Protein 3X44 (pdb70)

Solvent-accessible surface area: 26511 Å² total; per-residue (Å²): 172,186,121,150,37,95,8,66,40,6,6,145,6,50,31,49,103,3,130,165,11,21,32,183,57,7,24,0,59,0,0,10,0,32,132,4,40,4,10,2,25,7,1,0,8,0,15,8,0,0,36,38,1,47,95,137,67,107,15,128,108,33,33,22,0,0,0,2,4,23,0,19,14,0,1,0,0,1,8,0,3,62,51,98,43,26,159,5,10,0,0,0,1,60,104,54,6,66,29,0,66,142,53,0,125,80,70,56,4,127,34,45,67,12,67,10,120,79,7,15,111,14,0,27,107,45,0,33,112,36,11,147,151,115,68,66,34,22,0,110,7,14,88,21,99,9,0,4,26,14,6,38,14,9,0,1,4,21,0,3,33,72,11,10,38,129,118,8,36,23,0,0,5,7,14,15,20,3,1,23,0,2,0,0,1,25,1,3,103,43,9,38,89,152,5,108,6,0,0,1,1,1,48,54,0,0,43,23,45,142,45,80,64,49,81,35,74,0,21,26,16,3,10,23,38,80,6,57,20,26,38,125,74,6,29,75,36,52,53,55,20,53,27,77,54,0,29,57,10,0,82,100,0,36,93,58,31,68,25,76,1,0,0,5,0,0,0,1,0,8,5,0,19,52,45,0,108,165,13,98,142,36,2,16,0,0,0,3,1,26,1,22,0,120,16,1,95,71,17,26,5,59,89,85,73,102,175,49,91,82,98,82,152,96,58,60,97,134,96,82,128,172,183,121,150,35,99,8,65,42,6,7,144,6,54,31,50,101,3,123,159,12,19,29,185,58,10,20,0,55,0,0,11,0,33,130,4,41,2,9,1,25,6,0,0,8,0,15,8,0,0,34,36,2,49,91,130,50,94,11,117,117,37,38,24,0,0,0,1,3,24,0,18,14,0,1,0,0,2,10,0,3,62,51,98,40,21,140,2,7,0,0,0,1,62,102,49,6,74,31,0,62,146,52,0,128,80,73,55,4,118,32,49,70,12,66,11,122,78,6,13,126,17,0,27,109,44,0,49,94,34,10,150,145,124,69,65,34,21,0,110,8,12,88,20,98,10,1,5,25,15,6,42,14,9,0,0,5,19,0,3,36,70,9,9,38,128,119,7,35,26,0,0,5,9,12,18,17,2,1,22,0,2,0,0,1,28,2,2,101,47,8,39,90,150,5,108,5,0,0,1,2,1,40,59,0,0,38,17,48,135,64,85,62,50,82,38,76,0,21,28,17,4,11,24,39,78,5,56,21,25,33,137,80,5,29,72,39,63,49,43,20,56,29,75,52,0,29,58,9,1,86,97,0,35,98,59,27,72,24,79,1,0,0,5,0,0,0,1,0,7,4,0,26,67,43,0,104,162,12,99,143,31,2,16,0,0,0,4,0,25,1,21,0,118,15,1,94,74,20,22,6,51,90,85,80,103,170,47,98,78,105,76,180,124,86,132

Organism: Streptomyces lavendulae (NCBI:txid1914)

Foldseek 3Di:
DDDPFLLVQAFPFDKAWFDPLADPLEIEIETQQCSRPLFFPLLLLLVLLVVVCVVVVNDDAAAEEEEEALQSVLLNVLQVCLRVRYAYEYEYEPPRFVLSVVSSVVSPYHYHYDHCFVFVVVSVVVRVVVCVVPVGHYSLLLADPSQLQSLLVGVLVSVCVVQPVHDAAEEFAEAASCSNVANNLVNCCVPPVNHAYEYEAAPQQLCPPPNGHGDAQQRRGHTNDRGNNDDPVSHPHYYYFHQVQLLVQQVCCCVVRVAAAGSSQSRRVSVVSVCSVPDGRHHYYYGYGGGGNVSCCVPCSCVPPDPDDVPVVVVVVVDDD/DDDDFLLVQAFLFDKAWFDPLADPLETEIEGQNCSGPLFFNLLLLLVLLVVVCVVVVNDDAAAEEEEEFLQSVLLNVLQVCLRPHYAYEYEYEPVRFVLSVVSSVVSPHHYHYDHCFVFSVVSRVVSVVVCVVPVGHYSLCLADPSLLQSLLVGVLVSVCVVQPVHDAAEEFAEAASCSNVANNLVNCCVVPVRHAYEYEAAPQQQCPVPVHHGDADQRRHHTNDRGNNDPPVSHDHYYYFHQVQLLVQLVCCCVPPVAAAGSRQSRRVSVVNVCSVPDGGHHYYYGYGGGGNVSDCPDCSCVPPDPDDPPVVVVD

Sequence (637 aa):
PLFNSILDTIGRTPIVRLQRMAPEHTSVYVKVESFNPGGSVADRLALSVVLDAEAKGLLKPGDTIVECTSGNVGIALAMVAAARGYRFVAVMGDTYSVERRKLIRAYGGKLVLFPGHLGSKGGNLIADELAEKYGWFRARQFDNPANPSYHRETTASEILADFAGKRLDHFVTGFGTTGTLTGVGQMLRVARPEVRVVALEPSNAAMLARGEWSPHQIQGLAPNFVPGVLDRSVIDDLVTMDEVTARDTSRRLAAEEGIFAGISAGATVATALSIAEHAPEGTVLLAMLPDTGERYLSTFLFDGVDEGSDDAWLASLDTGSPLFNSILDTIGRTPIVRLQRMAPEHTSVYVKVESFNPGGSVADRLALSVVLDAEAKGLLKPGDTIVECTSGNVGIALAMVAAARGYRFVAVMGDTYSVERRKLIRAYGGKLVLFPGHLGSKGGNLIADELAEKYGWFRARQFDNPANPSYHRETTASEILADFAGKRLDHFVTGFGTTGTLTGVGQMLRVARPEVRVVALEPSNAAMLARGEWSPHQIQGLAPNFVPGVLDRSVIDDLVTMDEVTARDTSRRLAAEEGIFAGISAGATVATALSIAEHAPEGTVLLAMLPDTGERYLSTFLFDGVDEGSDDAWLAS

Radius of gyration: 27.74 Å; Cα contacts (8 Å, |Δi|>4): 1398; chains: 2; bounding box: 67×81×55 Å

Nearest PDB structures (foldseek):
  3x44-assembly1_A  TM=1.003E+00  e=1.487E-73  Streptomyces lavendulae
  3x43-assembly2_F  TM=9.805E-01  e=2.386E-64  Streptomyces lavendulae
  2q3d-assembly1_A  TM=9.693E-01  e=2.668E-39  Mycobacterium tuberculosis
  8srw-assembly1_D  TM=9.633E-01  e=7.964E-38  Staphylococcus aureus subsp. aureus NCTC 8325
  5xa2-assembly1_B  TM=9.574E-01  e=6.595E-38  Planctopirus limnophila DSM 3776

CATH classification: 3.40.50.1100 (+1 more: 3.40.50.1100)

Secondary structure (DSSP, 8-state):
---SSGGGG-S---EEE-SSSS-TT-EEEEEEGGGSTTSBTHHHHHHHHHHHHHHTT---TT-EEEEEESSHHHHHHHHHHHHHT-EEEEEEETTS-HHHHHHHHHTT-EEEEE-GGGHHHHHHHHHHHHHHHH-PEE--TTT-THHHHHIIIIIHHHHHHHHTTS---EEEE--SSSHHHHHHHHHHHHH-TTSEEEEEEETT--HHHHS-----SSTT---SS--TT--GGG-SEEEEE-HHHHHHHHHHHHHHTS--B-HHHHHHHHHHHHHHHTSPTT-EEEEEE-BBGGG-TTSGGGTT---S--HHHHHHHHS--/---SSGGGG-S---EEE-SSSS-TT-EEEEEEGGGSTTSBTHHHHHHHHHHHHHHHT---TT-EEEEEESSHHHHHHHHHHHHHT-EEEEEEETTS-HHHHHHHHHTT-EEEEE-GGGHHHHHHHHHHHHHHHHTPEE--TTT-THHHHHIIIIIHHHHHHHHTTS---EEEE--SSSHHHHHHHHHHHHH-TTSEEEEEEEGGG-HHHHS-----SSTT---SS--TT--GGG-SEEEEE-HHHHHHHHHHHHHHHS--B-HHHHHHHHHHHHHHHTS-TT-EEEEEE-BBGGGGTTSGGGTT---S--HHHHH-

InterPro domains:
  IPR001216 Cysteine synthase/cystathionine beta-synthase, pyridoxal-phosphate attachment site [PS00901] (32-50)
  IPR001926 Tryptophan synthase beta chain-like, PALP domain [PF00291] (8-288)
  IPR005856 Cysteine synthase [TIGR01136] (8-303)
  IPR005859 Cysteine synthase CysK [TIGR01139] (8-303)
  IPR036052 Tryptophan synthase beta chain-like, PALP domain superfamily [G3DSA:3.40.50.1100] (7-302)
  IPR036052 Tryptophan synthase beta chain-like, PALP domain superfamily [G3DSA:3.40.50.1100] (37-142)
  IPR036052 Tryptophan synthase beta chain-like, PALP domain superfamily [SSF53686] (2-304)
  IPR050214 Cysteine synthase/Cystathionine beta-synthase [PTHR10314] (7-305)

B-factor: mean 24.16, std 8.46, range [9.26, 79.57]

GO terms:
  GO:0004124 cysteine synthase activity (F, IDA)
  GO:0004124 cysteine synthase activity (F, EXP)
  GO:0017000 antibiotic biosynthetic process (P, IMP)

Structure (mmCIF, N/CA/C/O backbone):
data_3X44
#
_entry.id   3X44
#
_cell.length_a   113.350
_cell.length_b   80.260
_cell.length_c   74.670
_cell.angle_alpha   90.00
_cell.angle_beta   117.96
_cell.angle_gamma   90.00
#
_symmetry.space_group_name_H-M   'C 1 2 1'
#
loop_
_entity.id
_entity.type
_entity.pdbx_description
1 polymer 'O-ureido-L-serine synthase'
2 non-polymer (E)-O-(carbamoylamino)-N-({3-hydroxy-2-methyl-5-[(phosphonooxy)methyl]pyridin-4-yl}methylidene)-L-serine
3 water water
#
loop_
_atom_site.group_PDB
_atom_site.id
_atom_site.type_symbol
_atom_site.label_atom_id
_atom_site.label_alt_id
_atom_site.label_comp_id
_atom_site.label_asym_id
_atom_site.label_entity_id
_atom_site.label_seq_id
_atom_site.pdbx_PDB_ins_code
_atom_site.Cartn_x
_atom_site.Cartn_y
_atom_site.Cartn_z
_atom_site.occupancy
_atom_site.B_iso_or_equiv
_atom_site.auth_seq_id
_atom_site.auth_comp_id
_atom_site.auth_asym_id
_atom_site.auth_atom_id
_atom_site.pdbx_PDB_model_num
ATOM 1 N N . PRO A 1 2 ? 4.668 18.382 -6.210 1.00 32.62 2 PRO A N 1
ATOM 2 C CA . PRO A 1 2 ? 5.986 18.520 -6.867 1.00 29.36 2 PRO A CA 1
ATOM 3 C C . PRO A 1 2 ? 6.735 17.193 -6.915 1.00 28.97 2 PRO A C 1
ATOM 4 O O . PRO A 1 2 ? 6.469 16.283 -6.128 1.00 26.02 2 PRO A O 1
ATOM 8 N N . LEU A 1 3 ? 7.682 17.103 -7.842 1.00 27.77 3 LEU A N 1
ATOM 9 C CA . LEU A 1 3 ? 8.493 15.907 -8.030 1.00 27.02 3 LEU A CA 1
ATOM 10 C C . LEU A 1 3 ? 9.320 15.551 -6.796 1.00 26.02 3 LEU A C 1
ATOM 11 O O . LEU A 1 3 ? 9.771 16.431 -6.064 1.00 26.98 3 LEU A O 1
ATOM 16 N N . PHE A 1 4 ? 9.516 14.254 -6.582 1.00 24.53 4 PHE A N 1
ATOM 17 C CA . PHE A 1 4 ? 10.314 13.760 -5.463 1.00 25.11 4 PHE A CA 1
ATOM 18 C C . PHE A 1 4 ? 11.602 13.177 -6.030 1.00 25.03 4 PHE A C 1
ATOM 19 O O . PHE A 1 4 ? 11.590 12.565 -7.097 1.00 25.65 4 PHE A O 1
ATOM 27 N N . ASN A 1 5 ? 12.710 13.373 -5.321 1.00 24.29 5 ASN A N 1
ATOM 28 C CA . ASN A 1 5 ? 13.995 12.847 -5.766 1.00 25.65 5 ASN A CA 1
ATOM 29 C C . ASN A 1 5 ? 14.109 11.379 -5.394 1.00 26.50 5 ASN A C 1
ATOM 30 O O . ASN A 1 5 ? 14.506 10.553 -6.211 1.00 29.75 5 ASN A O 1
ATOM 35 N N . SER A 1 6 ? 13.763 11.058 -4.152 1.00 24.18 6 SER A N 1
ATOM 36 C CA . SER A 1 6 ? 13.832 9.680 -3.682 1.00 21.74 6 SER A CA 1
ATOM 37 C C . SER A 1 6 ? 12.491 9.213 -3.149 1.00 18.74 6 SER A C 1
ATOM 38 O O . SER A 1 6 ? 11.678 10.017 -2.698 1.00 16.50 6 SER A O 1
ATOM 41 N N . ILE A 1 7 ? 12.276 7.904 -3.201 1.00 18.98 7 ILE A N 1
ATOM 42 C CA . ILE A 1 7 ? 11.042 7.302 -2.705 1.00 19.87 7 ILE A CA 1
ATOM 43 C C . ILE A 1 7 ? 10.948 7.529 -1.193 1.00 19.60 7 ILE A C 1
ATOM 44 O O . ILE A 1 7 ? 9.855 7.587 -0.621 1.00 17.06 7 ILE A O 1
ATOM 49 N N . LEU A 1 8 ? 12.102 7.687 -0.549 1.00 20.87 8 LEU A N 1
ATOM 50 C CA . LEU A 1 8 ? 12.128 7.908 0.897 1.00 20.08 8 LEU A CA 1
ATOM 51 C C . LEU A 1 8 ? 11.587 9.289 1.268 1.00 19.86 8 LEU A C 1
ATOM 52 O O . LEU A 1 8 ? 11.321 9.562 2.441 1.00 17.00 8 LEU A O 1
ATOM 57 N N . ASP A 1 9 ? 11.428 10.162 0.274 1.00 19.21 9 ASP A N 1
ATOM 58 C CA . ASP A 1 9 ? 10.920 11.506 0.537 1.00 22.46 9 ASP A CA 1
ATOM 59 C C . ASP A 1 9 ? 9.392 11.512 0.628 1.00 22.67 9 ASP A C 1
ATOM 60 O O . ASP A 1 9 ? 8.776 12.555 0.855 1.00 21.73 9 ASP A O 1
ATOM 65 N N . THR A 1 10 ? 8.787 10.339 0.454 1.00 21.36 10 THR A N 1
ATOM 66 C CA . THR A 1 10 ? 7.335 10.214 0.531 1.00 19.53 10 THR A CA 1
ATOM 67 C C . THR A 1 10 ? 6.936 9.598 1.859 1.00 19.09 10 THR A C 1
ATOM 68 O O . THR A 1 10 ? 5.764 9.327 2.100 1.00 17.15 10 THR A O 1
ATOM 72 N N . ILE A 1 11 ? 7.922 9.370 2.720 1.00 18.17 11 ILE A N 1
ATOM 73 C CA . ILE A 1 11 ? 7.652 8.791 4.025 1.00 16.20 11 ILE A CA 1
ATOM 74 C C . ILE A 1 11 ? 7.001 9.820 4.957 1.00 18.76 11 ILE A C 1
ATOM 75 O O . ILE A 1 11 ? 7.416 10.980 5.014 1.00 17.18 11 ILE A O 1
ATOM 80 N N . GLY A 1 12 ? 5.970 9.384 5.677 1.00 18.06 12 GLY A N 1
ATOM 81 C CA . GLY A 1 12 ? 5.283 10.266 6.598 1.00 16.07 12 GLY A CA 1
ATOM 82 C C . GLY A 1 12 ? 4.106 10.967 5.950 1.00 17.11 12 GLY A C 1
ATOM 83 O O . GLY A 1 12 ? 3.662 10.574 4.871 1.00 15.33 12 GLY A O 1
ATOM 84 N N . ARG A 1 13 ? 3.602 11.997 6.625 1.00 16.75 13 ARG A N 1
ATOM 85 C CA . ARG A 1 13 ? 2.476 12.782 6.151 1.00 19.82 13 ARG A CA 1
ATOM 86 C C . ARG A 1 13 ? 1.321 11.898 5.690 1.00 18.70 13 ARG A C 1
ATOM 87 O O . ARG A 1 13 ? 0.827 12.029 4.571 1.00 19.81 13 ARG A O 1
ATOM 95 N N . THR A 1 14 ? 0.892 10.999 6.563 1.00 18.84 14 THR A N 1
ATOM 96 C CA . THR A 1 14 ? -0.199 10.097 6.238 1.00 18.11 14 THR A CA 1
ATOM 97 C C . THR A 1 14 ? -1.556 10.700 6.558 1.00 16.47 14 THR A C 1
ATOM 98 O O . THR A 1 14 ? -1.707 11.468 7.502 1.00 16.63 14 THR A O 1
ATOM 102 N N . PRO A 1 15 ? -2.571 10.348 5.763 1.00 17.68 15 PRO A N 1
ATOM 103 C CA . PRO A 1 15 ? -3.914 10.878 5.989 1.00 16.89 15 PRO A CA 1
ATOM 104 C C . PRO A 1 15 ? -4.594 10.352 7.240 1.00 16.19 15 PRO A C 1
ATOM 105 O O . PRO A 1 15 ? -4.319 9.241 7.696 1.00 16.47 15 PRO A O 1
ATOM 109 N N . ILE A 1 16 ? -5.458 11.186 7.799 1.00 16.58 16 ILE A N 1
ATOM 110 C CA . ILE A 1 16 ? -6.265 10.827 8.950 1.00 20.11 16 ILE A CA 1
ATOM 111 C C . ILE A 1 16 ? -7.674 10.976 8.385 1.00 19.52 16 ILE A C 1
ATOM 112 O O . ILE A 1 16 ? -8.029 12.026 7.844 1.00 22.03 16 ILE A O 1
ATOM 117 N N . VAL A 1 17 ? -8.466 9.920 8.483 1.00 20.61 17 VAL A N 1
ATOM 118 C CA . VAL A 1 17 ? -9.818 9.939 7.946 1.00 20.71 17 VAL A CA 1
ATOM 119 C C . VAL A 1 17 ? -10.867 9.534 8.976 1.00 22.40 17 VAL A C 1
ATOM 120 O O . VAL A 1 17 ? -10.604 8.748 9.893 1.00 21.11 17 VAL A O 1
ATOM 124 N N . ARG A 1 18 ? -12.069 10.063 8.801 1.00 19.98 18 ARG A N 1
ATOM 125 C CA . ARG A 1 18 ? -13.163 9.769 9.710 1.00 23.47 18 ARG A CA 1
ATOM 126 C C . ARG A 1 18 ? -13.863 8.469 9.333 1.00 22.53 18 ARG A C 1
ATOM 127 O O . ARG A 1 18 ? -14.045 8.177 8.151 1.00 22.22 18 ARG A O 1
ATOM 135 N N . LEU A 1 19 ? -14.235 7.675 10.333 1.00 20.70 19 LEU A N 1
ATOM 136 C CA . LEU A 1 19 ? -14.975 6.450 10.057 1.00 21.92 19 LEU A CA 1
ATOM 137 C C . LEU A 1 19 ? -16.408 6.940 9.812 1.00 23.32 19 LEU A C 1
ATOM 138 O O . LEU A 1 19 ? -16.929 7.773 10.559 1.00 20.90 19 LEU A O 1
ATOM 143 N N . GLN A 1 20 ? -17.034 6.427 8.760 1.00 23.83 20 GLN A N 1
ATOM 144 C CA . GLN A 1 20 ? -18.376 6.849 8.386 1.00 25.16 20 GLN A CA 1
ATOM 145 C C . GLN A 1 20 ? -19.560 6.109 9.004 1.00 23.59 20 GLN A C 1
ATOM 146 O O . GLN A 1 20 ? -20.626 6.700 9.172 1.00 25.10 20 GLN A O 1
ATOM 152 N N . ARG A 1 21 ? -19.399 4.833 9.338 1.00 23.52 21 ARG A N 1
ATOM 153 C CA . ARG A 1 21 ? -20.516 4.100 9.922 1.00 25.09 21 ARG A CA 1
ATOM 154 C C . ARG A 1 21 ? -20.209 3.208 11.124 1.00 25.34 21 ARG A C 1
ATOM 155 O O . ARG A 1 21 ? -21.123 2.773 11.811 1.00 23.90 21 ARG A O 1
ATOM 163 N N . MET A 1 22 ? -18.936 2.948 11.398 1.00 26.20 22 MET A N 1
ATOM 164 C CA . MET A 1 22 ? -18.582 2.077 12.510 1.00 25.52 22 MET A CA 1
ATOM 165 C C . MET A 1 22 ? -18.665 2.710 13.897 1.00 25.85 22 MET A C 1
ATOM 166 O O . MET A 1 22 ? -18.848 2.010 14.896 1.00 26.30 22 MET A O 1
ATOM 171 N N . ALA A 1 23 ? -18.535 4.026 13.965 1.00 26.47 23 ALA A N 1
ATOM 172 C CA . ALA A 1 23 ? -18.576 4.718 15.248 1.00 28.69 23 ALA A CA 1
ATOM 173 C C . ALA A 1 23 ? -19.978 4.996 15.773 1.00 28.27 23 ALA A C 1
ATOM 174 O O . ALA A 1 23 ? -20.908 5.210 15.001 1.00 27.75 23 ALA A O 1
ATOM 176 N N . PRO A 1 24 ? -20.146 4.978 17.108 1.00 29.58 24 PRO A N 1
ATOM 177 C CA . PRO A 1 24 ? -21.457 5.250 17.709 1.00 29.46 24 PRO A CA 1
ATOM 178 C C . PRO A 1 24 ? -21.895 6.656 17.285 1.00 31.27 24 PRO A C 1
ATOM 179 O O . PRO A 1 24 ? -21.089 7.587 17.267 1.00 26.83 24 PRO A O 1
ATOM 183 N N . GLU A 1 25 ? -23.172 6.801 16.943 1.00 35.87 25 GLU A N 1
ATOM 184 C CA . GLU A 1 25 ? -23.728 8.072 16.472 1.00 39.17 25 GLU A CA 1
ATOM 185 C C . 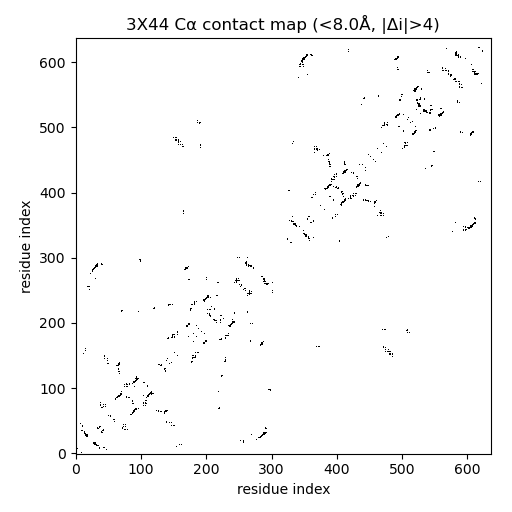GLU A 1 25 ? -23.303 9.355 17.183 1.00 38.28 25 GLU A C 1
ATOM 186 O O . GLU A 1 25 ? -23.024 10.361 16.529 1.00 39.37 25 GLU A O 1
ATOM 192 N N . HIS A 1 26 ? -23.259 9.328 18.511 1.00 35.79 26 HIS A N 1
ATOM 193 C CA . HIS A 1 26 ? -22.897 10.517 19.282 1.00 34.93 26 HIS A CA 1
ATOM 194 C C . HIS A 1 26 ? -21.402 10.841 19.316 1.00 33.12 26 HIS A C 1
ATOM 195 O O . HIS A 1 26 ? -20.981 11.789 19.986 1.00 30.55 26 HIS A O 1
ATOM 202 N N . THR A 1 27 ? -20.599 10.066 18.595 1.00 29.31 27 THR A N 1
ATOM 203 C CA . THR A 1 27 ? -19.163 10.299 18.582 1.00 27.07 27 THR A CA 1
ATOM 204 C C . THR A 1 27 ? -18.555 10.342 17.184 1.00 27.63 27 THR A C 1
ATOM 205 O O . THR A 1 27 ? -19.239 10.136 16.178 1.00 27.20 27 THR A O 1
ATOM 209 N N . SER A 1 28 ? -17.256 10.622 17.140 1.00 25.86 28 SER A N 1
ATOM 210 C CA . SER A 1 28 ? -16.510 10.683 15.889 1.00 24.51 28 SER A CA 1
ATOM 211 C C . SER A 1 28 ? -15.209 9.928 16.105 1.00 24.46 28 SER A C 1
ATOM 212 O O . SER A 1 28 ? -14.485 10.184 17.068 1.00 22.96 28 SER A O 1
ATOM 215 N N . VAL A 1 29 ? -14.921 8.985 15.218 1.00 23.26 29 VAL A N 1
ATOM 216 C CA . VAL A 1 29 ? -13.696 8.214 15.318 1.00 20.90 29 VAL A CA 1
ATOM 217 C C . VAL A 1 29 ? -12.889 8.434 14.054 1.00 20.54 29 VAL A C 1
ATOM 218 O O . VAL A 1 29 ? -13.379 8.211 12.951 1.00 18.33 29 VAL A O 1
ATOM 222 N N . TYR A 1 30 ? -11.655 8.888 14.228 1.00 19.06 30 TYR A N 1
ATOM 223 C CA . TYR A 1 30 ? -10.766 9.139 13.105 1.00 19.97 30 TYR A CA 1
ATOM 224 C C . TYR A 1 30 ? -9.642 8.118 13.173 1.00 19.57 30 TYR A C 1
ATOM 225 O O . TYR A 1 30 ? -9.352 7.593 14.243 1.00 20.37 30 TYR A O 1
ATOM 234 N N . VAL A 1 31 ? -9.020 7.828 12.036 1.00 20.58 31 VAL A N 1
ATOM 235 C CA . VAL A 1 31 ? -7.935 6.856 11.992 1.00 20.39 31 VAL A CA 1
ATOM 236 C C . VAL A 1 31 ? -6.748 7.339 11.152 1.00 21.39 31 VAL A C 1
ATOM 237 O O . VAL A 1 31 ? -6.935 7.938 10.090 1.00 21.65 31 VAL A O 1
ATOM 241 N N . LYS A 1 32 ? -5.531 7.106 11.652 1.00 20.15 32 LYS A N 1
ATOM 242 C CA . LYS A 1 32 ? -4.311 7.481 10.932 1.00 17.36 32 LYS A CA 1
ATOM 243 C C . LYS A 1 32 ? -3.904 6.259 10.123 1.00 19.34 32 LYS A C 1
ATOM 244 O O . LYS A 1 32 ? -3.590 5.200 10.681 1.00 19.19 32 LYS A O 1
ATOM 250 N N . VAL A 1 33 ? -3.927 6.412 8.805 1.00 18.24 33 VAL A N 1
ATOM 251 C CA . VAL A 1 33 ? -3.615 5.334 7.879 1.00 17.14 33 VAL A CA 1
ATOM 252 C C . VAL A 1 33 ? -2.157 5.301 7.435 1.00 19.68 33 VAL A C 1
ATOM 253 O O . VAL A 1 33 ? -1.798 5.843 6.391 1.00 18.57 33 VAL A O 1
ATOM 257 N N . GLU A 1 34 ? -1.330 4.630 8.232 1.00 23.29 34 GLU A N 1
ATOM 258 C CA . GLU A 1 34 ? 0.101 4.509 7.967 1.00 22.67 34 GLU A CA 1
ATOM 259 C C . GLU A 1 34 ? 0.449 3.608 6.777 1.00 22.50 34 GLU A C 1
ATOM 260 O O . GLU A 1 34 ? 1.608 3.515 6.384 1.00 20.61 34 GLU A O 1
ATOM 266 N N . SER A 1 35 ? -0.555 2.948 6.208 1.00 20.65 35 SER A N 1
ATOM 267 C CA . SER A 1 35 ? -0.330 2.078 5.060 1.00 18.76 35 SER A CA 1
ATOM 268 C C . SER A 1 35 ? 0.103 2.930 3.871 1.00 19.52 35 SER A C 1
ATOM 269 O O . SER A 1 35 ? 0.708 2.431 2.927 1.00 20.70 35 SER A O 1
ATOM 272 N N . PHE A 1 36 ? -0.209 4.224 3.931 1.00 19.79 36 PHE A N 1
ATOM 273 C CA . PHE A 1 36 ? 0.138 5.154 2.862 1.00 20.09 36 PHE A CA 1
ATOM 274 C C . PHE A 1 36 ? 1.650 5.398 2.748 1.00 20.72 36 PHE A C 1
ATOM 275 O O . PHE A 1 36 ? 2.115 6.048 1.803 1.00 19.22 36 PHE A O 1
ATOM 283 N N . ASN A 1 37 ? 2.417 4.897 3.713 1.00 17.74 37 ASN A N 1
ATOM 284 C CA . ASN A 1 37 ? 3.869 5.039 3.658 1.00 16.21 37 ASN A CA 1
ATOM 285 C C . ASN A 1 37 ? 4.326 4.106 2.536 1.00 16.92 37 ASN A C 1
ATOM 286 O O . ASN A 1 37 ? 3.701 3.069 2.300 1.00 15.99 37 ASN A O 1
ATOM 291 N N . PRO A 1 38 ? 5.430 4.445 1.847 1.00 17.99 38 PRO A N 1
ATOM 292 C CA . PRO A 1 38 ? 5.924 3.599 0.748 1.00 19.34 38 PRO A CA 1
ATOM 293 C C . PRO A 1 38 ? 6.192 2.147 1.134 1.00 19.06 38 PRO A C 1
ATOM 294 O O . PRO A 1 38 ? 6.038 1.242 0.310 1.00 23.42 38 PRO A O 1
ATOM 298 N N . GLY A 1 39 ? 6.603 1.932 2.378 1.00 17.96 39 GLY A N 1
ATOM 299 C CA . GLY A 1 39 ? 6.861 0.588 2.861 1.00 19.56 39 GLY A CA 1
ATOM 300 C C . GLY A 1 39 ? 5.583 -0.142 3.264 1.00 20.47 39 GLY A C 1
ATOM 301 O O . GLY A 1 39 ? 5.608 -1.347 3.519 1.00 23.30 39 GLY A O 1
ATOM 302 N N . GLY A 1 40 ? 4.467 0.582 3.321 1.00 21.00 40 GLY A N 1
ATOM 303 C CA . GLY A 1 40 ? 3.200 -0.031 3.680 1.00 18.70 40 GLY A CA 1
ATOM 304 C C . GLY A 1 40 ? 2.867 -0.017 5.162 1.00 18.77 40 GLY A C 1
ATOM 305 O O . GLY A 1 40 ? 1.897 -0.635 5.588 1.00 15.86 40 GLY A O 1
ATOM 306 N N . SER A 1 41 ? 3.661 0.693 5.955 1.00 19.47 41 SER A N 1
ATOM 307 C CA . SER A 1 41 ? 3.409 0.751 7.388 1.00 18.44 41 SER A CA 1
ATOM 308 C C . SER A 1 41 ? 4.189 1.849 8.099 1.00 19.22 41 SER A C 1
ATOM 309 O O . SER A 1 41 ? 5.103 2.456 7.540 1.00 18.67 41 SER A O 1
ATOM 312 N N . VAL A 1 42 ? 3.816 2.074 9.352 1.00 19.11 42 VAL A N 1
ATOM 313 C CA . VAL A 1 42 ? 4.433 3.082 10.200 1.00 18.96 42 VAL A CA 1
ATOM 314 C C . VAL A 1 42 ? 5.932 2.823 10.421 1.00 21.74 42 VAL A C 1
ATOM 315 O O . VAL A 1 42 ? 6.683 3.731 10.776 1.00 23.71 42 VAL A O 1
ATOM 319 N N . ALA A 1 43 ? 6.366 1.587 10.196 1.00 22.30 43 ALA A N 1
ATOM 320 C CA . ALA A 1 43 ? 7.766 1.214 10.392 1.00 20.91 43 ALA A CA 1
ATOM 321 C C . ALA A 1 43 ? 8.720 2.055 9.553 1.00 21.59 43 ALA A C 1
ATOM 322 O O . ALA A 1 43 ? 9.896 2.191 9.882 1.00 20.58 43 ALA A O 1
ATOM 324 N N . ASP A 1 44 ? 8.208 2.614 8.463 1.00 21.40 44 ASP A N 1
ATOM 325 C CA . ASP A 1 44 ? 9.015 3.439 7.575 1.00 21.10 44 ASP A CA 1
ATOM 326 C C . ASP A 1 44 ? 9.626 4.644 8.300 1.00 21.08 44 ASP A C 1
ATOM 327 O O . ASP A 1 44 ? 10.740 5.074 7.984 1.00 19.61 44 ASP A O 1
ATOM 332 N N . ARG A 1 45 ? 8.888 5.195 9.261 1.00 19.69 45 ARG A N 1
ATOM 333 C CA . ARG A 1 45 ? 9.360 6.359 10.002 1.00 18.57 45 ARG A CA 1
ATOM 334 C C . ARG A 1 45 ? 10.588 6.038 10.848 1.00 19.13 45 ARG A C 1
ATOM 335 O O . ARG A 1 45 ? 11.526 6.828 10.927 1.00 18.76 45 ARG A O 1
ATOM 343 N N . LEU A 1 46 ? 10.569 4.873 11.479 1.00 17.10 46 LEU A N 1
ATOM 344 C CA . LEU A 1 46 ? 11.671 4.438 12.315 1.00 18.36 46 LEU A CA 1
ATOM 345 C C . LEU A 1 46 ? 12.882 4.082 11.453 1.00 20.91 46 LEU A C 1
ATOM 346 O O . LEU A 1 46 ? 14.001 4.506 11.738 1.00 21.17 46 LEU A O 1
ATOM 351 N N . ALA A 1 47 ? 12.648 3.309 10.394 1.00 19.96 47 ALA A N 1
ATOM 352 C CA . ALA A 1 47 ? 13.721 2.881 9.507 1.00 20.16 47 ALA A CA 1
ATOM 353 C C . ALA A 1 47 ? 14.528 4.044 8.951 1.00 20.77 47 ALA A C 1
ATOM 354 O O . ALA A 1 47 ? 15.756 4.015 8.968 1.00 21.22 47 ALA A O 1
ATOM 356 N N . LEU A 1 48 ? 13.832 5.058 8.452 1.00 19.75 48 LEU A N 1
ATOM 357 C CA . LEU A 1 48 ? 14.484 6.235 7.892 1.00 20.15 48 LEU A CA 1
ATOM 358 C C . LEU A 1 48 ? 15.233 6.996 8.982 1.00 19.19 48 LEU A C 1
ATOM 359 O O . LEU A 1 48 ? 16.385 7.401 8.803 1.00 16.14 48 LEU A O 1
ATOM 364 N N . SER A 1 49 ? 14.568 7.177 10.118 1.00 17.49 49 SER A N 1
ATOM 365 C CA . SER A 1 49 ? 15.149 7.909 11.224 1.00 17.50 49 SER A CA 1
ATOM 366 C C . SER A 1 49 ? 16.439 7.314 11.755 1.00 16.26 49 SER A C 1
ATOM 367 O O . SER A 1 49 ? 17.429 8.023 11.911 1.00 18.74 49 SER A O 1
ATOM 370 N N . VAL A 1 50 ? 16.420 6.017 12.041 1.00 19.19 50 VAL A N 1
ATOM 371 C CA . VAL A 1 50 ? 17.592 5.339 12.572 1.00 20.36 50 VAL A CA 1
ATOM 372 C C . VAL A 1 50 ? 18.763 5.393 11.592 1.00 20.75 50 VAL A C 1
ATOM 373 O O . VAL A 1 50 ? 19.908 5.624 11.988 1.00 17.55 50 VAL A O 1
ATOM 377 N N . VAL A 1 51 ? 18.466 5.188 10.315 1.00 18.55 51 VAL A N 1
ATOM 378 C CA . VAL A 1 51 ? 19.483 5.213 9.269 1.00 18.89 51 VAL A CA 1
ATOM 379 C C . VAL A 1 51 ? 20.081 6.614 9.097 1.00 20.67 51 VAL A C 1
ATOM 380 O O . VAL A 1 51 ? 21.303 6.774 9.041 1.00 20.29 51 VAL A O 1
ATOM 384 N N . LEU A 1 52 ? 19.223 7.626 9.018 1.00 19.43 52 LEU A N 1
ATOM 385 C CA . LEU A 1 52 ? 19.685 9.006 8.871 1.00 20.28 52 LEU A CA 1
ATOM 386 C C . LEU A 1 52 ? 20.533 9.414 10.078 1.00 22.25 52 LEU A C 1
ATOM 387 O O . LEU A 1 52 ? 21.584 10.035 9.934 1.00 20.05 52 LEU A O 1
ATOM 392 N N . ASP A 1 53 ? 20.064 9.053 11.269 1.00 21.30 53 ASP A N 1
ATOM 393 C CA . ASP A 1 53 ? 20.766 9.367 12.509 1.00 20.56 53 ASP A CA 1
ATOM 394 C C . ASP A 1 53 ? 22.143 8.707 12.518 1.00 19.81 53 ASP A C 1
ATOM 395 O O . ASP A 1 53 ? 23.145 9.331 12.875 1.00 18.23 53 ASP A O 1
ATOM 400 N N . ALA A 1 54 ? 22.175 7.437 12.125 1.00 22.07 54 ALA A N 1
ATOM 401 C CA . ALA A 1 54 ? 23.415 6.671 12.081 1.00 24.27 54 ALA A CA 1
ATOM 402 C C . ALA A 1 54 ? 24.389 7.296 11.092 1.00 25.24 54 ALA A C 1
ATOM 403 O O . ALA A 1 54 ? 25.593 7.354 11.353 1.00 27.19 54 ALA A O 1
ATOM 405 N N . GLU A 1 55 ? 23.868 7.759 9.959 1.00 23.06 55 GLU A N 1
ATOM 406 C CA . GLU A 1 55 ? 24.702 8.392 8.941 1.00 24.19 55 GLU A CA 1
ATOM 407 C C . GLU A 1 55 ? 25.325 9.679 9.481 1.00 25.93 55 GLU A C 1
ATOM 408 O O . GLU A 1 55 ? 26.516 9.922 9.299 1.00 26.97 55 GLU A O 1
ATOM 414 N N . ALA A 1 56 ? 24.518 10.497 10.150 1.00 24.01 56 ALA A N 1
ATOM 415 C CA . ALA A 1 56 ? 25.010 11.763 10.684 1.00 25.63 56 ALA A CA 1
ATOM 416 C C . ALA A 1 56 ? 26.012 11.543 11.803 1.00 27.29 56 ALA A C 1
ATOM 417 O O . ALA A 1 56 ? 26.826 12.421 12.105 1.00 25.32 56 ALA A O 1
ATOM 419 N N . LYS A 1 57 ? 25.946 10.368 12.418 1.00 27.27 57 LYS A N 1
ATOM 420 C CA . LYS A 1 57 ? 26.850 10.034 13.506 1.00 29.78 57 LYS A CA 1
ATOM 421 C C . LYS A 1 57 ? 28.064 9.282 12.979 1.00 29.97 57 LYS A C 1
ATOM 422 O O . LYS A 1 57 ? 28.920 8.855 13.752 1.00 32.57 57 LYS A O 1
ATOM 428 N N . GLY A 1 58 ? 28.130 9.132 11.658 1.00 29.49 58 GLY A N 1
ATOM 429 C CA . GLY A 1 58 ? 29.242 8.441 11.030 1.00 28.57 58 GLY A CA 1
ATOM 430 C C . GLY A 1 58 ? 29.305 6.955 11.325 1.00 29.68 58 GLY A C 1
ATOM 431 O O . GLY A 1 58 ? 30.370 6.344 11.207 1.00 30.71 58 GLY A O 1
ATOM 432 N N . LEU A 1 59 ? 28.167 6.373 11.701 1.00 30.65 59 LEU A N 1
ATOM 433 C CA . LEU A 1 59 ? 28.081 4.949 12.016 1.00 29.69 59 LEU A CA 1
ATOM 434 C C . LEU A 1 59 ? 27.697 4.101 10.807 1.00 30.31 59 LEU A C 1
ATOM 435 O O . LEU A 1 59 ? 27.755 2.872 10.862 1.00 31.11 59 LEU A O 1
ATOM 440 N N . LEU A 1 60 ? 27.294 4.753 9.721 1.00 29.86 60 LEU A N 1
ATOM 441 C CA . LEU A 1 60 ? 26.893 4.035 8.516 1.00 30.86 60 LEU A CA 1
ATOM 442 C C . LEU A 1 60 ? 27.579 4.578 7.278 1.00 30.84 60 LEU A C 1
ATOM 443 O O . LEU A 1 60 ? 27.650 5.786 7.074 1.00 34.43 60 LEU A O 1
ATOM 448 N N . LYS A 1 61 ? 28.080 3.673 6.449 1.00 32.07 61 LYS A N 1
ATOM 449 C CA . LYS A 1 61 ? 28.757 4.051 5.219 1.00 33.46 61 LYS A CA 1
ATOM 450 C C . LYS A 1 61 ? 28.215 3.158 4.112 1.00 31.84 61 LYS A C 1
ATOM 451 O O . LYS A 1 61 ? 27.741 2.057 4.375 1.00 28.51 61 LYS A O 1
ATOM 457 N N . PRO A 1 62 ? 28.258 3.631 2.858 1.00 32.95 62 PRO A N 1
ATOM 458 C CA . PRO A 1 62 ? 27.753 2.824 1.740 1.00 33.23 62 PRO A CA 1
ATOM 459 C C . PRO A 1 62 ? 28.312 1.402 1.736 1.00 32.68 62 PRO A C 1
ATOM 460 O O . PRO A 1 62 ? 29.517 1.194 1.905 1.00 32.23 62 PRO A O 1
ATOM 464 N N . GLY A 1 63 ? 27.427 0.429 1.543 1.00 30.72 63 GLY A N 1
ATOM 465 C CA . GLY A 1 63 ? 27.844 -0.961 1.526 1.00 29.88 63 GLY A CA 1
ATOM 466 C C . GLY A 1 63 ? 27.792 -1.602 2.902 1.00 29.47 63 GLY A C 1
ATOM 467 O O . GLY A 1 63 ? 27.959 -2.817 3.032 1.00 31.05 63 GLY A O 1
ATOM 468 N N . ASP A 1 64 ? 27.566 -0.789 3.932 1.00 28.17 64 ASP A N 1
ATOM 469 C CA . ASP A 1 64 ? 27.485 -1.299 5.300 1.00 26.37 64 ASP A CA 1
ATOM 470 C C . ASP A 1 64 ? 26.261 -2.198 5.464 1.00 25.95 64 ASP A C 1
ATOM 471 O O . ASP A 1 64 ? 25.285 -2.074 4.720 1.00 21.70 64 ASP A O 1
ATOM 476 N N . THR A 1 65 ? 26.319 -3.097 6.443 1.00 24.61 65 THR A N 1
ATOM 477 C CA . THR A 1 65 ? 25.222 -4.024 6.700 1.00 24.62 65 THR A CA 1
ATOM 478 C C . THR A 1 65 ? 24.460 -3.685 7.984 1.00 24.54 65 THR A C 1
ATOM 479 O O . THR A 1 65 ? 25.057 -3.474 9.036 1.00 21.09 65 THR A O 1
ATOM 483 N N . ILE A 1 66 ? 23.137 -3.646 7.884 1.00 23.21 66 ILE A N 1
ATOM 484 C CA . ILE A 1 66 ? 22.283 -3.339 9.025 1.00 19.48 66 ILE A CA 1
ATOM 485 C C . ILE A 1 66 ? 21.544 -4.602 9.450 1.00 21.19 66 ILE A C 1
ATOM 486 O O . ILE A 1 66 ? 21.009 -5.331 8.610 1.00 17.03 66 ILE A O 1
ATOM 491 N N . VAL A 1 67 ? 21.527 -4.864 10.754 1.00 21.51 67 VAL A N 1
ATOM 492 C CA . VAL A 1 67 ? 20.846 -6.042 11.280 1.00 24.37 67 VAL A CA 1
ATOM 493 C C . VAL A 1 67 ? 19.876 -5.635 12.378 1.00 23.84 67 VAL A C 1
ATOM 494 O O . VAL A 1 67 ? 20.187 -4.773 13.206 1.00 26.00 67 VAL A O 1
ATOM 498 N N . GLU A 1 68 ? 18.704 -6.262 12.381 1.00 21.41 68 GLU A N 1
ATOM 499 C CA . GLU A 1 68 ? 17.683 -5.947 13.373 1.00 20.38 68 GLU A CA 1
ATOM 500 C C . GLU A 1 68 ? 16.706 -7.097 13.608 1.00 18.59 68 GLU A C 1
ATOM 501 O O . GLU A 1 68 ? 16.379 -7.848 12.686 1.00 17.28 68 GLU A O 1
ATOM 507 N N . CYS A 1 69 ? 16.267 -7.249 14.853 1.00 17.37 69 CYS A N 1
ATOM 508 C CA . CYS A 1 69 ? 15.282 -8.277 15.191 1.00 16.60 69 CYS A CA 1
ATOM 509 C C . CYS A 1 69 ? 13.958 -7.552 15.011 1.00 17.55 69 CYS A C 1
ATOM 510 O O . CYS A 1 69 ? 13.752 -6.483 15.584 1.00 18.36 69 CYS A O 1
ATOM 513 N N . THR A 1 70 ? 13.062 -8.123 14.221 1.00 15.94 70 THR A N 1
ATOM 514 C CA . THR A 1 70 ? 11.801 -7.453 13.944 1.00 18.29 70 THR A CA 1
ATOM 515 C C . THR A 1 70 ? 10.606 -8.400 13.931 1.00 14.71 70 THR A C 1
ATOM 516 O O . THR A 1 70 ? 10.775 -9.608 13.773 1.00 18.21 70 THR A O 1
ATOM 520 N N . SER A 1 71 ? 9.408 -7.846 14.109 1.00 17.81 71 SER A N 1
ATOM 521 C CA . SER A 1 71 ? 8.182 -8.644 14.045 1.00 18.09 71 SER A CA 1
ATOM 522 C C . SER A 1 71 ? 7.735 -8.630 12.583 1.00 17.22 71 SER A C 1
ATOM 523 O O . SER A 1 71 ? 6.703 -9.207 12.230 1.00 19.48 71 SER A O 1
ATOM 526 N N . GLY A 1 72 ? 8.513 -7.955 11.740 1.00 16.66 72 GLY A N 1
ATOM 527 C CA . GLY A 1 72 ? 8.186 -7.895 10.322 1.00 13.61 72 GLY A CA 1
ATOM 528 C C . GLY A 1 72 ? 8.281 -6.538 9.638 1.00 14.00 72 GLY A C 1
ATOM 529 O O . GLY A 1 72 ? 9.130 -6.328 8.779 1.00 17.82 72 GLY A O 1
ATOM 530 N N . ASN A 1 73 ? 7.414 -5.609 10.022 1.00 15.37 73 ASN A N 1
ATOM 531 C CA . ASN A 1 73 ? 7.388 -4.284 9.407 1.00 14.50 73 ASN A CA 1
ATOM 532 C C . ASN A 1 73 ? 8.709 -3.528 9.464 1.00 13.47 73 ASN A C 1
ATOM 533 O O . ASN A 1 73 ? 9.121 -2.915 8.480 1.00 14.05 73 ASN A O 1
ATOM 538 N N . VAL A 1 74 ? 9.396 -3.561 10.594 1.00 14.65 74 VAL A N 1
ATOM 539 C CA . VAL A 1 74 ? 10.659 -2.842 10.634 1.00 15.77 74 VAL A CA 1
ATOM 540 C C . VAL A 1 74 ? 11.641 -3.497 9.663 1.00 16.36 74 VAL A C 1
ATOM 541 O O . VAL A 1 74 ? 12.418 -2.813 9.003 1.00 20.56 74 VAL A O 1
ATOM 545 N N . GLY A 1 75 ? 11.586 -4.821 9.563 1.00 15.85 75 GLY A N 1
ATOM 546 C CA . GLY A 1 75 ? 12.454 -5.524 8.633 1.00 16.60 75 GLY A CA 1
ATOM 547 C C . GLY A 1 75 ? 12.147 -5.100 7.202 1.00 17.36 75 GLY A C 1
ATOM 548 O O . GLY A 1 75 ? 13.053 -4.867 6.405 1.00 15.98 75 GLY A O 1
ATOM 549 N N . ILE A 1 76 ? 10.862 -4.994 6.876 1.00 17.02 76 ILE A N 1
ATOM 550 C CA . ILE A 1 76 ? 10.445 -4.585 5.542 1.00 16.14 76 ILE A CA 1
ATOM 551 C C . ILE A 1 76 ? 10.944 -3.170 5.231 1.00 16.72 76 ILE A C 1
ATOM 552 O O . ILE A 1 76 ? 11.526 -2.921 4.174 1.00 14.29 76 ILE A O 1
ATOM 557 N N . ALA A 1 77 ? 10.722 -2.254 6.167 1.00 16.23 77 ALA A N 1
ATOM 558 C CA . ALA A 1 77 ? 11.131 -0.866 6.005 1.00 18.62 77 ALA A CA 1
ATOM 559 C C . ALA A 1 77 ? 12.652 -0.697 5.919 1.00 16.83 77 ALA A C 1
ATOM 560 O O . ALA A 1 77 ? 13.156 -0.037 5.014 1.00 17.82 77 ALA A O 1
ATOM 562 N N . LEU A 1 78 ? 13.386 -1.279 6.861 1.00 17.44 78 LEU A N 1
ATOM 563 C CA . LEU A 1 78 ? 14.840 -1.157 6.826 1.00 16.68 78 LEU A CA 1
ATOM 564 C C . LEU A 1 78 ? 15.347 -1.719 5.499 1.00 17.71 78 LEU A C 1
ATOM 565 O O . LEU A 1 78 ? 16.267 -1.173 4.890 1.00 15.52 78 LEU A O 1
ATOM 570 N N . ALA A 1 79 ? 14.717 -2.795 5.039 1.00 16.86 79 ALA A N 1
ATOM 571 C CA . ALA A 1 79 ? 15.104 -3.405 3.774 1.00 19.19 79 ALA A CA 1
ATOM 572 C C . ALA A 1 79 ? 14.915 -2.376 2.671 1.00 18.09 79 ALA A C 1
ATOM 573 O O . ALA A 1 79 ? 15.801 -2.167 1.840 1.00 18.96 79 ALA A O 1
ATOM 575 N N . MET A 1 80 ? 13.753 -1.725 2.682 1.00 20.45 80 MET A N 1
ATOM 576 C CA . MET A 1 80 ? 13.422 -0.703 1.693 1.00 17.74 80 MET A CA 1
ATOM 577 C C . MET A 1 80 ? 14.382 0.488 1.725 1.00 19.71 80 MET A C 1
ATOM 578 O O . MET A 1 80 ? 14.819 0.969 0.677 1.00 21.35 80 MET A O 1
ATOM 583 N N . VAL A 1 81 ? 14.692 0.977 2.923 1.00 17.69 81 VAL A N 1
ATOM 584 C CA . VAL A 1 81 ? 15.613 2.099 3.060 1.00 17.82 81 VAL A CA 1
ATOM 585 C C . VAL A 1 81 ? 17.001 1.660 2.582 1.00 18.94 81 VAL A C 1
ATOM 586 O O . VAL A 1 81 ? 17.691 2.392 1.871 1.00 20.98 81 VAL A O 1
ATOM 590 N N . ALA A 1 82 ? 17.397 0.454 2.965 1.00 20.02 82 ALA A N 1
ATOM 591 C CA . ALA A 1 82 ? 18.701 -0.072 2.577 1.00 20.21 82 ALA A CA 1
ATOM 592 C C . ALA A 1 82 ? 18.803 -0.168 1.053 1.00 22.16 82 ALA A C 1
ATOM 593 O O . ALA A 1 82 ? 19.805 0.243 0.463 1.00 18.35 82 ALA A O 1
ATOM 595 N N . ALA A 1 83 ? 17.756 -0.694 0.420 1.00 22.16 83 ALA A N 1
ATOM 596 C CA . ALA A 1 83 ? 17.744 -0.835 -1.031 1.00 23.49 83 ALA A CA 1
ATOM 597 C C . ALA A 1 83 ? 17.816 0.531 -1.707 1.00 21.28 83 ALA A C 1
ATOM 598 O O . ALA A 1 83 ? 18.451 0.689 -2.741 1.00 24.95 83 ALA A O 1
ATOM 600 N N . ALA A 1 84 ? 17.177 1.524 -1.109 1.00 21.37 84 ALA A N 1
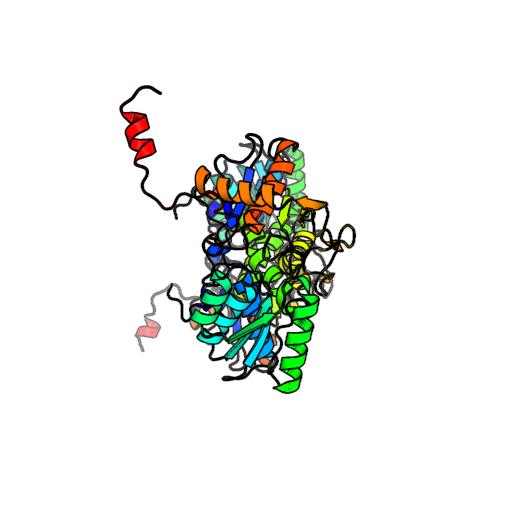ATOM 601 C CA . ALA A 1 84 ? 17.181 2.861 -1.687 1.00 21.80 84 ALA A CA 1
ATOM 602 C C . ALA A 1 84 ? 18.478 3.626 -1.439 1.00 23.34 84 ALA A C 1
ATOM 603 O O . ALA A 1 84 ? 18.960 4.354 -2.313 1.00 25.01 84 ALA A O 1
ATOM 605 N N . ARG A 1 85 ? 19.054 3.446 -0.258 1.00 20.90 85 ARG A N 1
ATOM 606 C CA . ARG A 1 85 ? 20.255 4.176 0.107 1.00 22.49 85 ARG A CA 1
ATOM 607 C C . ARG A 1 85 ? 21.602 3.486 -0.106 1.00 24.78 85 ARG A C 1
ATOM 608 O O . ARG A 1 85 ? 22.650 4.079 0.166 1.00 23.95 85 ARG A O 1
ATOM 616 N N . GLY A 1 86 ? 21.578 2.253 -0.602 1.00 27.46 86 GLY A N 1
ATOM 617 C CA . GLY A 1 86 ? 22.816 1.534 -0.855 1.00 27.86 86 GLY A CA 1
ATOM 618 C C . GLY A 1 86 ? 23.394 0.780 0.330 1.00 28.92 86 GLY A C 1
ATOM 619 O O . GLY A 1 86 ? 24.608 0.779 0.535 1.00 30.21 86 GLY A O 1
ATOM 620 N N . TYR A 1 87 ? 22.532 0.136 1.109 1.00 26.97 87 TYR A N 1
ATOM 621 C CA . TYR A 1 87 ? 22.975 -0.638 2.261 1.00 27.03 87 TYR A CA 1
ATOM 622 C C . TYR A 1 87 ? 22.560 -2.100 2.121 1.00 27.55 87 TYR A C 1
ATOM 623 O O . TYR A 1 87 ? 21.789 -2.464 1.226 1.00 26.67 87 TYR A O 1
ATOM 632 N N . ARG A 1 88 ? 23.101 -2.934 3.003 1.00 25.75 88 ARG A N 1
ATOM 633 C CA . ARG A 1 88 ? 22.773 -4.350 3.040 1.00 24.79 88 ARG A CA 1
ATOM 634 C C . ARG A 1 88 ? 21.966 -4.497 4.324 1.00 22.76 88 ARG A C 1
ATOM 635 O O . ARG A 1 88 ? 22.262 -3.830 5.316 1.00 23.72 88 ARG A O 1
ATOM 643 N N . PHE A 1 89 ? 20.946 -5.347 4.306 1.00 20.28 89 PHE A N 1
ATOM 644 C CA . PHE A 1 89 ? 20.109 -5.547 5.481 1.00 18.77 89 PHE A CA 1
ATOM 645 C C . PHE A 1 89 ? 19.867 -7.027 5.790 1.00 20.22 89 PHE A C 1
ATOM 646 O O . PHE A 1 89 ? 19.674 -7.844 4.885 1.00 21.38 89 PHE A O 1
ATOM 654 N N . VAL A 1 90 ? 19.876 -7.357 7.078 1.00 17.71 90 VAL A N 1
ATOM 655 C CA . VAL A 1 90 ? 19.655 -8.722 7.543 1.00 17.02 90 VAL A CA 1
ATOM 656 C C . VAL A 1 90 ? 18.587 -8.690 8.624 1.00 18.48 90 VAL A C 1
ATOM 657 O O . VAL A 1 90 ? 18.792 -8.091 9.679 1.00 20.60 90 VAL A O 1
ATOM 661 N N . ALA A 1 91 ? 17.456 -9.339 8.369 1.00 21.41 91 ALA A N 1
ATOM 662 C CA . ALA A 1 91 ? 16.366 -9.368 9.336 1.00 21.23 91 ALA A CA 1
ATOM 663 C C . ALA A 1 91 ? 16.418 -10.618 10.211 1.00 21.72 91 ALA A C 1
ATOM 664 O O . ALA A 1 91 ? 16.686 -11.713 9.724 1.00 21.20 91 ALA A O 1
ATOM 666 N N . VAL A 1 92 ? 16.175 -10.430 11.505 1.00 21.49 92 VAL A N 1
ATOM 667 C CA . VAL A 1 92 ? 16.146 -11.516 12.479 1.00 20.88 92 VAL A CA 1
ATOM 668 C C . VAL A 1 92 ? 14.683 -11.541 12.898 1.00 20.38 92 VAL A C 1
ATOM 669 O O . VAL A 1 92 ? 14.239 -10.672 13.637 1.00 20.56 92 VAL A O 1
ATOM 673 N N . MET A 1 93 ? 13.938 -12.535 12.427 1.00 17.87 93 MET A N 1
ATOM 674 C CA . MET A 1 93 ? 12.510 -12.598 12.713 1.00 16.76 93 MET A CA 1
ATOM 675 C C . MET A 1 93 ? 11.977 -13.939 13.201 1.00 13.98 93 MET A C 1
ATOM 676 O O . MET A 1 93 ? 12.406 -14.993 12.743 1.00 13.89 93 MET A O 1
ATOM 681 N N . GLY A 1 94 ? 11.034 -13.886 14.137 1.00 16.53 94 GLY A N 1
ATOM 682 C CA . GLY A 1 94 ? 10.439 -15.106 14.656 1.00 15.71 94 GLY A CA 1
ATOM 683 C C . GLY A 1 94 ? 9.830 -15.872 13.501 1.00 18.49 94 GLY A C 1
ATOM 684 O O . GLY A 1 94 ? 9.312 -15.264 12.566 1.00 18.30 94 GLY A O 1
ATOM 685 N N . ASP A 1 95 ? 9.872 -17.201 13.562 1.00 18.96 95 ASP A N 1
ATOM 686 C CA . ASP A 1 95 ? 9.342 -18.019 12.475 1.00 19.51 95 ASP A CA 1
ATOM 687 C C . ASP A 1 95 ? 7.822 -18.066 12.373 1.00 23.22 95 ASP A C 1
ATOM 688 O O . ASP A 1 95 ? 7.289 -18.628 11.412 1.00 18.71 95 ASP A O 1
ATOM 693 N N . THR A 1 96 ? 7.127 -17.483 13.348 1.00 22.38 96 THR A N 1
ATOM 694 C CA . THR A 1 96 ? 5.669 -17.500 13.342 1.00 25.34 96 THR A CA 1
ATOM 695 C C . THR A 1 96 ? 4.997 -16.286 12.705 1.00 24.32 96 THR A C 1
ATOM 696 O O . THR A 1 96 ? 3.787 -16.303 12.473 1.00 21.63 96 THR A O 1
ATOM 700 N N . TYR A 1 97 ? 5.770 -15.238 12.423 1.00 22.78 97 TYR A N 1
ATOM 701 C CA . TYR A 1 97 ? 5.213 -14.037 11.794 1.00 20.47 97 TYR A CA 1
ATOM 702 C C . TYR A 1 97 ? 4.825 -14.389 10.352 1.00 18.06 97 TYR A C 1
ATOM 703 O O . TYR A 1 97 ? 5.394 -15.302 9.766 1.00 16.42 97 TYR A O 1
ATOM 712 N N . SER A 1 98 ? 3.860 -13.671 9.786 1.00 19.84 98 SER A N 1
ATOM 713 C CA . SER A 1 98 ? 3.369 -13.988 8.442 1.00 19.08 98 SER A CA 1
ATOM 714 C C . SER A 1 98 ? 4.434 -14.086 7.355 1.00 19.94 98 SER A C 1
ATOM 715 O O . SER A 1 98 ? 5.399 -13.323 7.339 1.00 18.28 98 SER A O 1
ATOM 718 N N . VAL A 1 99 ? 4.238 -15.035 6.442 1.00 18.55 99 VAL A N 1
ATOM 719 C CA . VAL A 1 99 ? 5.181 -15.260 5.357 1.00 19.18 99 VAL A CA 1
ATOM 720 C C . VAL A 1 99 ? 5.298 -14.042 4.450 1.00 20.52 99 VAL A C 1
ATOM 721 O O . VAL A 1 99 ? 6.353 -13.815 3.852 1.00 22.39 99 VAL A O 1
ATOM 725 N N . GLU A 1 100 ? 4.229 -13.248 4.370 1.00 19.54 100 GLU A N 1
ATOM 726 C CA . GLU A 1 100 ? 4.241 -12.034 3.558 1.00 19.37 100 GLU A CA 1
ATOM 727 C C . GLU A 1 100 ? 5.418 -11.163 4.003 1.00 19.01 100 GLU A C 1
ATOM 728 O O . GLU A 1 100 ? 6.071 -10.509 3.187 1.00 18.44 100 GLU A O 1
ATOM 734 N N . ARG A 1 101 ? 5.673 -11.159 5.308 1.00 17.37 101 ARG A N 1
ATOM 735 C CA . ARG A 1 101 ? 6.780 -10.395 5.874 1.00 16.74 101 ARG A CA 1
ATOM 736 C C . ARG A 1 101 ? 8.105 -10.944 5.342 1.00 17.21 101 ARG A C 1
ATOM 737 O O . ARG A 1 101 ? 8.988 -10.180 4.952 1.00 19.73 101 ARG A O 1
ATOM 745 N N . ARG A 1 102 ? 8.251 -12.267 5.335 1.00 16.40 102 ARG A N 1
ATOM 746 C CA . ARG A 1 102 ? 9.481 -12.871 4.825 1.00 19.86 102 ARG A CA 1
ATOM 747 C C . ARG A 1 102 ? 9.690 -12.505 3.352 1.00 18.79 102 ARG A C 1
ATOM 748 O O . ARG A 1 102 ? 10.795 -12.163 2.928 1.00 19.01 102 ARG A O 1
ATOM 756 N N . LYS A 1 103 ? 8.619 -12.582 2.575 1.00 18.43 103 LYS A N 1
ATOM 757 C CA . LYS A 1 103 ? 8.709 -12.295 1.156 1.00 17.47 103 LYS A CA 1
ATOM 758 C C . LYS A 1 103 ? 8.988 -10.832 0.871 1.00 20.31 103 LYS A C 1
ATOM 759 O O . LYS A 1 103 ? 9.743 -10.506 -0.050 1.00 22.92 103 LYS A O 1
ATOM 765 N N . LEU A 1 104 ? 8.391 -9.947 1.660 1.00 19.60 104 LEU A N 1
ATOM 766 C CA . LEU A 1 104 ? 8.592 -8.521 1.453 1.00 19.13 104 LEU A CA 1
ATOM 767 C C . LEU A 1 104 ? 10.035 -8.144 1.750 1.00 19.08 104 LEU A C 1
ATOM 768 O O . LEU A 1 104 ? 10.659 -7.389 1.000 1.00 20.67 104 LEU A O 1
ATOM 773 N N . ILE A 1 105 ? 10.569 -8.680 2.838 1.00 18.12 105 ILE A N 1
ATOM 774 C CA . ILE A 1 105 ? 11.949 -8.402 3.198 1.00 19.25 105 ILE A CA 1
ATOM 775 C C . ILE A 1 105 ? 12.836 -8.866 2.041 1.00 20.42 105 ILE A C 1
ATOM 776 O O . ILE A 1 105 ? 13.741 -8.150 1.606 1.00 16.80 105 ILE A O 1
ATOM 781 N N . ARG A 1 106 ? 12.549 -10.057 1.526 1.00 20.15 106 ARG A N 1
ATOM 782 C CA . ARG A 1 106 ? 13.311 -10.614 0.418 1.00 22.49 106 ARG A CA 1
ATOM 783 C C . ARG A 1 106 ? 13.215 -9.739 -0.827 1.00 21.43 106 ARG A C 1
ATOM 784 O O . ARG A 1 106 ? 14.210 -9.521 -1.516 1.00 22.28 106 ARG A O 1
ATOM 792 N N . ALA A 1 107 ? 12.016 -9.233 -1.104 1.00 18.84 107 ALA A N 1
ATOM 793 C CA . ALA A 1 107 ? 11.789 -8.395 -2.273 1.00 20.53 107 ALA A CA 1
ATOM 794 C C . ALA A 1 107 ? 12.717 -7.183 -2.310 1.00 19.53 107 ALA A C 1
ATOM 795 O O . ALA A 1 107 ? 13.260 -6.836 -3.362 1.00 17.69 107 ALA A O 1
ATOM 797 N N . TYR A 1 108 ? 12.898 -6.536 -1.164 1.00 20.06 108 TYR A N 1
ATOM 798 C CA . TYR A 1 108 ? 13.765 -5.365 -1.099 1.00 19.14 108 TYR A CA 1
ATOM 799 C C . TYR A 1 108 ? 15.245 -5.748 -1.069 1.00 19.56 108 TYR A C 1
ATOM 800 O O . TYR A 1 108 ? 16.119 -4.880 -1.010 1.00 19.57 108 TYR A O 1
ATOM 809 N N . GLY A 1 109 ? 15.516 -7.048 -1.108 1.00 19.17 109 GLY A N 1
ATOM 810 C CA . GLY A 1 109 ? 16.889 -7.519 -1.099 1.00 20.39 109 GLY A CA 1
ATOM 811 C C . GLY A 1 109 ? 17.426 -7.843 0.282 1.00 23.12 109 GLY A C 1
ATOM 812 O O . GLY A 1 109 ? 18.633 -8.047 0.451 1.00 20.15 109 GLY A O 1
ATOM 813 N N . GLY A 1 110 ? 16.540 -7.906 1.273 1.00 20.35 110 GLY A N 1
ATOM 814 C CA . GLY A 1 110 ? 16.989 -8.202 2.621 1.00 22.35 110 GLY A CA 1
ATOM 815 C C . GLY A 1 110 ? 17.319 -9.668 2.836 1.00 22.13 110 GLY A C 1
ATOM 816 O O . GLY A 1 110 ? 16.910 -10.528 2.060 1.00 20.10 110 GLY A O 1
ATOM 817 N N . LYS A 1 111 ? 18.088 -9.947 3.881 1.00 23.27 111 LYS A N 1
ATOM 818 C CA . LYS A 1 111 ? 18.454 -11.314 4.219 1.00 22.94 111 LYS A CA 1
ATOM 819 C C . LYS A 1 111 ? 17.521 -11.699 5.354 1.00 22.13 111 LYS A C 1
ATOM 820 O O . LYS A 1 111 ? 16.986 -10.825 6.034 1.00 21.72 111 LYS A O 1
ATOM 826 N N . LEU A 1 112 ? 17.341 -12.999 5.561 1.00 23.40 112 LEU A N 1
ATOM 827 C CA . LEU A 1 112 ? 16.432 -13.503 6.583 1.00 26.47 112 LEU A CA 1
ATOM 828 C C . LEU A 1 112 ? 17.033 -14.531 7.541 1.00 27.62 112 LEU A C 1
ATOM 829 O O . LEU A 1 112 ? 17.581 -15.547 7.115 1.00 30.32 112 LEU A O 1
ATOM 834 N N . VAL A 1 113 ? 16.930 -14.252 8.838 1.00 25.30 113 VAL A N 1
ATOM 835 C CA . VAL A 1 113 ? 17.417 -15.154 9.876 1.00 23.43 113 VAL A CA 1
ATOM 836 C C . VAL A 1 113 ? 16.210 -15.443 10.763 1.00 24.09 113 VAL A C 1
ATOM 837 O O . VAL A 1 113 ? 15.755 -14.579 11.514 1.00 24.02 113 VAL A O 1
ATOM 841 N N . LEU A 1 114 ? 15.674 -16.652 10.660 1.00 24.56 114 LEU A N 1
ATOM 842 C CA . LEU A 1 114 ? 14.513 -17.017 11.455 1.00 24.39 114 LEU A CA 1
ATOM 843 C C . LEU A 1 114 ? 14.917 -17.724 12.742 1.00 23.71 114 LEU A C 1
ATOM 844 O O . LEU A 1 114 ? 16.008 -18.284 12.840 1.00 24.84 114 LEU A O 1
ATOM 849 N N . PHE A 1 115 ? 14.031 -17.679 13.729 1.00 23.36 115 PHE A N 1
ATOM 850 C CA . PHE A 1 115 ? 14.263 -18.327 15.014 1.00 23.98 115 PHE A CA 1
ATOM 851 C C . PHE A 1 115 ? 12.913 -18.708 15.609 1.00 22.80 115 PHE A C 1
ATOM 852 O O . PHE A 1 115 ? 11.884 -18.127 15.256 1.00 22.87 115 PHE A O 1
ATOM 860 N N . PRO A 1 116 ? 12.898 -19.699 16.512 1.00 22.66 116 PRO A N 1
ATOM 861 C CA . PRO A 1 116 ? 11.644 -20.136 17.140 1.00 23.13 116 PRO A CA 1
ATOM 862 C C . PRO A 1 116 ? 10.868 -18.972 17.760 1.00 21.56 116 PRO A C 1
ATOM 863 O O . PRO A 1 116 ? 11.284 -18.392 18.766 1.00 21.14 116 PRO A O 1
ATOM 867 N N . GLY A 1 117 ? 9.734 -18.642 17.148 1.00 19.67 117 GLY A N 1
ATOM 868 C CA . GLY A 1 117 ? 8.926 -17.533 17.618 1.00 18.22 117 GLY A CA 1
ATOM 869 C C . GLY A 1 117 ? 8.644 -17.468 19.107 1.00 19.78 117 GLY A C 1
ATOM 870 O O . GLY A 1 117 ? 8.649 -16.384 19.694 1.00 20.51 117 GLY A O 1
ATOM 871 N N . HIS A 1 118 ? 8.382 -18.616 19.722 1.00 19.67 118 HIS A N 1
ATOM 872 C CA . HIS A 1 118 ? 8.078 -18.651 21.145 1.00 20.35 118 HIS A CA 1
ATOM 873 C C . HIS A 1 118 ? 9.103 -17.946 22.031 1.00 19.08 118 HIS A C 1
ATOM 874 O O . HIS A 1 118 ? 8.802 -17.619 23.178 1.00 14.97 118 HIS A O 1
ATOM 881 N N . LEU A 1 119 ? 10.305 -17.712 21.506 1.00 20.79 119 LEU A N 1
ATOM 882 C CA . LEU A 1 119 ? 11.359 -17.043 22.275 1.00 21.09 119 LEU A CA 1
ATOM 883 C C . LEU A 1 119 ? 11.131 -15.532 22.394 1.00 20.76 119 LEU A C 1
ATOM 884 O O . LEU A 1 119 ? 11.784 -14.856 23.193 1.00 18.17 119 LEU A O 1
ATOM 889 N N . GLY A 1 120 ? 10.207 -15.006 21.594 1.00 20.33 120 GLY A N 1
ATOM 890 C CA . GLY A 1 120 ? 9.917 -13.582 21.627 1.00 14.91 120 GLY A CA 1
ATOM 891 C C . GLY A 1 120 ? 11.057 -12.733 21.099 1.00 18.57 120 GLY A C 1
ATOM 892 O O . GLY A 1 120 ? 12.105 -13.255 20.707 1.00 18.27 120 GLY A O 1
ATOM 893 N N . SER A 1 121 ? 10.860 -11.418 21.096 1.00 15.70 121 SER A N 1
ATOM 894 C CA . SER A 1 121 ? 11.874 -10.499 20.611 1.00 18.89 121 SER A CA 1
ATOM 895 C C . SER A 1 121 ? 13.084 -10.476 21.537 1.00 18.05 121 SER A C 1
ATOM 896 O O . SER A 1 121 ? 14.153 -10.013 21.162 1.00 18.39 121 SER A O 1
ATOM 899 N N . LYS A 1 122 ? 12.918 -10.977 22.751 1.00 18.88 122 LYS A N 1
ATOM 900 C CA . LYS A 1 122 ? 14.038 -11.000 23.666 1.00 20.39 122 LYS A CA 1
ATOM 901 C C . LYS A 1 122 ? 15.062 -11.945 23.054 1.00 21.99 122 LYS A C 1
ATOM 902 O O . LYS A 1 122 ? 16.246 -11.617 22.961 1.00 22.69 122 LYS A O 1
ATOM 908 N N . GLY A 1 123 ? 14.587 -13.107 22.610 1.00 23.91 123 GLY A N 1
ATOM 909 C CA . GLY A 1 123 ? 15.466 -14.084 21.995 1.00 23.34 123 GLY A CA 1
ATOM 910 C C . GLY A 1 123 ? 16.044 -13.576 20.685 1.00 23.75 123 GLY A C 1
ATOM 911 O O . GLY A 1 123 ? 17.213 -13.806 20.377 1.00 24.78 123 GLY A O 1
ATOM 912 N N . GLY A 1 124 ? 15.222 -12.879 19.909 1.00 21.29 124 GLY A N 1
ATOM 913 C CA . GLY A 1 124 ? 15.678 -12.348 18.637 1.00 20.80 124 GLY A CA 1
ATOM 914 C C . GLY A 1 124 ? 16.766 -11.295 18.755 1.00 19.84 124 GLY A C 1
ATOM 915 O O . GLY A 1 124 ? 17.688 -11.248 17.941 1.00 18.71 124 GLY A O 1
ATOM 916 N N . ASN A 1 125 ? 16.667 -10.444 19.769 1.00 20.68 125 ASN A N 1
ATOM 917 C CA . ASN A 1 125 ? 17.652 -9.388 19.967 1.00 18.92 125 ASN A CA 1
ATOM 918 C C . ASN A 1 125 ? 19.022 -9.966 20.282 1.00 20.53 125 ASN A C 1
ATOM 919 O O . ASN A 1 125 ? 20.051 -9.428 19.872 1.00 19.52 125 ASN A O 1
ATOM 924 N N . LEU A 1 126 ? 19.030 -11.063 21.024 1.00 21.65 126 LEU A N 1
ATOM 925 C CA . LEU A 1 126 ? 20.280 -11.700 21.383 1.00 23.73 126 LEU A CA 1
ATOM 926 C C . LEU A 1 126 ? 20.951 -12.211 20.121 1.00 23.11 126 LEU A C 1
ATOM 927 O O . LEU A 1 126 ? 22.157 -12.053 19.946 1.00 22.77 126 LEU A O 1
ATOM 932 N N . ILE A 1 127 ? 20.164 -12.807 19.231 1.00 23.01 127 ILE A N 1
ATOM 933 C CA . ILE A 1 127 ? 20.709 -13.325 17.982 1.00 22.85 127 ILE A CA 1
ATOM 934 C C . ILE A 1 127 ? 21.248 -12.163 17.163 1.00 22.51 127 ILE A C 1
ATOM 935 O O . ILE A 1 127 ? 22.363 -12.214 16.646 1.00 25.30 127 ILE A O 1
ATOM 940 N N . ALA A 1 128 ? 20.449 -11.111 17.052 1.00 22.70 128 ALA A N 1
ATOM 941 C CA . ALA A 1 128 ? 20.850 -9.925 16.309 1.00 21.80 128 ALA A CA 1
ATOM 942 C C . ALA A 1 128 ? 22.159 -9.365 16.878 1.00 21.85 128 ALA A C 1
ATOM 943 O O . ALA A 1 128 ? 23.068 -9.003 16.132 1.00 19.10 128 ALA A O 1
ATOM 945 N N . ASP A 1 129 ? 22.252 -9.307 18.203 1.00 21.23 129 ASP A N 1
ATOM 946 C CA . ASP A 1 129 ? 23.445 -8.783 18.860 1.00 23.11 129 ASP A CA 1
ATOM 947 C C . ASP A 1 129 ? 24.662 -9.655 18.574 1.00 23.48 129 ASP A C 1
ATOM 948 O O . ASP A 1 129 ? 25.748 -9.150 18.287 1.00 23.82 129 ASP A O 1
ATOM 953 N N . GLU A 1 130 ? 24.472 -10.966 18.655 1.00 24.21 130 GLU A N 1
ATOM 954 C CA . GLU A 1 130 ? 25.546 -11.914 18.406 1.00 26.68 130 GLU A CA 1
ATOM 955 C C . GLU A 1 130 ? 26.071 -11.800 16.977 1.00 27.79 130 GLU A C 1
ATOM 956 O O . GLU A 1 130 ? 27.282 -11.854 16.748 1.00 28.04 130 GLU A O 1
ATOM 962 N N . LEU A 1 131 ? 25.163 -11.640 16.016 1.00 24.83 131 LEU A N 1
ATOM 963 C CA . LEU A 1 131 ? 25.558 -11.518 14.615 1.00 26.35 131 LEU A CA 1
ATOM 964 C C . LEU A 1 131 ? 26.370 -10.257 14.386 1.00 28.06 131 LEU A C 1
ATOM 965 O O . LEU A 1 131 ? 27.357 -10.260 13.653 1.00 28.04 131 LEU A O 1
ATOM 970 N N . ALA A 1 132 ? 25.936 -9.172 15.011 1.00 27.75 132 ALA A N 1
ATOM 971 C CA . ALA A 1 132 ? 26.619 -7.901 14.866 1.00 30.21 132 ALA A CA 1
ATOM 972 C C . ALA A 1 132 ? 28.047 -7.990 15.386 1.00 31.44 132 ALA A C 1
ATOM 973 O O . ALA A 1 132 ? 28.982 -7.544 14.726 1.00 30.03 132 ALA A O 1
ATOM 975 N N . GLU A 1 133 ? 28.211 -8.577 16.567 1.00 32.59 133 GLU A N 1
ATOM 976 C CA . GLU A 1 133 ? 29.528 -8.702 17.180 1.00 34.13 133 GLU A CA 1
ATOM 977 C C . GLU A 1 133 ? 30.466 -9.573 16.367 1.00 34.77 133 GLU A C 1
ATOM 978 O O . GLU A 1 133 ? 31.675 -9.346 16.340 1.00 33.48 133 GLU A O 1
ATOM 984 N N . LYS A 1 134 ? 29.901 -10.572 15.707 1.00 34.74 134 LYS A N 1
ATOM 985 C CA . LYS A 1 134 ? 30.686 -11.489 14.905 1.00 35.93 134 LYS A CA 1
ATOM 986 C C . LYS A 1 134 ? 31.088 -10.908 13.556 1.00 36.81 134 LYS A C 1
ATOM 987 O O . LYS A 1 134 ? 32.196 -11.155 13.078 1.00 36.88 134 LYS A O 1
ATOM 993 N N . TYR A 1 135 ? 30.201 -10.124 12.951 1.00 37.04 135 TYR A N 1
ATOM 994 C CA . TYR A 1 135 ? 30.479 -9.558 11.636 1.00 37.65 135 TYR A CA 1
ATOM 995 C C . TYR A 1 135 ? 30.624 -8.041 11.552 1.00 36.38 135 TYR A C 1
ATOM 996 O O . TYR A 1 135 ? 30.943 -7.509 10.487 1.00 35.97 135 TYR A O 1
ATOM 1005 N N . GLY A 1 136 ? 30.390 -7.350 12.664 1.00 33.62 136 GLY A N 1
ATOM 1006 C CA . GLY A 1 136 ? 30.525 -5.901 12.688 1.00 32.41 136 GLY A CA 1
ATOM 1007 C C . GLY A 1 136 ? 29.372 -5.097 12.106 1.00 29.94 136 GLY A C 1
ATOM 1008 O O . GLY A 1 136 ? 29.495 -3.889 11.895 1.00 30.34 136 GLY A O 1
ATOM 1009 N N . TRP A 1 137 ? 28.249 -5.759 11.851 1.00 28.66 137 TRP A N 1
ATOM 1010 C CA . TRP A 1 137 ? 27.082 -5.089 11.283 1.00 24.21 137 TRP A CA 1
ATOM 1011 C C . TRP A 1 137 ? 26.511 -4.041 12.225 1.00 22.36 137 TRP A C 1
ATOM 1012 O O . TRP A 1 137 ? 26.697 -4.121 13.440 1.00 23.05 137 TRP A O 1
ATOM 1023 N N . PHE A 1 138 ? 25.820 -3.055 11.661 1.00 22.92 138 PHE A N 1
ATOM 1024 C CA . PHE A 1 138 ? 25.211 -1.990 12.456 1.00 22.83 138 PHE A CA 1
ATOM 1025 C C . PHE A 1 138 ? 23.892 -2.499 13.023 1.00 24.55 138 PHE A C 1
ATOM 1026 O O . PHE A 1 138 ? 23.128 -3.162 12.322 1.00 23.60 138 PHE A O 1
ATOM 1034 N N . ARG A 1 139 ? 23.638 -2.205 14.294 1.00 24.31 139 ARG A N 1
ATOM 1035 C CA . ARG A 1 139 ? 22.403 -2.623 14.946 1.00 25.49 139 ARG A CA 1
ATOM 1036 C C . ARG A 1 139 ? 21.462 -1.427 15.038 1.00 24.31 139 ARG A C 1
ATOM 1037 O O . ARG A 1 139 ? 21.832 -0.383 15.569 1.00 25.02 139 ARG A O 1
ATOM 1045 N N . ALA A 1 140 ? 20.249 -1.573 14.519 1.00 21.46 140 ALA A N 1
ATOM 1046 C CA . ALA A 1 140 ? 19.287 -0.484 14.584 1.00 20.88 140 ALA A CA 1
ATOM 1047 C C . ALA A 1 140 ? 18.811 -0.287 16.027 1.00 18.80 140 ALA A C 1
ATOM 1048 O O . ALA A 1 140 ? 18.476 0.825 16.425 1.00 22.33 140 ALA A O 1
ATOM 1050 N N . ARG A 1 141 ? 18.805 -1.367 16.805 1.00 17.09 141 ARG A N 1
ATOM 1051 C CA . ARG A 1 141 ? 18.356 -1.335 18.206 1.00 17.21 141 ARG A CA 1
ATOM 1052 C C . ARG A 1 141 ? 17.057 -0.560 18.338 1.00 15.14 141 ARG A C 1
ATOM 1053 O O . ARG A 1 141 ? 16.966 0.372 19.132 1.00 17.75 141 ARG A O 1
ATOM 1061 N N . GLN A 1 142 ? 16.047 -0.958 17.570 1.00 17.17 142 GLN A N 1
ATOM 1062 C CA . GLN A 1 142 ? 14.768 -0.261 17.583 1.00 18.64 142 GLN A CA 1
ATOM 1063 C C . GLN A 1 142 ? 14.093 -0.104 18.945 1.00 18.88 142 GLN A C 1
ATOM 1064 O O . GLN A 1 142 ? 13.309 0.822 19.141 1.00 21.39 142 GLN A O 1
ATOM 1070 N N . PHE A 1 143 ? 14.393 -0.986 19.891 1.00 18.34 143 PHE A N 1
ATOM 1071 C CA . PHE A 1 143 ? 13.764 -0.893 21.210 1.00 20.48 143 PHE A CA 1
ATOM 1072 C C . PHE A 1 143 ? 14.460 0.063 22.165 1.00 23.27 143 PHE A C 1
ATOM 1073 O O . PHE A 1 143 ? 13.941 0.353 23.251 1.00 22.53 143 PHE A O 1
ATOM 1081 N N . ASP A 1 144 ? 15.627 0.556 21.764 1.00 22.06 144 ASP A N 1
ATOM 1082 C CA . ASP A 1 144 ? 16.392 1.455 22.622 1.00 24.19 144 ASP A CA 1
ATOM 1083 C C . ASP A 1 144 ? 16.894 2.712 21.915 1.00 21.62 144 ASP A C 1
ATOM 1084 O O . ASP A 1 144 ? 17.391 3.639 22.558 1.00 21.59 144 ASP A O 1
ATOM 1089 N N . ASN A 1 145 ? 16.762 2.747 20.598 1.00 18.57 145 ASN A N 1
ATOM 1090 C CA . ASN A 1 145 ? 17.238 3.890 19.840 1.00 20.02 145 ASN A CA 1
ATOM 1091 C C . ASN A 1 145 ? 16.352 5.123 19.947 1.00 18.55 145 ASN A C 1
ATOM 1092 O O . ASN A 1 145 ? 15.206 5.120 19.490 1.00 19.74 145 ASN A O 1
ATOM 1097 N N . PRO A 1 146 ? 16.887 6.203 20.538 1.00 20.76 146 PRO A N 1
ATOM 1098 C CA . PRO A 1 146 ? 16.168 7.468 20.716 1.00 19.57 146 PRO A CA 1
ATOM 1099 C C . PRO A 1 146 ? 15.654 8.014 19.384 1.00 18.77 146 PRO A C 1
ATOM 1100 O O . PRO A 1 146 ? 14.670 8.750 19.348 1.00 19.24 146 PRO A O 1
ATOM 1104 N N . ALA A 1 147 ? 16.327 7.650 18.296 1.00 18.17 147 ALA A N 1
ATOM 1105 C CA . ALA A 1 147 ? 15.940 8.095 16.957 1.00 17.95 147 ALA A CA 1
ATOM 1106 C C . ALA A 1 147 ? 14.561 7.569 16.557 1.00 16.49 147 ALA A C 1
ATOM 1107 O O . ALA A 1 147 ? 13.962 8.040 15.596 1.00 18.67 147 ALA A O 1
ATOM 1109 N N . ASN A 1 148 ? 14.068 6.587 17.297 1.00 16.72 148 ASN A N 1
ATOM 1110 C CA . ASN A 1 148 ? 12.769 5.986 17.030 1.00 18.33 148 ASN A CA 1
ATOM 1111 C C . ASN A 1 148 ? 11.669 6.951 17.490 1.00 17.87 148 ASN A C 1
ATOM 1112 O O . ASN A 1 148 ? 11.005 7.569 16.660 1.00 16.69 148 ASN A O 1
ATOM 1117 N N . PRO A 1 149 ? 11.488 7.122 18.814 1.00 18.65 149 PRO A N 1
ATOM 1118 C CA . PRO A 1 149 ? 10.447 8.037 19.298 1.00 19.61 149 PRO A CA 1
ATOM 1119 C C . PRO A 1 149 ? 10.609 9.481 18.811 1.00 17.56 149 PRO A C 1
ATOM 1120 O O . PRO A 1 149 ? 9.627 10.211 18.668 1.00 19.33 149 PRO A O 1
ATOM 1124 N N . SER A 1 150 ? 11.848 9.891 18.552 1.00 18.11 150 SER A N 1
ATOM 1125 C CA . SER A 1 150 ? 12.104 11.251 18.101 1.00 19.44 150 SER A CA 1
ATOM 1126 C C . SER A 1 150 ? 11.486 11.547 16.739 1.00 17.80 150 SER A C 1
ATOM 1127 O O . SER A 1 150 ? 10.962 12.634 16.524 1.00 16.52 150 SER A O 1
ATOM 1130 N N . TYR A 1 151 ? 11.531 10.599 15.812 1.00 18.58 151 TYR A N 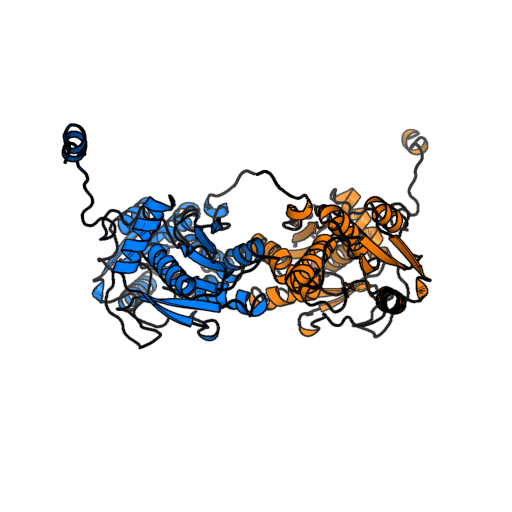1
ATOM 1131 C CA . TYR A 1 151 ? 10.929 10.866 14.509 1.00 18.06 151 TYR A CA 1
ATOM 1132 C C . TYR A 1 151 ? 9.417 10.956 14.661 1.00 16.67 151 TYR A C 1
ATOM 1133 O O . TYR A 1 151 ? 8.750 11.588 13.856 1.00 19.52 151 TYR A O 1
ATOM 1142 N N . HIS A 1 152 ? 8.877 10.326 15.701 1.00 16.64 152 HIS A N 1
ATOM 1143 C CA . HIS A 1 152 ? 7.433 10.370 15.937 1.00 15.09 152 HIS A CA 1
ATOM 1144 C C . HIS A 1 152 ? 7.023 11.697 16.552 1.00 17.03 152 HIS A C 1
ATOM 1145 O O . HIS A 1 152 ? 5.922 12.189 16.305 1.00 15.63 152 HIS A O 1
ATOM 1152 N N . ARG A 1 153 ? 7.908 12.277 17.358 1.00 15.30 153 ARG A N 1
ATOM 1153 C CA . ARG A 1 153 ? 7.612 13.565 17.968 1.00 19.94 153 ARG A CA 1
ATOM 1154 C C . ARG A 1 153 ? 7.594 14.620 16.867 1.00 18.60 153 ARG A C 1
ATOM 1155 O O . ARG A 1 153 ? 6.776 15.535 16.869 1.00 17.93 153 ARG A O 1
ATOM 1163 N N . GLU A 1 154 ? 8.511 14.476 15.920 1.00 21.55 154 GLU A N 1
ATOM 1164 C CA . GLU A 1 154 ? 8.654 15.459 14.856 1.00 20.62 154 GLU A CA 1
ATOM 1165 C C . GLU A 1 154 ? 7.750 15.318 13.641 1.00 20.14 154 GLU A C 1
ATOM 1166 O O . GLU A 1 154 ? 7.477 16.311 12.967 1.00 21.60 154 GLU A O 1
ATOM 1172 N N . THR A 1 155 ? 7.294 14.105 13.345 1.00 15.88 155 THR A N 1
ATOM 1173 C CA . THR A 1 155 ? 6.426 13.928 12.192 1.00 17.16 155 THR A CA 1
ATOM 1174 C C . THR A 1 155 ? 5.029 13.446 12.559 1.00 16.08 155 THR A C 1
ATOM 1175 O O . THR A 1 155 ? 4.060 14.179 12.397 1.00 18.45 155 THR A O 1
ATOM 1179 N N . THR A 1 156 ? 4.931 12.216 13.054 1.00 16.73 156 THR A N 1
ATOM 1180 C CA . THR A 1 156 ? 3.646 11.634 13.427 1.00 18.69 156 THR A CA 1
ATOM 1181 C C . THR A 1 156 ? 2.817 12.538 14.327 1.00 18.89 156 THR A C 1
ATOM 1182 O O . THR A 1 156 ? 1.625 12.727 14.095 1.00 17.14 156 THR A O 1
ATOM 1186 N N . ALA A 1 157 ? 3.453 13.066 15.366 1.00 14.06 157 ALA A N 1
ATOM 1187 C CA . ALA A 1 157 ? 2.788 13.963 16.304 1.00 19.21 157 ALA A CA 1
ATOM 1188 C C . ALA A 1 157 ? 2.448 15.310 15.656 1.00 17.29 157 ALA A C 1
ATOM 1189 O O . ALA A 1 157 ? 1.401 15.898 15.934 1.00 18.56 157 ALA A O 1
ATOM 1191 N N . SER A 1 158 ? 3.338 15.802 14.800 1.00 19.21 158 SER A N 1
ATOM 1192 C CA . SER A 1 158 ? 3.118 17.089 14.139 1.00 18.83 158 SER A CA 1
ATOM 1193 C C . SER A 1 158 ? 1.944 17.038 13.170 1.00 18.67 158 SER A C 1
ATOM 1194 O O . SER A 1 158 ? 1.211 18.017 13.022 1.00 16.89 158 SER A O 1
ATOM 1197 N N . GLU A 1 159 ? 1.785 15.903 12.499 1.00 19.30 159 GLU A N 1
ATOM 1198 C CA . GLU A 1 159 ? 0.696 15.719 11.540 1.00 19.50 159 GLU A CA 1
ATOM 1199 C C . GLU A 1 159 ? -0.633 15.652 12.293 1.00 20.68 159 GLU A C 1
ATOM 1200 O O . GLU A 1 159 ? -1.639 16.226 11.865 1.00 20.22 159 GLU A O 1
ATOM 1206 N N . ILE A 1 160 ? -0.623 14.943 13.419 1.00 19.30 160 ILE A N 1
ATOM 1207 C CA . ILE A 1 160 ? -1.818 14.793 14.241 1.00 18.04 160 ILE A CA 1
ATOM 1208 C C . ILE A 1 160 ? -2.255 16.148 14.800 1.00 18.04 160 ILE A C 1
ATOM 1209 O O . ILE A 1 160 ? -3.416 16.530 14.681 1.00 16.29 160 ILE A O 1
ATOM 1214 N N . LEU A 1 161 ? -1.318 16.881 15.397 1.00 20.28 161 LEU A N 1
ATOM 1215 C CA . LEU A 1 161 ? -1.630 18.182 15.974 1.00 18.77 161 LEU A CA 1
ATOM 1216 C C . LEU A 1 161 ? -2.076 19.206 14.938 1.00 20.75 161 LEU A C 1
ATOM 1217 O O . LEU A 1 161 ? -2.977 20.009 15.203 1.00 19.29 161 LEU A O 1
ATOM 1222 N N . ALA A 1 162 ? -1.448 19.179 13.765 1.00 17.89 162 ALA A N 1
ATOM 1223 C CA . ALA A 1 162 ? -1.801 20.109 12.695 1.00 18.09 162 ALA A CA 1
ATOM 1224 C C . ALA A 1 162 ? -3.221 19.842 12.211 1.00 17.44 162 ALA A C 1
ATOM 1225 O O . ALA A 1 162 ? -4.007 20.769 12.018 1.00 17.29 162 ALA A O 1
ATOM 1227 N N . ASP A 1 163 ? -3.548 18.568 12.023 1.00 16.92 163 ASP A N 1
ATOM 1228 C CA . ASP A 1 163 ? -4.873 18.186 11.551 1.00 20.77 163 ASP A CA 1
ATOM 1229 C C . ASP A 1 163 ? -5.980 18.527 12.544 1.00 21.76 163 ASP A C 1
ATOM 1230 O O . ASP A 1 163 ? -7.093 18.873 12.147 1.00 22.13 163 ASP A O 1
ATOM 1235 N N . PHE A 1 164 ? -5.675 18.432 13.835 1.00 22.60 164 PHE A N 1
ATOM 1236 C CA . PHE A 1 164 ? -6.671 18.715 14.858 1.00 22.57 164 PHE A CA 1
ATOM 1237 C C . PHE A 1 164 ? -6.582 20.101 15.480 1.00 21.64 164 PHE A C 1
ATOM 1238 O O . PHE A 1 164 ? -7.323 20.410 16.412 1.00 20.84 164 PHE A O 1
ATOM 1246 N N . ALA A 1 165 ? -5.684 20.937 14.965 1.00 21.65 165 ALA A N 1
ATOM 1247 C CA . ALA A 1 165 ? -5.531 22.291 15.492 1.00 20.06 165 ALA A CA 1
ATOM 1248 C C . ALA A 1 165 ? -6.851 23.041 15.360 1.00 20.76 165 ALA A C 1
ATOM 1249 O O . ALA A 1 165 ? -7.446 23.086 14.284 1.00 17.28 165 ALA A O 1
ATOM 1251 N N . GLY A 1 166 ? -7.307 23.614 16.468 1.00 19.60 166 GLY A N 1
ATOM 1252 C CA . GLY A 1 166 ? -8.555 24.354 16.471 1.00 22.54 166 GLY A CA 1
ATOM 1253 C C . GLY A 1 166 ? -9.769 23.442 16.484 1.00 23.01 166 GLY A C 1
ATOM 1254 O O . GLY A 1 166 ? -10.904 23.913 16.375 1.00 24.11 166 GLY A O 1
ATOM 1255 N N . LYS A 1 167 ? -9.531 22.139 16.628 1.00 22.98 167 LYS A N 1
ATOM 1256 C CA . LYS A 1 167 ? -10.609 21.151 16.641 1.00 21.93 167 LYS A CA 1
ATOM 1257 C C . LYS A 1 167 ? -10.623 20.283 17.894 1.00 22.18 167 LYS A C 1
ATOM 1258 O O . LYS A 1 167 ? -9.628 20.176 18.607 1.00 23.06 167 LYS A O 1
ATOM 1264 N N . ARG A 1 168 ? -11.762 19.653 18.149 1.00 23.12 168 ARG A N 1
ATOM 1265 C CA . ARG A 1 168 ? -11.909 18.798 19.321 1.00 24.70 168 ARG A CA 1
ATOM 1266 C C . ARG A 1 168 ? -11.257 17.424 19.165 1.00 23.78 168 ARG A C 1
ATOM 1267 O O . ARG A 1 168 ? -11.450 16.739 18.160 1.00 23.38 168 ARG A O 1
ATOM 1275 N N . LEU A 1 169 ? -10.476 17.040 20.171 1.00 22.05 169 LEU A N 1
ATOM 1276 C CA . LEU A 1 169 ? -9.808 15.743 20.212 1.00 20.97 169 LEU A CA 1
ATOM 1277 C C . LEU A 1 169 ? -9.778 15.331 21.681 1.00 19.11 169 LEU A C 1
ATOM 1278 O O . LEU A 1 169 ? -9.219 16.042 22.518 1.00 17.92 169 LEU A O 1
ATOM 1283 N N . ASP A 1 170 ? -10.381 14.186 21.981 1.00 18.23 170 ASP A N 1
ATOM 1284 C CA . ASP A 1 170 ? -10.465 13.681 23.350 1.00 21.26 170 ASP A CA 1
ATOM 1285 C C . ASP A 1 170 ? -9.591 12.483 23.706 1.00 21.50 170 ASP A C 1
ATOM 1286 O O . ASP A 1 170 ? -9.096 12.395 24.828 1.00 21.27 170 ASP A O 1
ATOM 1291 N N . HIS A 1 171 ? -9.420 11.547 22.775 1.00 20.92 171 HIS A N 1
ATOM 1292 C CA . HIS A 1 171 ? -8.600 10.362 23.039 1.00 17.72 171 HIS A CA 1
ATOM 1293 C C . HIS A 1 171 ? -7.705 9.994 21.869 1.00 17.12 171 HIS A C 1
ATOM 1294 O O . HIS A 1 171 ? -8.113 10.099 20.714 1.00 17.05 171 HIS A O 1
ATOM 1301 N N . PHE A 1 172 ? -6.487 9.564 22.187 1.00 16.63 172 PHE A N 1
ATOM 1302 C CA . PHE A 1 172 ? -5.519 9.116 21.192 1.00 18.07 172 PHE A CA 1
ATOM 1303 C C . PHE A 1 172 ? -5.298 7.634 21.510 1.00 16.25 172 PHE A C 1
ATOM 1304 O O . PHE A 1 172 ? -4.872 7.285 22.611 1.00 17.80 172 PHE A O 1
ATOM 1312 N N . VAL A 1 173 ? -5.573 6.758 20.552 1.00 16.88 173 VAL A N 1
ATOM 1313 C CA . VAL A 1 173 ? -5.435 5.328 20.806 1.00 14.91 173 VAL A CA 1
ATOM 1314 C C . VAL A 1 173 ? -4.353 4.617 20.018 1.00 15.40 173 VAL A C 1
ATOM 1315 O O . VAL A 1 173 ? -4.273 4.738 18.800 1.00 19.96 173 VAL A O 1
ATOM 1319 N N . THR A 1 174 ? -3.532 3.850 20.719 1.00 17.55 174 THR A N 1
ATOM 1320 C CA . THR A 1 174 ? -2.467 3.115 20.061 1.00 16.86 174 THR A CA 1
ATOM 1321 C C . THR A 1 174 ? -2.014 1.901 20.857 1.00 16.79 174 THR A C 1
ATOM 1322 O O . THR A 1 174 ? -2.172 1.840 22.078 1.00 16.01 174 THR A O 1
ATOM 1326 N N . GLY A 1 175 ? -1.463 0.926 20.149 1.00 14.62 175 GLY A N 1
ATOM 1327 C CA . GLY A 1 175 ? -0.925 -0.243 20.816 1.00 15.45 175 GLY A CA 1
ATOM 1328 C C . GLY A 1 175 ? 0.568 0.035 20.825 1.00 16.54 175 GLY A C 1
ATOM 1329 O O . GLY A 1 175 ? 0.981 1.175 20.579 1.00 15.23 175 GLY A O 1
ATOM 1330 N N . PHE A 1 176 ? 1.388 -0.969 21.103 1.00 17.58 176 PHE A N 1
ATOM 1331 C CA . PHE A 1 176 ? 2.821 -0.743 21.086 1.00 18.20 176 PHE A CA 1
ATOM 1332 C C . PHE A 1 176 ? 3.671 -1.989 20.954 1.00 19.64 176 PHE A C 1
ATOM 1333 O O . PHE A 1 176 ? 3.305 -3.068 21.415 1.00 18.46 176 PHE A O 1
ATOM 1341 N N . GLY A 1 177 ? 4.798 -1.818 20.272 1.00 18.74 177 GLY A N 1
ATOM 1342 C CA . GLY A 1 177 ? 5.766 -2.880 20.085 1.00 17.73 177 GLY A CA 1
ATOM 1343 C C . GLY A 1 177 ? 7.014 -2.303 20.737 1.00 19.38 177 GLY A C 1
ATOM 1344 O O . GLY A 1 177 ? 7.396 -2.708 21.836 1.00 19.82 177 GLY A O 1
ATOM 1345 N N . THR A 1 178 ? 7.636 -1.335 20.070 1.00 18.18 178 THR A N 1
ATOM 1346 C CA . THR A 1 178 ? 8.816 -0.674 20.624 1.00 20.05 178 THR A CA 1
ATOM 1347 C C . THR A 1 178 ? 8.371 0.478 21.534 1.00 19.88 178 THR A C 1
ATOM 1348 O O . THR A 1 178 ? 9.138 0.950 22.380 1.00 19.99 178 THR A O 1
ATOM 1352 N N . THR A 1 179 ? 7.114 0.891 21.360 1.00 17.80 179 THR A N 1
ATOM 1353 C CA . THR A 1 179 ? 6.482 2.010 22.081 1.00 17.48 179 THR A CA 1
ATOM 1354 C C . THR A 1 179 ? 6.969 3.354 21.544 1.00 17.10 179 THR A C 1
ATOM 1355 O O . THR A 1 179 ? 6.632 4.410 22.082 1.00 16.97 179 THR A O 1
ATOM 1359 N N . GLY A 1 180 ? 7.733 3.320 20.456 1.00 18.10 180 GLY A N 1
ATOM 1360 C CA . GLY A 1 180 ? 8.221 4.562 19.879 1.00 16.82 180 GLY A CA 1
ATOM 1361 C C . GLY A 1 180 ? 7.089 5.492 19.464 1.00 16.82 180 GLY A C 1
ATOM 1362 O O . GLY A 1 180 ? 7.190 6.714 19.607 1.00 21.42 180 GLY A O 1
ATOM 1363 N N . THR A 1 181 ? 6.010 4.919 18.939 1.00 14.84 181 THR A N 1
ATOM 1364 C CA . THR A 1 181 ? 4.871 5.716 18.499 1.00 14.95 181 THR A CA 1
ATOM 1365 C C . THR A 1 181 ? 4.195 6.332 19.709 1.00 14.86 181 THR A C 1
ATOM 1366 O O . THR A 1 181 ? 3.971 7.528 19.760 1.00 13.73 181 THR A O 1
ATOM 1370 N N . LEU A 1 182 ? 3.878 5.488 20.681 1.00 15.34 182 LEU A N 1
ATOM 1371 C CA . LEU A 1 182 ? 3.225 5.920 21.911 1.00 17.88 182 LEU A CA 1
ATOM 1372 C C . LEU A 1 182 ? 4.035 6.941 22.704 1.00 17.51 182 LEU A C 1
ATOM 1373 O O . LEU A 1 182 ? 3.479 7.882 23.267 1.00 21.72 182 LEU A O 1
ATOM 1378 N N . THR A 1 183 ? 5.349 6.757 22.758 1.00 18.33 183 THR A N 1
ATOM 1379 C CA . THR A 1 183 ? 6.193 7.687 23.502 1.00 15.89 183 THR A CA 1
ATOM 1380 C C . THR A 1 183 ? 6.395 9.009 22.765 1.00 15.09 183 THR A C 1
ATOM 1381 O O . THR A 1 183 ? 6.249 10.084 23.355 1.00 17.24 183 THR A O 1
ATOM 1385 N N . GLY A 1 184 ? 6.717 8.929 21.475 1.00 15.47 184 GLY A N 1
ATOM 1386 C CA . GLY A 1 184 ? 6.930 10.132 20.682 1.00 12.47 184 GLY A CA 1
ATOM 1387 C C . GLY A 1 184 ? 5.692 11.006 20.584 1.00 13.88 184 GLY A C 1
ATOM 1388 O O . GLY A 1 184 ? 5.751 12.218 20.820 1.00 13.00 184 GLY A O 1
ATOM 1389 N N . VAL A 1 185 ? 4.561 10.400 20.235 1.00 11.42 185 VAL A N 1
ATOM 1390 C CA . VAL A 1 185 ? 3.327 11.163 20.124 1.00 12.16 185 VAL A CA 1
ATOM 1391 C C . VAL A 1 185 ? 2.815 11.561 21.509 1.00 13.79 185 VAL A C 1
ATOM 1392 O O . VAL A 1 185 ? 2.396 12.699 21.723 1.00 13.41 185 VAL A O 1
ATOM 1396 N N . GLY A 1 186 ? 2.870 10.618 22.445 1.00 17.39 186 GLY A N 1
ATOM 1397 C CA . GLY A 1 186 ? 2.401 10.880 23.794 1.00 19.11 186 GLY A CA 1
ATOM 1398 C C . GLY A 1 186 ? 3.069 12.070 24.455 1.00 20.93 186 GLY A C 1
ATOM 1399 O O . GLY A 1 186 ? 2.423 12.836 25.177 1.00 19.71 186 GLY A O 1
ATOM 1400 N N . GLN A 1 187 ? 4.365 12.230 24.200 1.00 21.49 187 GLN A N 1
ATOM 1401 C CA . GLN A 1 187 ? 5.138 13.316 24.789 1.00 21.35 187 GLN A CA 1
ATOM 1402 C C . GLN A 1 187 ? 4.828 14.692 24.206 1.00 21.18 187 GLN A C 1
ATOM 1403 O O . GLN A 1 187 ? 4.878 15.698 24.920 1.00 17.20 187 GLN A O 1
ATOM 1409 N N . MET A 1 188 ? 4.510 14.740 22.915 1.00 20.96 188 MET A N 1
ATOM 1410 C CA . MET A 1 188 ? 4.188 16.006 22.272 1.00 20.94 188 MET A CA 1
ATOM 1411 C C . MET A 1 188 ? 2.759 16.384 22.657 1.00 21.46 188 MET A C 1
ATOM 1412 O O . MET A 1 188 ? 2.441 17.562 22.830 1.00 17.12 188 MET A O 1
ATOM 1417 N N . LEU A 1 189 ? 1.909 15.372 22.799 1.00 20.46 189 LEU A N 1
ATOM 1418 C CA . LEU A 1 189 ? 0.530 15.588 23.196 1.00 21.60 189 LEU A CA 1
ATOM 1419 C C . LEU A 1 189 ? 0.518 16.169 24.606 1.00 23.29 189 LEU A C 1
ATOM 1420 O O . LEU A 1 189 ? -0.320 17.013 24.929 1.00 26.03 189 LEU A O 1
ATOM 1425 N N . ARG A 1 190 ? 1.455 15.713 25.436 1.00 21.14 190 ARG A N 1
ATOM 1426 C CA . ARG A 1 190 ? 1.561 16.175 26.818 1.00 21.81 190 ARG A CA 1
ATOM 1427 C C . ARG A 1 190 ? 1.793 17.680 26.897 1.00 21.32 190 ARG A C 1
ATOM 1428 O O . ARG A 1 190 ? 1.201 18.366 27.728 1.00 19.91 190 ARG A O 1
ATOM 1436 N N . VAL A 1 191 ? 2.649 18.191 26.020 1.00 20.20 191 VAL A N 1
ATOM 1437 C CA . VAL A 1 191 ? 2.970 19.611 26.012 1.00 22.33 191 VAL A CA 1
ATOM 1438 C C . VAL A 1 191 ? 1.906 20.488 25.353 1.00 20.18 191 VAL A C 1
ATOM 1439 O O . VAL A 1 191 ? 1.515 21.526 25.896 1.00 20.61 191 VAL A O 1
ATOM 1443 N N . ALA A 1 192 ? 1.422 20.070 24.193 1.00 19.78 192 ALA A N 1
ATOM 1444 C CA . ALA A 1 192 ? 0.437 20.872 23.466 1.00 20.58 192 ALA A CA 1
ATOM 1445 C C . ALA A 1 192 ? -1.035 20.637 23.827 1.00 20.95 192 ALA A C 1
ATOM 1446 O O . ALA A 1 192 ? -1.807 21.591 23.898 1.00 21.59 192 ALA A O 1
ATOM 1448 N N . ARG A 1 193 ? -1.432 19.385 24.040 1.00 19.94 193 ARG A N 1
ATOM 1449 C CA . ARG A 1 193 ? -2.821 19.090 24.375 1.00 21.71 193 ARG A CA 1
ATOM 1450 C C . ARG A 1 193 ? -2.927 18.090 25.526 1.00 24.16 193 ARG A C 1
ATOM 1451 O O . ARG A 1 193 ? -3.388 16.959 25.347 1.00 21.32 193 ARG A O 1
ATOM 1459 N N . PRO A 1 194 ? -2.510 18.509 26.735 1.00 25.59 194 PRO A N 1
ATOM 1460 C CA . PRO A 1 194 ? -2.552 17.655 27.926 1.00 26.17 194 PRO A CA 1
ATOM 1461 C C . PRO A 1 194 ? -3.938 17.123 28.280 1.00 27.79 194 PRO A C 1
ATOM 1462 O O . PRO A 1 194 ? -4.061 16.180 29.059 1.00 27.71 194 PRO A O 1
ATOM 1466 N N . GLU A 1 195 ? -4.978 17.719 27.706 1.00 29.07 195 GLU A N 1
ATOM 1467 C CA . GLU A 1 195 ? -6.344 17.281 27.975 1.00 30.91 195 GLU A CA 1
ATOM 1468 C C . GLU A 1 195 ? -6.662 15.961 27.281 1.00 28.96 195 GLU A C 1
ATOM 1469 O O . GLU A 1 195 ? -7.508 15.195 27.750 1.00 26.81 195 GLU A O 1
ATOM 1475 N N . VAL A 1 196 ? -5.989 15.705 26.161 1.00 26.33 196 VAL A N 1
ATOM 1476 C CA . VAL A 1 196 ? -6.192 14.476 25.399 1.00 22.93 196 VAL A CA 1
ATOM 1477 C C . VAL A 1 196 ? -5.782 13.252 26.218 1.00 24.34 196 VAL A C 1
ATOM 1478 O O . VAL A 1 196 ? -4.693 13.222 26.798 1.00 22.61 196 VAL A O 1
ATOM 1482 N N . ARG A 1 197 ? -6.655 12.246 26.260 1.00 21.09 197 ARG A N 1
ATOM 1483 C CA . ARG A 1 197 ? -6.373 11.020 26.997 1.00 21.70 197 ARG A CA 1
ATOM 1484 C C . ARG A 1 197 ? -5.574 10.076 26.114 1.00 20.13 197 ARG A C 1
ATOM 1485 O O . ARG A 1 197 ? -6.017 9.703 25.026 1.00 19.89 197 ARG A O 1
ATOM 1493 N N . VAL A 1 198 ? -4.390 9.702 26.586 1.00 19.18 198 VAL A N 1
ATOM 1494 C CA . VAL A 1 198 ? -3.524 8.798 25.850 1.00 17.82 198 VAL A CA 1
ATOM 1495 C C . VAL A 1 198 ? -3.826 7.369 26.281 1.00 19.44 198 VAL A C 1
ATOM 1496 O O . VAL A 1 198 ? -3.528 6.964 27.405 1.00 19.94 198 VAL A O 1
ATOM 1500 N N . VAL A 1 199 ? -4.423 6.611 25.367 1.00 17.90 199 VAL A N 1
ATOM 1501 C CA . VAL A 1 199 ? -4.813 5.231 25.625 1.00 15.59 199 VAL A CA 1
ATOM 1502 C C . VAL A 1 199 ? -3.886 4.224 24.958 1.00 17.30 199 VAL A C 1
ATOM 1503 O O . VAL A 1 199 ? -3.808 4.163 23.732 1.00 17.53 199 VAL A O 1
ATOM 1507 N N . ALA A 1 200 ? -3.199 3.425 25.769 1.00 19.92 200 ALA A N 1
ATOM 1508 C CA . ALA A 1 200 ? -2.286 2.405 25.245 1.00 22.08 200 ALA A CA 1
ATOM 1509 C C . ALA A 1 200 ? -2.835 1.023 25.565 1.00 22.90 200 ALA A C 1
ATOM 1510 O O . ALA A 1 200 ? -3.075 0.694 26.724 1.00 21.96 200 ALA A O 1
ATOM 1512 N N . LEU A 1 201 ? -3.045 0.214 24.536 1.00 20.71 201 LEU A N 1
ATOM 1513 C CA . LEU A 1 201 ? -3.571 -1.121 24.758 1.00 22.97 201 LEU A CA 1
ATOM 1514 C C . LEU A 1 201 ? -2.503 -2.187 24.574 1.00 21.07 201 LEU A C 1
ATOM 1515 O O . LEU A 1 201 ? -1.479 -1.954 23.932 1.00 21.40 201 LEU A O 1
ATOM 1520 N N . GLU A 1 202 ? -2.748 -3.351 25.164 1.00 19.36 202 GLU A N 1
ATOM 1521 C CA . GLU A 1 202 ? -1.855 -4.490 25.049 1.00 21.13 202 GLU A CA 1
ATOM 1522 C C . GLU A 1 202 ? -2.761 -5.670 24.712 1.00 24.33 202 GLU A C 1
ATOM 1523 O O . GLU A 1 202 ? -3.967 -5.621 24.965 1.00 21.99 202 GLU A O 1
ATOM 1529 N N . PRO A 1 203 ? -2.202 -6.732 24.112 1.00 23.71 203 PRO A N 1
ATOM 1530 C CA . PRO A 1 203 ? -3.054 -7.881 23.788 1.00 24.74 203 PRO A CA 1
ATOM 1531 C C . PRO A 1 203 ? -3.500 -8.530 25.095 1.00 25.90 203 PRO A C 1
ATOM 1532 O O . PRO A 1 203 ? -2.740 -8.556 26.068 1.00 28.34 203 PRO A O 1
ATOM 1536 N N . SER A 1 204 ? -4.731 -9.035 25.123 1.00 25.38 204 SER A N 1
ATOM 1537 C CA . SER A 1 204 ? -5.268 -9.679 26.319 1.00 26.52 204 SER A CA 1
ATOM 1538 C C . SER A 1 204 ? -4.304 -10.734 26.849 1.00 25.04 204 SER A C 1
ATOM 1539 O O . SER A 1 204 ? -4.171 -10.913 28.058 1.00 22.72 204 SER A O 1
ATOM 1542 N N . ASN A 1 205 ? -3.640 -11.432 25.931 1.00 22.58 205 ASN A N 1
ATOM 1543 C CA . ASN A 1 205 ? -2.711 -12.496 26.302 1.00 22.40 205 ASN A CA 1
ATOM 1544 C C . ASN A 1 205 ? -1.243 -12.077 26.408 1.00 21.95 205 ASN A C 1
ATOM 1545 O O . ASN A 1 205 ? -0.361 -12.923 26.546 1.00 23.62 205 ASN A O 1
ATOM 1550 N N . ALA A 1 206 ? -0.975 -10.779 26.356 1.00 20.41 206 ALA A N 1
ATOM 1551 C CA . ALA A 1 206 ? 0.404 -10.312 26.463 1.00 23.03 206 ALA A CA 1
ATOM 1552 C C . ALA A 1 206 ? 0.478 -8.969 27.175 1.00 22.38 206 ALA A C 1
ATOM 1553 O O . ALA A 1 206 ? 1.116 -8.026 26.697 1.00 25.00 206 ALA A O 1
ATOM 1555 N N . ALA A 1 207 ? -0.183 -8.889 28.326 1.00 23.15 207 ALA A N 1
ATOM 1556 C CA . ALA A 1 207 ? -0.194 -7.666 29.122 1.00 22.12 207 ALA A CA 1
ATOM 1557 C C . ALA A 1 207 ? 1.108 -7.593 29.914 1.00 23.78 207 ALA A C 1
ATOM 1558 O O . ALA A 1 207 ? 1.128 -7.775 31.136 1.00 23.79 207 ALA A O 1
ATOM 1560 N N . MET A 1 208 ? 2.194 -7.340 29.192 1.00 23.91 208 MET A N 1
ATOM 1561 C CA . MET A 1 208 ? 3.528 -7.247 29.773 1.00 27.55 208 MET A CA 1
ATOM 1562 C C . MET A 1 208 ? 3.688 -6.046 30.705 1.00 28.28 208 MET A C 1
ATOM 1563 O O . MET A 1 208 ? 4.225 -6.172 31.803 1.00 29.58 208 MET A O 1
ATOM 1568 N N . LEU A 1 209 ? 3.222 -4.883 30.268 1.00 28.65 209 LEU A N 1
ATOM 1569 C CA . LEU A 1 209 ? 3.341 -3.666 31.063 1.00 28.41 209 LEU A CA 1
ATOM 1570 C C . LEU A 1 209 ? 2.355 -3.604 32.224 1.00 29.00 209 LEU A C 1
ATOM 1571 O O . LEU A 1 209 ? 2.704 -3.161 33.320 1.00 28.76 209 LEU A O 1
ATOM 1576 N N . ALA A 1 210 ? 1.126 -4.050 31.983 1.00 28.40 210 ALA A N 1
ATOM 1577 C CA . ALA A 1 210 ? 0.098 -4.022 33.015 1.00 29.81 210 ALA A CA 1
ATOM 1578 C C . ALA A 1 210 ? 0.301 -5.076 34.096 1.00 32.04 210 ALA A C 1
ATOM 1579 O O . ALA A 1 210 ? 0.240 -4.766 35.289 1.00 33.63 210 ALA A O 1
ATOM 1581 N N . ARG A 1 211 ? 0.560 -6.315 33.687 1.00 33.17 211 ARG A N 1
ATOM 1582 C CA . ARG A 1 211 ? 0.739 -7.394 34.652 1.00 32.58 211 ARG A CA 1
ATOM 1583 C C . ARG A 1 211 ? 2.024 -8.199 34.510 1.00 32.49 211 ARG A C 1
ATOM 1584 O O . ARG A 1 211 ? 2.232 -9.169 35.238 1.00 32.93 211 ARG A O 1
ATOM 1592 N N . GLY A 1 212 ? 2.886 -7.807 33.582 1.00 29.96 212 GLY A N 1
ATOM 1593 C CA . GLY A 1 212 ? 4.127 -8.536 33.399 1.00 31.15 212 GLY A CA 1
ATOM 1594 C C . GLY A 1 212 ? 3.896 -9.904 32.784 1.00 30.13 212 GLY A C 1
ATOM 1595 O O . GLY A 1 212 ? 4.630 -10.857 33.053 1.00 30.15 212 GLY A O 1
ATOM 1596 N N . GLU A 1 213 ? 2.872 -10.003 31.946 1.00 29.89 213 GLU A N 1
ATOM 1597 C CA . GLU A 1 213 ? 2.545 -11.266 31.299 1.00 29.37 213 GLU A CA 1
ATOM 1598 C C . GLU A 1 213 ? 2.892 -11.269 29.812 1.00 28.69 213 GLU A C 1
ATOM 1599 O O . GLU A 1 213 ? 2.777 -10.247 29.134 1.00 26.16 213 GLU A O 1
ATOM 1605 N N . TRP A 1 214 ? 3.330 -12.421 29.315 1.00 26.58 214 TRP A N 1
ATOM 1606 C CA . TRP A 1 214 ? 3.643 -12.561 27.900 1.00 25.31 214 TRP A CA 1
ATOM 1607 C C . TRP A 1 214 ? 3.454 -13.980 27.415 1.00 24.57 214 TRP A C 1
ATOM 1608 O O . TRP A 1 214 ? 3.771 -14.951 28.109 1.00 21.21 214 TRP A O 1
ATOM 1619 N N . SER A 1 215 ? 2.921 -14.075 26.207 1.00 21.17 215 SER A N 1
ATOM 1620 C CA . SER A 1 215 ? 2.686 -15.342 25.554 1.00 22.14 215 SER A CA 1
ATOM 1621 C C . SER A 1 215 ? 2.653 -15.037 24.069 1.00 18.98 215 SER A C 1
ATOM 1622 O O . SER A 1 215 ? 2.258 -13.949 23.671 1.00 18.26 215 SER A O 1
ATOM 1625 N N . PRO A 1 216 ? 3.125 -15.969 23.233 1.00 20.43 216 PRO A N 1
ATOM 1626 C CA . PRO A 1 216 ? 3.070 -15.669 21.800 1.00 22.18 216 PRO A CA 1
ATOM 1627 C C . PRO A 1 216 ? 1.605 -15.320 21.505 1.00 23.20 216 PRO A C 1
ATOM 1628 O O . PRO A 1 216 ? 0.698 -15.954 22.043 1.00 23.14 216 PRO A O 1
ATOM 1632 N N . HIS A 1 217 ? 1.371 -14.306 20.680 1.00 22.60 217 HIS A N 1
ATOM 1633 C CA . HIS A 1 217 ? 0.005 -13.891 20.369 1.00 19.95 217 HIS A CA 1
ATOM 1634 C C . HIS A 1 217 ? -0.147 -13.582 18.885 1.00 18.93 217 HIS A C 1
ATOM 1635 O O . HIS A 1 217 ? 0.838 -13.555 18.145 1.00 18.30 217 HIS A O 1
ATOM 1642 N N . GLN A 1 218 ? -1.381 -13.321 18.461 1.00 16.88 218 GLN A N 1
ATOM 1643 C CA . GLN A 1 218 ? -1.657 -13.066 17.055 1.00 20.25 218 GLN A CA 1
ATOM 1644 C C . GLN A 1 218 ? -1.724 -11.615 16.588 1.00 21.11 218 GLN A C 1
ATOM 1645 O O . GLN A 1 218 ? -1.970 -11.361 15.409 1.00 19.67 218 GLN A O 1
ATOM 1651 N N . ILE A 1 219 ? -1.517 -10.657 17.484 1.00 17.33 219 ILE A N 1
ATOM 1652 C CA . ILE A 1 219 ? -1.564 -9.269 17.036 1.00 18.80 219 ILE A CA 1
ATOM 1653 C C . ILE A 1 219 ? -0.156 -8.836 16.643 1.00 18.50 219 ILE A C 1
ATOM 1654 O O . ILE A 1 219 ? 0.476 -8.006 17.296 1.00 17.57 219 ILE A O 1
ATOM 1659 N N . GLN A 1 220 ? 0.308 -9.426 15.545 1.00 18.73 220 GLN A N 1
ATOM 1660 C CA . GLN A 1 220 ? 1.637 -9.195 14.995 1.00 18.41 220 GLN A CA 1
ATOM 1661 C C . GLN A 1 220 ? 2.103 -7.749 15.048 1.00 20.20 220 GLN A C 1
ATOM 1662 O O . GLN A 1 220 ? 1.423 -6.841 14.570 1.00 16.30 220 GLN A O 1
ATOM 1668 N N . GLY A 1 221 ? 3.275 -7.546 15.642 1.00 16.55 221 GLY A N 1
ATOM 1669 C CA . GLY A 1 221 ? 3.824 -6.210 15.734 1.00 16.12 221 GLY A CA 1
ATOM 1670 C C . GLY A 1 221 ? 3.784 -5.660 17.146 1.00 18.32 221 GLY A C 1
ATOM 1671 O O . GLY A 1 221 ? 4.579 -4.792 17.503 1.00 18.16 221 GLY A O 1
ATOM 1672 N N . LEU A 1 222 ? 2.866 -6.173 17.957 1.00 17.62 222 LEU A N 1
ATOM 1673 C CA . LEU A 1 222 ? 2.733 -5.701 19.331 1.00 17.76 222 LEU A CA 1
ATOM 1674 C C . LEU A 1 222 ? 3.353 -6.598 20.385 1.00 18.57 222 LEU A C 1
ATOM 1675 O O . LEU A 1 222 ? 3.708 -7.759 20.137 1.00 15.93 222 LEU A O 1
ATOM 1680 N N . ALA A 1 223 ? 3.459 -6.010 21.571 1.00 17.70 223 ALA A N 1
ATOM 1681 C CA . ALA A 1 223 ? 3.929 -6.654 22.778 1.00 19.41 223 ALA A CA 1
ATOM 1682 C C . ALA A 1 223 ? 5.122 -7.599 22.764 1.00 18.05 223 ALA A C 1
ATOM 1683 O O . ALA A 1 223 ? 4.960 -8.821 22.711 1.00 18.35 223 ALA A O 1
ATOM 1685 N N . PRO A 1 224 ? 6.342 -7.044 22.796 1.00 19.27 224 PRO A N 1
ATOM 1686 C CA . PRO A 1 224 ? 7.538 -7.894 22.813 1.00 19.54 224 PRO A CA 1
ATOM 1687 C C . PRO A 1 224 ? 7.598 -8.452 24.248 1.00 22.02 224 PRO A C 1
ATOM 1688 O O . PRO A 1 224 ? 6.924 -7.927 25.139 1.00 21.83 224 PRO A O 1
ATOM 1692 N N . ASN A 1 225 ? 8.383 -9.499 24.491 1.00 24.64 225 ASN A N 1
ATOM 1693 C CA . ASN A 1 225 ? 8.433 -10.065 25.840 1.00 22.95 225 ASN A CA 1
ATOM 1694 C C . ASN A 1 225 ? 9.394 -9.372 26.809 1.00 23.69 225 ASN A C 1
ATOM 1695 O O . ASN A 1 225 ? 10.165 -10.026 27.514 1.00 22.96 225 ASN A O 1
ATOM 1700 N N . PHE A 1 226 ? 9.327 -8.045 26.838 1.00 21.25 226 PHE A N 1
ATOM 1701 C CA . PHE A 1 226 ? 10.138 -7.219 27.730 1.00 22.01 226 PHE A CA 1
ATOM 1702 C C . PHE A 1 226 ? 9.635 -5.780 27.606 1.00 24.51 226 PHE A C 1
ATOM 1703 O O . PHE A 1 226 ? 8.887 -5.457 26.674 1.00 23.57 226 PHE A O 1
ATOM 1711 N N . VAL A 1 227 ? 10.012 -4.924 28.553 1.00 20.89 227 VAL A N 1
ATOM 1712 C CA . VAL A 1 227 ? 9.600 -3.522 28.503 1.00 21.18 227 VAL A CA 1
ATOM 1713 C C . VAL A 1 227 ? 10.711 -2.761 27.773 1.00 21.79 227 VAL A C 1
ATOM 1714 O O . VAL A 1 227 ? 11.846 -2.685 28.257 1.00 19.35 227 VAL A O 1
ATOM 1718 N N . PRO A 1 228 ? 10.396 -2.194 26.595 1.00 20.22 228 PRO A N 1
ATOM 1719 C CA . PRO A 1 228 ? 11.376 -1.448 25.797 1.00 18.03 228 PRO A CA 1
ATOM 1720 C C . PRO A 1 228 ? 11.995 -0.242 26.497 1.00 17.43 228 PRO A C 1
ATOM 1721 O O . PRO A 1 228 ? 11.318 0.494 27.218 1.00 14.00 228 PRO A O 1
ATOM 1725 N N . GLY A 1 229 ? 13.290 -0.047 26.266 1.00 17.69 229 GLY A N 1
ATOM 1726 C CA . GLY A 1 229 ? 13.996 1.067 26.869 1.00 17.69 229 GLY A CA 1
ATOM 1727 C C . GLY A 1 229 ? 13.519 2.456 26.471 1.00 18.69 229 GLY A C 1
ATOM 1728 O O . GLY A 1 229 ? 13.587 3.379 27.275 1.00 16.90 229 GLY A O 1
ATOM 1729 N N . VAL A 1 230 ? 13.034 2.626 25.243 1.00 20.93 230 VAL A N 1
ATOM 1730 C CA . VAL A 1 230 ? 12.580 3.944 24.811 1.00 19.91 230 VAL A CA 1
ATOM 1731 C C . VAL A 1 230 ? 11.273 4.394 25.461 1.00 20.92 230 VAL A C 1
ATOM 1732 O O . VAL A 1 230 ? 10.919 5.575 25.403 1.00 20.84 230 VAL A O 1
ATOM 1736 N N . LEU A 1 231 ? 10.566 3.465 26.098 1.00 19.94 231 LEU A N 1
ATOM 1737 C CA . LEU A 1 231 ? 9.286 3.788 26.720 1.00 21.45 231 LEU A CA 1
ATOM 1738 C C . LEU A 1 231 ? 9.263 4.817 27.844 1.00 23.11 231 LEU A C 1
ATOM 1739 O O . LEU A 1 231 ? 10.012 4.706 28.822 1.00 24.52 231 LEU A O 1
ATOM 1744 N N . ASP A 1 232 ? 8.397 5.820 27.700 1.00 21.00 232 ASP A N 1
ATOM 1745 C CA . ASP A 1 232 ? 8.216 6.813 28.752 1.00 21.93 232 ASP A CA 1
ATOM 1746 C C . ASP A 1 232 ? 6.805 6.558 29.257 1.00 21.00 232 ASP A C 1
ATOM 1747 O O . ASP A 1 232 ? 5.823 7.110 28.747 1.00 20.73 232 ASP A O 1
ATOM 1752 N N . ARG A 1 233 ? 6.725 5.691 30.256 1.00 20.39 233 ARG A N 1
ATOM 1753 C CA . ARG A 1 233 ? 5.472 5.283 30.856 1.00 22.26 233 ARG A CA 1
ATOM 1754 C C . ARG A 1 233 ? 4.580 6.435 31.307 1.00 20.82 233 ARG A C 1
ATOM 1755 O O . ARG A 1 233 ? 3.352 6.298 31.339 1.00 22.18 233 ARG A O 1
ATOM 1763 N N . SER A 1 234 ? 5.191 7.571 31.628 1.00 21.72 234 SER A N 1
ATOM 1764 C CA . SER A 1 234 ? 4.447 8.731 32.103 1.00 21.71 234 SER A CA 1
ATOM 1765 C C . SER A 1 234 ? 3.451 9.362 31.119 1.00 20.94 234 SER A C 1
ATOM 1766 O O . SER A 1 234 ? 2.589 10.136 31.533 1.00 20.36 234 SER A O 1
ATOM 1769 N N . VAL A 1 235 ? 3.546 9.036 29.832 1.00 20.04 235 VAL A N 1
ATOM 1770 C CA . VAL A 1 235 ? 2.618 9.622 28.859 1.00 21.68 235 VAL A CA 1
ATOM 1771 C C . VAL A 1 235 ? 1.273 8.901 28.797 1.00 21.05 235 VAL A C 1
ATOM 1772 O O . VAL A 1 235 ? 0.330 9.390 28.174 1.00 24.62 235 VAL A O 1
ATOM 1776 N N . ILE A 1 236 ? 1.183 7.747 29.448 1.00 21.71 236 ILE A N 1
ATOM 1777 C CA . ILE A 1 236 ? -0.043 6.960 29.439 1.00 22.65 236 ILE A CA 1
ATOM 1778 C C . ILE A 1 236 ? -1.075 7.341 30.508 1.00 23.96 236 ILE A C 1
ATOM 1779 O O . ILE A 1 236 ? -0.757 7.416 31.691 1.00 25.25 236 ILE A O 1
ATOM 1784 N N . ASP A 1 237 ? -2.311 7.574 30.073 1.00 24.46 237 ASP A N 1
ATOM 1785 C CA . ASP A 1 237 ? -3.409 7.905 30.979 1.00 25.42 237 ASP A CA 1
ATOM 1786 C C . ASP A 1 237 ? -4.269 6.664 31.165 1.00 25.39 237 ASP A C 1
ATOM 1787 O O . ASP A 1 237 ? -4.774 6.404 32.253 1.00 27.73 237 ASP A O 1
ATOM 1792 N N . ASP A 1 238 ? -4.428 5.894 30.092 1.00 25.53 238 ASP A N 1
ATOM 1793 C CA . ASP A 1 238 ? -5.224 4.677 30.140 1.00 22.06 238 ASP A CA 1
ATOM 1794 C C . ASP A 1 238 ? -4.476 3.487 29.560 1.00 24.07 238 ASP A C 1
ATOM 1795 O O . ASP A 1 238 ? -4.146 3.470 28.372 1.00 23.36 238 ASP A O 1
ATOM 1800 N N . LEU A 1 239 ? -4.216 2.493 30.406 1.00 22.80 239 LEU A N 1
ATOM 1801 C CA . LEU A 1 239 ? -3.538 1.264 29.997 1.00 24.78 239 LEU A CA 1
ATOM 1802 C C . LEU A 1 239 ? -4.607 0.161 29.997 1.00 24.83 239 LEU A C 1
ATOM 1803 O O . LEU A 1 239 ? -5.066 -0.273 31.056 1.00 24.04 239 LEU A O 1
ATOM 1808 N N . VAL A 1 240 ? -5.003 -0.275 28.803 1.00 22.47 240 VAL A N 1
ATOM 1809 C CA . VAL A 1 240 ? -6.046 -1.287 28.643 1.00 19.89 240 VAL A CA 1
ATOM 1810 C C . VAL A 1 240 ? -5.591 -2.514 27.859 1.00 21.95 240 VAL A C 1
ATOM 1811 O O . VAL A 1 240 ? -4.446 -2.588 27.404 1.00 22.25 240 VAL A O 1
ATOM 1815 N N . THR A 1 241 ? -6.501 -3.476 27.711 1.00 21.40 241 THR A N 1
ATOM 1816 C CA . THR A 1 241 ? -6.224 -4.691 26.957 1.00 21.71 241 THR A CA 1
ATOM 1817 C C . THR A 1 241 ? -7.239 -4.847 25.835 1.00 22.00 241 THR A C 1
ATOM 1818 O O . THR A 1 241 ? -8.297 -4.217 25.843 1.00 23.59 241 THR A O 1
ATOM 1822 N N . MET A 1 242 ? -6.898 -5.690 24.872 1.00 20.33 242 MET A N 1
ATOM 1823 C CA . MET A 1 242 ? -7.758 -5.984 23.733 1.00 21.46 242 MET A CA 1
ATOM 1824 C C . MET A 1 242 ? -7.393 -7.395 23.279 1.00 21.38 242 MET A C 1
ATOM 1825 O O . MET A 1 242 ? -6.213 -7.714 23.108 1.00 22.67 242 MET A O 1
ATOM 1830 N N . ASP A 1 243 ? -8.399 -8.242 23.102 1.00 21.74 243 ASP A N 1
ATOM 1831 C CA . ASP A 1 243 ? -8.151 -9.611 22.681 1.00 21.77 243 ASP A CA 1
ATOM 1832 C C . ASP A 1 243 ? -7.960 -9.669 21.168 1.00 20.05 243 ASP A C 1
ATOM 1833 O O . ASP A 1 243 ? -8.588 -8.919 20.416 1.00 19.52 243 ASP A O 1
ATOM 1838 N N . GLU A 1 244 ? -7.097 -10.576 20.728 1.00 20.58 244 GLU A N 1
ATOM 1839 C CA . GLU A 1 244 ? -6.780 -10.708 19.315 1.00 18.35 244 GLU A CA 1
ATOM 1840 C C . GLU A 1 244 ? -7.955 -10.980 18.388 1.00 19.67 244 GLU A C 1
ATOM 1841 O O . GLU A 1 244 ? -7.995 -10.451 17.284 1.00 16.32 244 GLU A O 1
ATOM 1847 N N . VAL A 1 245 ? -8.907 -11.795 18.830 1.00 20.00 245 VAL A N 1
ATOM 1848 C CA . VAL A 1 245 ? -10.069 -12.114 18.007 1.00 21.28 245 VAL A CA 1
ATOM 1849 C C . VAL A 1 245 ? -10.896 -10.861 17.731 1.00 21.95 245 VAL A C 1
ATOM 1850 O O . VAL A 1 245 ? -11.260 -10.586 16.581 1.00 25.05 245 VAL A O 1
ATOM 1854 N N . THR A 1 246 ? -11.195 -10.101 18.778 1.00 20.39 246 THR A N 1
ATOM 1855 C CA . THR A 1 246 ? -11.963 -8.873 18.609 1.00 20.54 246 THR A CA 1
ATOM 1856 C C . THR A 1 246 ? -11.235 -7.957 17.622 1.00 20.16 246 THR A C 1
ATOM 1857 O O . THR A 1 246 ? -11.853 -7.328 16.769 1.00 19.36 246 THR A O 1
ATOM 1861 N N . ALA A 1 247 ? -9.914 -7.896 17.750 1.00 18.50 247 ALA A N 1
ATOM 1862 C CA . ALA A 1 247 ? -9.088 -7.061 16.881 1.00 17.01 247 ALA A CA 1
ATOM 1863 C C . ALA A 1 247 ? -9.220 -7.512 15.433 1.00 18.19 247 ALA A C 1
ATOM 1864 O O . ALA A 1 247 ? -9.392 -6.694 14.524 1.00 18.25 247 ALA A O 1
ATOM 1866 N N . ARG A 1 248 ? -9.121 -8.825 15.238 1.00 18.44 248 ARG A N 1
ATOM 1867 C CA . ARG A 1 248 ? -9.220 -9.448 13.924 1.00 19.84 248 ARG A CA 1
ATOM 1868 C C . ARG A 1 248 ? -10.574 -9.139 13.291 1.00 20.79 248 ARG A C 1
ATOM 1869 O O . ARG A 1 248 ? -10.661 -8.796 12.109 1.00 20.80 248 ARG A O 1
ATOM 1877 N N . ASP A 1 249 ? -11.627 -9.260 14.090 1.00 21.21 249 ASP A N 1
ATOM 1878 C CA . ASP A 1 249 ? -12.982 -8.998 13.618 1.00 21.58 249 ASP A CA 1
ATOM 1879 C C . ASP A 1 249 ? -13.177 -7.519 13.295 1.00 21.74 249 ASP A C 1
ATOM 1880 O O . ASP A 1 249 ? -13.919 -7.166 12.380 1.00 21.59 249 ASP A O 1
ATOM 1885 N N . THR A 1 250 ? -12.505 -6.653 14.045 1.00 20.07 250 THR A N 1
ATOM 1886 C CA . THR A 1 250 ? -12.633 -5.222 13.818 1.00 17.99 250 THR A CA 1
ATOM 1887 C C . THR A 1 250 ? -11.911 -4.808 12.533 1.00 20.57 250 THR A C 1
ATOM 1888 O O . THR A 1 250 ? -12.348 -3.889 11.829 1.00 20.61 250 THR A O 1
ATOM 1892 N N . SER A 1 251 ? -10.818 -5.499 12.216 1.00 21.86 251 SER A N 1
ATOM 1893 C CA . SER A 1 251 ? -10.076 -5.217 10.987 1.00 21.23 251 SER A CA 1
ATOM 1894 C C . SER A 1 251 ? -10.973 -5.609 9.808 1.00 20.13 251 SER A C 1
ATOM 1895 O O . SER A 1 251 ? -11.014 -4.934 8.777 1.00 17.32 251 SER A O 1
ATOM 1898 N N . ARG A 1 252 ? -11.689 -6.713 9.978 1.00 19.16 252 ARG A N 1
ATOM 1899 C CA . ARG A 1 252 ? -12.597 -7.204 8.952 1.00 21.62 252 ARG A CA 1
ATOM 1900 C C . ARG A 1 252 ? -13.683 -6.173 8.715 1.00 20.54 252 ARG A C 1
ATOM 1901 O O . ARG A 1 252 ? -13.993 -5.834 7.569 1.00 20.82 252 ARG A O 1
ATOM 1909 N N . ARG A 1 253 ? -14.247 -5.666 9.809 1.00 19.62 253 ARG A N 1
ATOM 1910 C CA . ARG A 1 253 ? -15.318 -4.675 9.746 1.00 21.30 253 ARG A CA 1
ATOM 1911 C C . ARG A 1 253 ? -14.871 -3.389 9.058 1.00 22.45 253 ARG A C 1
ATOM 1912 O O . ARG A 1 253 ? -15.638 -2.759 8.323 1.00 19.17 253 ARG A O 1
ATOM 1920 N N . LEU A 1 254 ? -13.628 -2.996 9.303 1.00 21.72 254 LEU A N 1
ATOM 1921 C CA . LEU A 1 254 ? -13.092 -1.783 8.708 1.00 21.15 254 LEU A CA 1
ATOM 1922 C C . LEU A 1 254 ? -13.072 -1.884 7.193 1.00 19.39 254 LEU A C 1
ATOM 1923 O O . LEU A 1 254 ? -13.567 -0.996 6.497 1.00 18.75 254 LEU A O 1
ATOM 1928 N N . ALA A 1 255 ? -12.499 -2.971 6.688 1.00 17.15 255 ALA A N 1
ATOM 1929 C CA . ALA A 1 255 ? -12.404 -3.189 5.253 1.00 16.83 255 ALA A CA 1
ATOM 1930 C C . ALA A 1 255 ? -13.770 -3.340 4.580 1.00 18.46 255 ALA A C 1
ATOM 1931 O O . ALA A 1 255 ? -13.996 -2.795 3.504 1.00 21.52 255 ALA A O 1
ATOM 1933 N N . ALA A 1 256 ? -14.687 -4.061 5.218 1.00 20.73 256 ALA A N 1
ATOM 1934 C CA . ALA A 1 256 ? -16.012 -4.290 4.637 1.00 22.45 256 ALA A CA 1
ATOM 1935 C C . ALA A 1 256 ? -17.067 -3.206 4.907 1.00 24.89 256 ALA A C 1
ATOM 1936 O O . ALA A 1 256 ? -18.059 -3.092 4.167 1.00 22.40 256 ALA A O 1
ATOM 1938 N N . GLU A 1 257 ? -16.857 -2.404 5.949 1.00 23.23 257 GLU A N 1
ATOM 1939 C CA . GLU A 1 257 ? -17.819 -1.361 6.299 1.00 23.77 257 GLU A CA 1
ATOM 1940 C C . GLU A 1 257 ? -17.321 0.059 6.052 1.00 22.90 257 GLU A C 1
ATOM 1941 O O . GLU A 1 257 ? -18.106 1.008 6.037 1.00 20.30 257 GLU A O 1
ATOM 1947 N N . GLU A 1 258 ? -16.021 0.210 5.843 1.00 23.32 258 GLU A N 1
ATOM 1948 C CA . GLU A 1 258 ? -15.469 1.536 5.613 1.00 22.43 258 GLU A CA 1
ATOM 1949 C C . GLU A 1 258 ? -14.520 1.582 4.424 1.00 20.56 258 GLU A C 1
ATOM 1950 O O . GLU A 1 258 ? -14.094 2.657 3.998 1.00 22.49 258 GLU A O 1
ATOM 1956 N N . GLY A 1 259 ? -14.192 0.424 3.874 1.00 19.81 259 GLY A N 1
ATOM 1957 C CA . GLY A 1 259 ? -13.276 0.410 2.750 1.00 22.29 259 GLY A CA 1
ATOM 1958 C C . GLY A 1 259 ? -11.842 0.681 3.183 1.00 20.43 259 GLY A C 1
ATOM 1959 O O . GLY A 1 259 ? -11.030 1.160 2.399 1.00 23.10 259 GLY A O 1
ATOM 1960 N N . ILE A 1 260 ? -11.534 0.398 4.442 1.00 19.59 260 ILE A N 1
ATOM 1961 C CA . ILE A 1 260 ? -10.175 0.594 4.949 1.00 21.87 260 ILE A CA 1
ATOM 1962 C C . ILE A 1 260 ? -9.625 -0.773 5.352 1.00 22.74 260 ILE A C 1
ATOM 1963 O O . ILE A 1 260 ? -10.103 -1.397 6.301 1.00 23.01 260 ILE A O 1
ATOM 1968 N N . PHE A 1 261 ? -8.627 -1.232 4.599 1.00 22.72 261 PHE A N 1
ATOM 1969 C CA . PHE A 1 261 ? -8.001 -2.531 4.808 1.00 22.36 261 PHE A CA 1
ATOM 1970 C C . PHE A 1 261 ? -6.692 -2.393 5.581 1.00 20.28 261 PHE A C 1
ATOM 1971 O O . PHE A 1 261 ? -5.683 -1.960 5.033 1.00 16.94 261 PHE A O 1
ATOM 1979 N N . ALA A 1 262 ? -6.716 -2.792 6.849 1.00 18.45 262 ALA A N 1
ATOM 1980 C CA . ALA A 1 262 ? -5.547 -2.673 7.715 1.00 19.35 262 ALA A CA 1
ATOM 1981 C C . ALA A 1 262 ? -5.211 -3.961 8.457 1.00 20.04 262 ALA A C 1
ATOM 1982 O O . ALA A 1 262 ? -5.969 -4.930 8.422 1.00 24.05 262 ALA A O 1
ATOM 1984 N N . GLY A 1 263 ? -4.072 -3.960 9.144 1.00 21.32 263 GLY A N 1
ATOM 1985 C CA . GLY A 1 263 ? -3.645 -5.145 9.871 1.00 20.37 263 GLY A CA 1
ATOM 1986 C C . GLY A 1 263 ? -4.383 -5.425 11.171 1.00 17.94 263 GLY A C 1
ATOM 1987 O O . GLY A 1 263 ? -5.386 -4.785 11.481 1.00 18.91 263 GLY A O 1
ATOM 1988 N N . ILE A 1 264 ? -3.873 -6.390 11.932 1.00 16.11 264 ILE A N 1
ATOM 1989 C CA . ILE A 1 264 ? -4.477 -6.779 13.199 1.00 16.03 264 ILE A CA 1
ATOM 1990 C C . ILE A 1 264 ? -4.361 -5.702 14.257 1.00 17.58 264 ILE A C 1
ATOM 1991 O O . ILE A 1 264 ? -5.355 -5.333 14.877 1.00 18.89 264 ILE A O 1
ATOM 1996 N N . SER A 1 265 ? -3.150 -5.192 14.464 1.00 18.21 265 SER A N 1
ATOM 1997 C CA . SER A 1 265 ? -2.949 -4.147 15.457 1.00 20.47 265 SER A CA 1
ATOM 1998 C C . SER A 1 265 ? -3.855 -2.971 15.132 1.00 18.60 265 SER A C 1
ATOM 1999 O O . SER A 1 265 ? -4.289 -2.248 16.026 1.00 18.39 265 SER A O 1
ATOM 2002 N N . ALA A 1 266 ? -4.142 -2.791 13.848 1.00 17.53 266 ALA A N 1
ATOM 2003 C CA . ALA A 1 266 ? -5.011 -1.706 13.420 1.00 20.77 266 ALA A CA 1
ATOM 2004 C C . ALA A 1 266 ? -6.427 -1.987 13.916 1.00 20.76 266 ALA A C 1
ATOM 2005 O O . ALA A 1 266 ? -7.097 -1.101 14.458 1.00 22.44 266 ALA A O 1
ATOM 2007 N N . GLY A 1 267 ? -6.879 -3.221 13.735 1.00 19.75 267 GLY A N 1
ATOM 2008 C CA . GLY A 1 267 ? -8.207 -3.572 14.198 1.00 20.48 267 GLY A CA 1
ATOM 2009 C C . GLY A 1 267 ? -8.288 -3.452 15.710 1.00 20.84 267 GLY A C 1
ATOM 2010 O O . GLY A 1 267 ? -9.347 -3.156 16.270 1.00 18.11 267 GLY A O 1
ATOM 2011 N N . ALA A 1 268 ? -7.158 -3.674 16.376 1.00 18.92 268 ALA A N 1
ATOM 2012 C CA . ALA A 1 268 ? -7.112 -3.599 17.833 1.00 19.68 268 ALA A CA 1
ATOM 2013 C C . ALA A 1 268 ? -7.385 -2.185 18.329 1.00 18.95 268 ALA A C 1
ATOM 2014 O O . ALA A 1 268 ? -8.273 -1.978 19.154 1.00 19.48 268 ALA A O 1
ATOM 2016 N N . THR A 1 269 ? -6.624 -1.215 17.821 1.00 19.64 269 THR A N 1
ATOM 2017 C CA . THR A 1 269 ? -6.781 0.181 18.227 1.00 17.66 269 THR A CA 1
ATOM 2018 C C . THR A 1 269 ? -8.197 0.690 17.958 1.00 19.07 269 THR A C 1
ATOM 2019 O O . THR A 1 269 ? -8.807 1.327 18.814 1.00 17.91 269 THR A O 1
ATOM 2023 N N . VAL A 1 270 ? -8.721 0.403 16.772 1.00 15.61 270 VAL A N 1
ATOM 2024 C CA . VAL A 1 270 ? -10.072 0.827 16.441 1.00 16.32 270 VAL A CA 1
ATOM 2025 C C . VAL A 1 270 ? -11.076 0.209 17.414 1.00 16.39 270 VAL A C 1
ATOM 2026 O O . VAL A 1 270 ? -11.985 0.894 17.894 1.00 16.36 270 VAL A O 1
ATOM 2030 N N . ALA A 1 271 ? -10.906 -1.087 17.688 1.00 16.97 271 ALA A N 1
ATOM 2031 C CA . ALA A 1 271 ? -11.775 -1.825 18.602 1.00 18.00 271 ALA A CA 1
ATOM 2032 C C . ALA A 1 271 ? -11.793 -1.138 19.962 1.00 20.09 271 ALA A C 1
ATOM 2033 O O . ALA A 1 271 ? -12.852 -0.890 20.542 1.00 17.38 271 ALA A O 1
ATOM 2035 N N . THR A 1 272 ? -10.606 -0.817 20.460 1.00 20.34 272 THR A N 1
ATOM 2036 C CA . THR A 1 272 ? -10.489 -0.149 21.744 1.00 18.58 272 THR A CA 1
ATOM 2037 C C . THR A 1 272 ? -11.211 1.190 21.695 1.00 20.52 272 THR A C 1
ATOM 2038 O O . THR A 1 272 ? -11.985 1.520 22.596 1.00 15.22 272 THR A O 1
ATOM 2042 N N . ALA A 1 273 ? -10.954 1.954 20.634 1.00 22.03 273 ALA A N 1
ATOM 2043 C CA . ALA A 1 273 ? -11.572 3.263 20.462 1.00 21.82 273 ALA A CA 1
ATOM 2044 C C . ALA A 1 273 ? -13.096 3.163 20.434 1.00 23.49 273 ALA A C 1
ATOM 2045 O O . ALA A 1 273 ? -13.795 4.004 21.013 1.00 21.24 273 ALA A O 1
ATOM 2047 N N . LEU A 1 274 ? -13.605 2.144 19.748 1.00 23.29 274 LEU A N 1
ATOM 2048 C CA . LEU A 1 274 ? -15.043 1.944 19.638 1.00 23.55 274 LEU A CA 1
ATOM 2049 C C . LEU A 1 274 ? -15.607 1.597 21.011 1.00 24.65 274 LEU A C 1
ATOM 2050 O O . LEU A 1 274 ? -16.723 1.984 21.351 1.00 24.81 274 LEU A O 1
ATOM 2055 N N . SER A 1 275 ? -14.821 0.872 21.798 1.00 23.83 275 SER A N 1
ATOM 2056 C CA . SER A 1 275 ? -15.233 0.477 23.138 1.00 25.25 275 SER A CA 1
ATOM 2057 C C . SER A 1 275 ? -15.394 1.711 24.010 1.00 26.74 275 SER A C 1
ATOM 2058 O O . SER A 1 275 ? -16.371 1.840 24.751 1.00 30.40 275 SER A O 1
ATOM 2061 N N . ILE A 1 276 ? -14.432 2.624 23.920 1.00 26.35 276 ILE A N 1
ATOM 2062 C CA . ILE A 1 276 ? -14.483 3.853 24.703 1.00 24.50 276 ILE A CA 1
ATOM 2063 C C . ILE A 1 276 ? -15.620 4.751 24.198 1.00 25.53 276 ILE A C 1
ATOM 2064 O O . ILE A 1 276 ? -16.320 5.397 24.984 1.00 22.25 276 ILE A O 1
ATOM 2069 N N . ALA A 1 277 ? -15.806 4.777 22.883 1.00 23.73 277 ALA A N 1
ATOM 2070 C CA . ALA A 1 277 ? -16.843 5.604 22.277 1.00 26.46 277 ALA A CA 1
ATOM 2071 C C . ALA A 1 277 ? -18.245 5.208 22.729 1.00 28.49 277 ALA A C 1
ATOM 2072 O O . ALA A 1 277 ? -19.122 6.064 22.881 1.00 26.93 277 ALA A O 1
ATOM 2074 N N . GLU A 1 278 ? -18.440 3.909 22.935 1.00 29.76 278 GLU A N 1
ATOM 2075 C CA . GLU A 1 278 ? -19.716 3.351 23.363 1.00 33.22 278 GLU A CA 1
ATOM 2076 C C . GLU A 1 278 ? -20.286 4.026 24.610 1.00 33.93 278 GLU A C 1
ATOM 2077 O O . GLU A 1 278 ? -21.465 4.376 24.648 1.00 34.19 278 GLU A O 1
ATOM 2083 N N . HIS A 1 279 ? -19.450 4.208 25.627 1.00 33.99 279 HIS A N 1
ATOM 2084 C CA . HIS A 1 279 ? -19.895 4.823 26.874 1.00 35.58 279 HIS A CA 1
ATOM 2085 C C . HIS A 1 279 ? -19.363 6.241 27.093 1.00 33.06 279 HIS A C 1
ATOM 2086 O O . HIS A 1 279 ? -19.305 6.717 28.231 1.00 32.47 279 HIS A O 1
ATOM 2093 N N . ALA A 1 280 ? -18.987 6.919 26.012 1.00 31.32 280 ALA A N 1
ATOM 2094 C CA . ALA A 1 280 ? -18.457 8.282 26.114 1.00 30.35 280 ALA A CA 1
ATOM 2095 C C . ALA A 1 280 ? -19.528 9.351 25.888 1.00 29.88 280 ALA A C 1
ATOM 2096 O O . ALA A 1 280 ? -20.544 9.097 25.247 1.00 31.40 280 ALA A O 1
ATOM 2098 N N . PRO A 1 281 ? -19.319 10.561 26.432 1.00 30.71 281 PRO A N 1
ATOM 2099 C CA . PRO A 1 281 ? -20.295 11.644 26.255 1.00 31.01 281 PRO A CA 1
ATOM 2100 C C . PRO A 1 281 ? -20.420 12.071 24.799 1.00 31.39 281 PRO A C 1
ATOM 2101 O O . PRO A 1 281 ? -19.489 11.910 24.011 1.00 31.47 281 PRO A O 1
ATOM 2105 N N . GLU A 1 282 ? -21.576 12.619 24.446 1.00 32.64 282 GLU A N 1
ATOM 2106 C CA . GLU A 1 282 ? -21.821 13.072 23.084 1.00 31.72 282 GLU A CA 1
ATOM 2107 C C . GLU A 1 282 ? -20.770 14.094 22.651 1.00 30.19 282 GLU A C 1
ATOM 2108 O O . GLU A 1 282 ? -20.342 14.925 23.447 1.00 29.21 282 GLU A O 1
ATOM 2114 N N . GLY A 1 283 ? -20.361 14.025 21.388 1.00 27.91 283 GLY A N 1
ATOM 2115 C CA . GLY A 1 283 ? -19.363 14.949 20.872 1.00 26.77 283 GLY A CA 1
ATOM 2116 C C . GLY A 1 283 ? -17.930 14.452 20.989 1.00 24.71 283 GLY A C 1
ATOM 2117 O O . GLY A 1 283 ? -17.022 15.004 20.369 1.00 22.50 283 GLY A O 1
ATOM 2118 N N . THR A 1 284 ? -17.731 13.404 21.781 1.00 23.42 284 THR A N 1
ATOM 2119 C CA . THR A 1 284 ? -16.404 12.829 21.996 1.00 23.67 284 THR A CA 1
ATOM 2120 C C . THR A 1 284 ? -15.719 12.454 20.682 1.00 25.38 284 THR A C 1
ATOM 2121 O O . THR A 1 284 ? -16.297 11.750 19.851 1.00 23.86 284 THR A O 1
ATOM 2125 N N . VAL A 1 285 ? -14.492 12.938 20.501 1.00 24.65 285 VAL A N 1
ATOM 2126 C CA . VAL A 1 285 ? -13.710 12.652 19.298 1.00 23.84 285 VAL A CA 1
ATOM 2127 C C . VAL A 1 285 ? -12.490 11.794 19.645 1.00 24.13 285 VAL A C 1
ATOM 2128 O O . VAL A 1 285 ? -11.733 12.116 20.565 1.00 22.87 285 VAL A O 1
ATOM 2132 N N . LEU A 1 286 ? -12.305 10.706 18.902 1.00 22.81 286 LEU A N 1
ATOM 2133 C CA . LEU A 1 286 ? -11.191 9.799 19.142 1.00 20.47 286 LEU A CA 1
ATOM 2134 C C . LEU A 1 286 ? -10.362 9.551 17.895 1.00 19.30 286 LEU A C 1
ATOM 2135 O O . LEU A 1 286 ? -10.890 9.542 16.788 1.00 19.47 286 LEU A O 1
ATOM 2140 N N . LEU A 1 287 ? -9.061 9.343 18.092 1.00 20.08 287 LEU A N 1
ATOM 2141 C CA . LEU A 1 287 ? -8.134 9.064 17.001 1.00 19.52 287 LEU A CA 1
ATOM 2142 C C . LEU A 1 287 ? -7.423 7.737 17.257 1.00 20.88 287 LEU A C 1
ATOM 2143 O O . LEU A 1 287 ? -6.835 7.536 18.326 1.00 20.04 287 LEU A O 1
ATOM 2148 N N . ALA A 1 288 ? -7.469 6.845 16.268 1.00 16.75 288 ALA A N 1
ATOM 2149 C CA . ALA A 1 288 ? -6.838 5.534 16.366 1.00 19.67 288 ALA A CA 1
ATOM 2150 C C . ALA A 1 288 ? -5.775 5.328 15.288 1.00 20.69 288 ALA A C 1
ATOM 2151 O O . ALA A 1 288 ? -5.977 5.685 14.122 1.00 20.32 288 ALA A O 1
ATOM 2153 N N . MET A 1 289 ? -4.645 4.747 15.686 1.00 19.73 289 MET A N 1
ATOM 2154 C CA . MET A 1 289 ? -3.554 4.475 14.758 1.00 18.73 289 MET A CA 1
ATOM 2155 C C . MET A 1 289 ? -3.772 3.154 14.025 1.00 17.11 289 MET A C 1
ATOM 2156 O O . MET A 1 289 ? -4.137 2.155 14.635 1.00 16.88 289 MET A O 1
ATOM 2161 N N . LEU A 1 290 ? -3.558 3.164 12.712 1.00 18.40 290 LEU A N 1
ATOM 2162 C CA . LEU A 1 290 ? -3.668 1.964 11.887 1.00 18.47 290 LEU A CA 1
ATOM 2163 C C . LEU A 1 290 ? -2.242 1.828 11.340 1.00 20.57 290 LEU A C 1
ATOM 2164 O O . LEU A 1 290 ? -1.881 2.435 10.326 1.00 19.11 290 LEU A O 1
ATOM 2169 N N . PRO A 1 291 ? -1.407 1.045 12.033 1.00 20.94 291 PRO A N 1
ATOM 2170 C CA . PRO A 1 291 ? -0.003 0.805 11.679 1.00 20.14 291 PRO A CA 1
ATOM 2171 C C . PRO A 1 291 ? 0.359 0.294 10.294 1.00 20.09 291 PRO A C 1
ATOM 2172 O O . PRO A 1 291 ? 1.371 0.716 9.734 1.00 21.93 291 PRO A O 1
ATOM 2176 N N . ASP A 1 292 ? -0.442 -0.601 9.730 1.00 19.52 292 ASP A N 1
ATOM 2177 C CA . ASP A 1 292 ? -0.098 -1.126 8.419 1.00 19.70 292 ASP A CA 1
ATOM 2178 C C . ASP A 1 292 ? -1.270 -1.593 7.568 1.00 21.97 292 ASP A C 1
ATOM 2179 O O . ASP A 1 292 ? -2.427 -1.568 7.997 1.00 21.32 292 ASP A O 1
ATOM 2184 N N . THR A 1 293 ? -0.943 -2.007 6.348 1.00 18.24 293 THR A N 1
ATOM 2185 C CA . THR A 1 293 ? -1.930 -2.492 5.392 1.00 18.58 293 THR A CA 1
ATOM 2186 C C . THR A 1 293 ? -2.313 -3.911 5.766 1.00 19.27 293 THR A C 1
ATOM 2187 O O . THR A 1 293 ? -1.517 -4.644 6.353 1.00 20.72 293 THR A O 1
ATOM 2191 N N . GLY A 1 294 ? -3.534 -4.302 5.435 1.00 16.20 294 GLY A N 1
ATOM 2192 C CA . GLY A 1 294 ? -3.950 -5.659 5.731 1.00 16.95 294 GLY A CA 1
ATOM 2193 C C . GLY A 1 294 ? -3.391 -6.661 4.725 1.00 14.10 294 GLY A C 1
ATOM 2194 O O . GLY A 1 294 ? -3.477 -7.864 4.936 1.00 13.86 294 GLY A O 1
ATOM 2195 N N . GLU A 1 295 ? -2.805 -6.174 3.636 1.00 17.48 295 GLU A N 1
ATOM 2196 C CA . GLU A 1 295 ? -2.272 -7.060 2.597 1.00 16.51 295 GLU A CA 1
ATOM 2197 C C . GLU A 1 295 ? -1.132 -8.006 2.997 1.00 18.89 295 GLU A C 1
ATOM 2198 O O . GLU A 1 295 ? -0.808 -8.928 2.251 1.00 18.91 295 GLU A O 1
ATOM 2204 N N . ARG A 1 296 ? -0.505 -7.793 4.150 1.00 20.70 296 ARG A N 1
ATOM 2205 C CA . ARG A 1 296 ? 0.550 -8.721 4.557 1.00 20.41 296 ARG A CA 1
ATOM 2206 C C . ARG A 1 296 ? 0.008 -9.698 5.601 1.00 20.20 296 ARG A C 1
ATOM 2207 O O . ARG A 1 296 ? 0.763 -10.303 6.362 1.00 20.30 296 ARG A O 1
ATOM 2215 N N . TYR A 1 297 ? -1.313 -9.868 5.600 1.00 19.03 297 TYR A N 1
ATOM 2216 C CA . TYR A 1 297 ? -1.991 -10.750 6.540 1.00 19.89 297 TYR A CA 1
ATOM 2217 C C . TYR A 1 297 ? -2.897 -11.763 5.844 1.00 21.54 297 TYR A C 1
ATOM 2218 O O . TYR A 1 297 ? -3.684 -12.454 6.493 1.00 22.39 297 TYR A O 1
ATOM 2227 N N . LEU A 1 298 ? -2.779 -11.850 4.522 1.00 21.16 298 LEU A N 1
ATOM 2228 C CA . LEU A 1 298 ? -3.588 -12.773 3.743 1.00 22.17 298 LEU A CA 1
ATOM 2229 C C . LEU A 1 298 ? -3.485 -14.203 4.259 1.00 21.17 298 LEU A C 1
ATOM 2230 O O . LEU A 1 298 ? -4.452 -14.960 4.200 1.00 21.32 298 LEU A O 1
ATOM 2235 N N . SER A 1 299 ? -2.305 -14.562 4.756 1.00 18.30 299 SER A N 1
ATOM 2236 C CA . SER A 1 299 ? -2.042 -15.903 5.261 1.00 17.38 299 SER A CA 1
ATOM 2237 C C . SER A 1 299 ? -2.271 -16.042 6.757 1.00 19.16 299 SER A C 1
ATOM 2238 O O . SER A 1 299 ? -1.949 -17.074 7.336 1.00 24.58 299 SER A O 1
ATOM 2241 N N . THR A 1 300 ? -2.815 -15.013 7.386 1.00 19.86 300 THR A N 1
ATOM 2242 C CA . THR A 1 300 ? -3.051 -15.058 8.823 1.00 21.44 300 THR A CA 1
ATOM 2243 C C . THR A 1 300 ? -4.507 -15.369 9.147 1.00 21.34 300 THR A C 1
ATOM 2244 O O . THR A 1 300 ? -5.339 -15.488 8.248 1.00 19.24 300 THR A O 1
ATOM 2248 N N . PHE A 1 301 ? -4.818 -15.484 10.433 1.00 21.69 301 PHE A N 1
ATOM 2249 C CA . PHE A 1 301 ? -6.178 -15.804 10.832 1.00 21.56 301 PHE A CA 1
ATOM 2250 C C . PHE A 1 301 ? -7.169 -14.713 10.463 1.00 22.35 301 PHE A C 1
ATOM 2251 O O . PHE A 1 301 ? -8.370 -14.846 10.691 1.00 20.83 301 PHE A O 1
ATOM 2259 N N . LEU A 1 302 ? -6.658 -13.637 9.873 1.00 20.54 302 LEU A N 1
ATOM 2260 C CA . LEU A 1 302 ? -7.516 -12.548 9.449 1.00 20.24 302 LEU A CA 1
ATOM 2261 C C . LEU A 1 302 ? -8.402 -13.076 8.326 1.00 20.22 302 LEU A C 1
ATOM 2262 O O . LEU A 1 302 ? -9.515 -12.589 8.100 1.00 17.62 302 LEU A O 1
ATOM 2267 N N . PHE A 1 303 ? -7.895 -14.088 7.630 1.00 19.77 303 PHE A N 1
ATOM 2268 C CA . PHE A 1 303 ? -8.615 -14.685 6.522 1.00 22.28 303 PHE A CA 1
ATOM 2269 C C . PHE A 1 303 ? -9.093 -16.114 6.784 1.00 23.42 303 PHE A C 1
ATOM 2270 O O . PHE A 1 303 ? -9.348 -16.875 5.846 1.00 24.67 303 PHE A O 1
ATOM 2278 N N . ASP A 1 304 ? -9.217 -16.476 8.060 1.00 23.67 304 ASP A N 1
ATOM 2279 C CA . ASP A 1 304 ? -9.704 -17.806 8.420 1.00 23.66 304 ASP A CA 1
ATOM 2280 C C . ASP A 1 304 ? -11.152 -17.885 7.927 1.00 23.38 304 ASP A C 1
ATOM 2281 O O . ASP A 1 304 ? -11.954 -16.995 8.204 1.00 21.41 304 ASP A O 1
ATOM 2286 N N . GLY A 1 305 ? -11.476 -18.938 7.187 1.00 23.21 305 GLY A N 1
ATOM 2287 C CA . GLY A 1 305 ? -12.829 -19.096 6.681 1.00 25.54 305 GLY A CA 1
ATOM 2288 C C . GLY A 1 305 ? -13.129 -18.357 5.388 1.00 28.57 305 GLY A C 1
ATOM 2289 O O . GLY A 1 305 ? -14.252 -18.427 4.880 1.00 28.18 305 GLY A O 1
ATOM 2290 N N . VAL A 1 306 ? -12.142 -17.646 4.848 1.00 28.53 306 VAL A N 1
ATOM 2291 C CA . VAL A 1 306 ? -12.349 -16.905 3.611 1.00 28.09 306 VAL A CA 1
ATOM 2292 C C . VAL A 1 306 ? -12.360 -17.850 2.417 1.00 27.69 306 VAL A C 1
ATOM 2293 O O . VAL A 1 306 ? -11.455 -18.652 2.233 1.00 26.93 306 VAL A O 1
ATOM 2297 N N . ASP A 1 307 ? -13.408 -17.731 1.612 1.00 28.35 307 ASP A N 1
ATOM 2298 C CA . ASP A 1 307 ? -13.609 -18.561 0.434 1.00 29.17 307 ASP A CA 1
ATOM 2299 C C . ASP A 1 307 ? -12.880 -18.013 -0.791 1.00 30.25 307 ASP A C 1
ATOM 2300 O O . ASP A 1 307 ? -13.164 -16.906 -1.251 1.00 32.04 307 ASP A O 1
ATOM 2305 N N . GLU A 1 308 ? -11.946 -18.792 -1.323 1.00 29.24 308 GLU A N 1
ATOM 2306 C CA . GLU A 1 308 ? -11.194 -18.373 -2.500 1.00 29.28 308 GLU A CA 1
ATOM 2307 C C . GLU A 1 308 ? -11.858 -18.859 -3.787 1.00 28.31 308 GLU A C 1
ATOM 2308 O O . GLU A 1 308 ? -11.398 -18.546 -4.887 1.00 29.76 308 GLU A O 1
ATOM 2314 N N . GLY A 1 309 ? -12.944 -19.615 -3.644 1.00 29.51 309 GLY A N 1
ATOM 2315 C CA . GLY A 1 309 ? -13.647 -20.147 -4.803 1.00 28.62 309 GLY A CA 1
ATOM 2316 C C . GLY A 1 309 ? -14.771 -19.272 -5.331 1.00 28.95 309 GLY A C 1
ATOM 2317 O O . GLY A 1 309 ? -15.060 -18.211 -4.782 1.00 28.88 309 GLY A O 1
ATOM 2318 N N . SER A 1 310 ? -15.409 -19.725 -6.405 1.00 27.73 310 SER A N 1
ATOM 2319 C CA . SER A 1 310 ? -16.506 -18.987 -7.020 1.00 29.52 310 SER A CA 1
ATOM 2320 C C . SER A 1 310 ? -17.774 -19.047 -6.175 1.00 30.55 310 SER A C 1
ATOM 2321 O O . SER A 1 310 ? -18.031 -20.043 -5.502 1.00 29.55 310 SER A O 1
ATOM 2324 N N . ASP A 1 311 ? -18.570 -17.983 -6.223 1.00 32.20 311 ASP A N 1
ATOM 2325 C CA . ASP A 1 311 ? -19.814 -17.915 -5.454 1.00 35.45 311 ASP A CA 1
ATOM 2326 C C . ASP A 1 311 ? -20.981 -18.597 -6.165 1.00 37.81 311 ASP A C 1
ATOM 2327 O O . ASP A 1 311 ? -22.083 -18.051 -6.233 1.00 35.47 311 ASP A O 1
ATOM 2332 N N . ASP A 1 312 ? -20.735 -19.793 -6.687 1.00 40.07 312 ASP A N 1
ATOM 2333 C CA . ASP A 1 312 ? -21.767 -20.542 -7.393 1.00 43.35 312 ASP A CA 1
ATOM 2334 C C . ASP A 1 312 ? -22.993 -20.753 -6.506 1.00 43.69 312 ASP A C 1
ATOM 2335 O O . ASP A 1 312 ? -24.132 -20.660 -6.969 1.00 42.78 312 ASP A O 1
ATOM 2340 N N . ALA A 1 313 ? -22.746 -21.029 -5.230 1.00 44.05 313 ALA A N 1
ATOM 2341 C CA . ALA A 1 313 ? -23.817 -21.261 -4.269 1.00 45.38 313 ALA A CA 1
ATOM 2342 C C . ALA A 1 313 ? -24.650 -20.004 -4.058 1.00 45.89 313 ALA A C 1
ATOM 2343 O O . ALA A 1 313 ? -25.881 -20.055 -4.067 1.00 45.69 313 ALA A O 1
ATOM 2345 N N . TRP A 1 314 ? -23.976 -18.877 -3.864 1.00 47.27 314 TRP A N 1
ATOM 2346 C CA . TRP A 1 314 ? -24.677 -17.620 -3.660 1.00 48.78 314 TRP A CA 1
ATOM 2347 C C . TRP A 1 314 ? -25.565 -17.325 -4.865 1.00 50.25 314 TRP A C 1
ATOM 2348 O O . TRP A 1 314 ? -26.747 -17.005 -4.714 1.00 49.72 314 TRP A O 1
ATOM 2359 N N . LEU A 1 315 ? -24.991 -17.441 -6.060 1.00 51.63 315 LEU A N 1
ATOM 2360 C CA . LEU A 1 315 ? -25.726 -17.189 -7.294 1.00 53.76 315 LEU A CA 1
ATOM 2361 C C . LEU A 1 315 ? -26.994 -18.034 -7.362 1.00 56.74 315 LEU A C 1
ATOM 2362 O O . LEU A 1 315 ? -28.051 -17.556 -7.777 1.00 58.30 315 LEU A O 1
ATOM 2367 N N . ALA A 1 316 ? -26.883 -19.293 -6.956 1.00 58.76 316 ALA A N 1
ATOM 2368 C CA . ALA A 1 316 ? -28.029 -20.189 -6.964 1.00 61.32 316 ALA A CA 1
ATOM 2369 C C . ALA A 1 316 ? -29.031 -19.732 -5.904 1.00 62.25 316 ALA A C 1
ATOM 2370 O O . ALA A 1 316 ? -30.240 -19.730 -6.136 1.00 63.27 316 ALA A O 1
ATOM 2372 N N . SER A 1 317 ? -28.516 -19.336 -4.745 1.00 62.94 317 SER A N 1
ATOM 2373 C CA . SER A 1 317 ? -29.355 -18.874 -3.647 1.00 64.47 317 SER A CA 1
ATOM 2374 C C . SER A 1 317 ? -30.264 -17.725 -4.077 1.00 65.78 317 SER A C 1
ATOM 2375 O O . SER A 1 317 ? -31.282 -17.456 -3.439 1.00 65.62 317 SER A O 1
ATOM 2378 N N . LEU A 1 318 ? -29.890 -17.053 -5.161 1.00 66.63 318 LEU A N 1
ATOM 2379 C CA . LEU A 1 318 ? -30.662 -15.925 -5.673 1.00 67.81 318 LEU A CA 1
ATOM 2380 C C . LEU A 1 318 ? -31.905 -16.366 -6.440 1.00 69.51 318 LEU A C 1
ATOM 2381 O O . LEU A 1 318 ? -33.015 -15.920 -6.146 1.00 70.36 318 LEU A O 1
ATOM 2386 N N . ASP A 1 319 ? -31.714 -17.239 -7.425 1.00 70.55 319 ASP A N 1
ATOM 2387 C CA . ASP A 1 319 ? -32.820 -17.731 -8.241 1.00 72.40 319 ASP A CA 1
ATOM 2388 C C . ASP A 1 319 ? -33.995 -18.236 -7.406 1.00 72.93 319 ASP A C 1
ATOM 2389 O O . ASP A 1 319 ? -35.154 -17.937 -7.699 1.00 71.95 319 ASP A O 1
ATOM 2394 N N . THR A 1 320 ? -33.684 -19.000 -6.364 1.00 73.93 320 THR A N 1
ATOM 2395 C CA . THR A 1 320 ? -34.703 -19.562 -5.486 1.00 75.76 320 THR A CA 1
ATOM 2396 C C . THR A 1 320 ? -35.376 -18.514 -4.603 1.00 76.29 320 THR A C 1
ATOM 2397 O O . THR A 1 320 ? -35.410 -17.329 -4.934 1.00 76.21 320 THR A O 1
ATOM 2401 N N . GLY A 1 321 ? -35.917 -18.973 -3.479 1.00 76.92 321 GLY A N 1
ATOM 2402 C CA . GLY A 1 321 ? -36.582 -18.089 -2.542 1.00 78.30 321 GLY A CA 1
ATOM 2403 C C . GLY A 1 321 ? -36.278 -18.525 -1.122 1.00 79.04 321 GLY A C 1
ATOM 2404 O O . GLY A 1 321 ? -37.160 -18.551 -0.261 1.00 79.47 321 GLY A O 1
ATOM 2405 N N . SER A 1 322 ? -35.017 -18.872 -0.886 1.00 79.33 322 SER A N 1
ATOM 2406 C CA . SER A 1 322 ? -34.547 -19.323 0.420 1.00 79.42 322 SER A CA 1
ATOM 2407 C C . SER A 1 322 ? -35.008 -18.428 1.569 1.00 79.57 322 SER A C 1
ATOM 2408 O O . SER A 1 322 ? -34.891 -18.864 2.735 1.00 78.82 322 SER A O 1
ATOM 2411 N N . PRO B 1 2 ? -7.136 19.789 -3.067 1.00 35.89 2 PRO B N 1
ATOM 2412 C CA . PRO B 1 2 ? -8.612 19.689 -2.934 1.00 34.02 2 PRO B CA 1
ATOM 2413 C C . PRO B 1 2 ? -9.257 21.031 -2.619 1.00 30.53 2 PRO B C 1
ATOM 2414 O O . PRO B 1 2 ? -8.603 21.960 -2.138 1.00 27.14 2 PRO B O 1
ATOM 2418 N N . LEU B 1 3 ? -10.553 21.111 -2.893 1.00 28.49 3 LEU B N 1
ATOM 2419 C CA . LEU B 1 3 ? -11.333 22.312 -2.653 1.00 25.81 3 LEU B CA 1
ATOM 2420 C C . LEU B 1 3 ? -11.404 22.637 -1.171 1.00 25.33 3 LEU B C 1
ATOM 2421 O O . LEU B 1 3 ? -11.381 21.740 -0.326 1.00 25.13 3 LEU B O 1
ATOM 2426 N N . PHE B 1 4 ? -11.496 23.930 -0.873 1.00 25.44 4 PHE B N 1
ATOM 2427 C CA . PHE B 1 4 ? -11.595 24.419 0.498 1.00 25.61 4 PHE B CA 1
ATOM 2428 C C . PHE B 1 4 ? -12.969 25.028 0.689 1.00 27.35 4 PHE B C 1
ATOM 2429 O O . PHE B 1 4 ? -13.508 25.660 -0.225 1.00 25.11 4 PHE B O 1
ATOM 2437 N N . ASN B 1 5 ? -13.531 24.853 1.879 1.00 26.63 5 ASN B N 1
ATOM 2438 C CA . ASN B 1 5 ? -14.840 25.411 2.180 1.00 28.98 5 ASN B CA 1
ATOM 2439 C C . ASN B 1 5 ? -14.711 26.901 2.465 1.00 30.20 5 ASN B C 1
ATOM 2440 O O . ASN B 1 5 ? -15.229 27.747 1.731 1.00 32.83 5 ASN B O 1
ATOM 2445 N N . SER B 1 6 ? -14.001 27.212 3.540 1.00 28.17 6 SER B N 1
ATOM 2446 C CA . SER B 1 6 ? -13.799 28.586 3.964 1.00 25.11 6 SER B CA 1
ATOM 2447 C C . SER B 1 6 ? -12.385 29.054 3.626 1.00 22.77 6 SER B C 1
ATOM 2448 O O . SER B 1 6 ? -11.447 28.258 3.588 1.00 19.97 6 SER B O 1
ATOM 2451 N N . ILE B 1 7 ? -12.231 30.345 3.371 1.00 20.41 7 ILE B N 1
ATOM 2452 C CA . ILE B 1 7 ? -10.907 30.863 3.085 1.00 21.30 7 ILE B CA 1
ATOM 2453 C C . ILE B 1 7 ? -10.066 30.664 4.356 1.00 20.40 7 ILE B C 1
ATOM 2454 O O . ILE B 1 7 ? -8.835 30.572 4.303 1.00 18.94 7 ILE B O 1
ATOM 2459 N N . LEU B 1 8 ? -10.746 30.577 5.499 1.00 21.08 8 LEU B N 1
ATOM 2460 C CA . LEU B 1 8 ? -10.079 30.383 6.790 1.00 22.06 8 LEU B CA 1
ATOM 2461 C C . LEU B 1 8 ? -9.404 29.020 6.886 1.00 22.04 8 LEU B C 1
ATOM 2462 O O . LEU B 1 8 ? -8.601 28.770 7.782 1.00 18.67 8 LEU B O 1
ATOM 2467 N N . ASP B 1 9 ? -9.736 28.134 5.957 1.00 24.92 9 ASP B N 1
ATOM 2468 C CA . ASP B 1 9 ? -9.158 26.803 5.956 1.00 24.93 9 ASP B CA 1
ATOM 2469 C C . ASP B 1 9 ? -7.759 26.809 5.349 1.00 24.42 9 ASP B C 1
ATOM 2470 O O . ASP B 1 9 ? -7.053 25.805 5.409 1.00 24.99 9 ASP B O 1
ATOM 2475 N N . THR B 1 10 ? -7.356 27.942 4.775 1.00 22.81 10 THR B N 1
ATOM 2476 C CA . THR B 1 10 ? -6.033 28.054 4.169 1.00 20.44 10 THR B CA 1
ATOM 2477 C C . THR B 1 10 ? -4.999 28.620 5.133 1.00 21.42 10 THR B C 1
ATOM 2478 O O . THR B 1 10 ? -3.836 28.786 4.769 1.00 21.21 10 THR B O 1
ATOM 2482 N N . ILE B 1 11 ? -5.420 28.918 6.358 1.00 20.47 11 ILE B N 1
ATOM 2483 C CA . ILE B 1 11 ? -4.505 29.468 7.354 1.00 18.19 11 ILE B CA 1
ATOM 2484 C C . ILE B 1 11 ? -3.485 28.420 7.805 1.00 17.79 11 ILE B C 1
ATOM 2485 O O . ILE B 1 11 ? -3.828 27.259 8.050 1.00 13.32 11 ILE B O 1
ATOM 2490 N N . GLY B 1 12 ? -2.225 28.838 7.899 1.00 18.64 12 GLY B N 1
ATOM 2491 C CA . GLY B 1 12 ? -1.174 27.928 8.324 1.00 16.06 12 GLY B CA 1
ATOM 2492 C C . GLY B 1 12 ? -0.516 27.160 7.194 1.00 16.93 12 GLY B C 1
ATOM 2493 O O . GLY B 1 12 ? -0.726 27.459 6.020 1.00 16.74 12 GLY B O 1
ATOM 2494 N N . ARG B 1 13 ? 0.274 26.152 7.552 1.00 18.39 13 ARG B N 1
ATOM 2495 C CA . ARG B 1 13 ? 0.988 25.345 6.568 1.00 20.12 13 ARG B CA 1
ATOM 2496 C C . ARG B 1 13 ? 1.719 26.247 5.568 1.00 17.94 13 ARG B C 1
ATOM 2497 O O . ARG B 1 13 ? 1.556 26.110 4.359 1.00 18.67 13 ARG B O 1
ATOM 2505 N N . THR B 1 14 ? 2.529 27.163 6.088 1.00 17.29 14 THR B N 1
ATOM 2506 C CA . THR B 1 14 ? 3.285 28.088 5.254 1.00 18.52 14 THR B CA 1
ATOM 2507 C C . THR B 1 14 ? 4.633 27.499 4.854 1.00 18.96 14 THR B C 1
ATOM 2508 O O . THR B 1 14 ? 5.227 26.721 5.594 1.00 21.10 14 THR B O 1
ATOM 2512 N N . PRO B 1 15 ? 5.139 27.881 3.676 1.00 20.12 15 PRO B N 1
ATOM 2513 C CA . PRO B 1 15 ? 6.418 27.381 3.174 1.00 18.38 15 PRO B CA 1
ATOM 2514 C C . PRO B 1 15 ? 7.667 27.868 3.893 1.00 16.82 15 PRO B C 1
ATOM 2515 O O . PRO B 1 15 ? 7.730 28.998 4.372 1.00 20.30 15 PRO B O 1
ATOM 2519 N N . ILE B 1 16 ? 8.650 26.984 3.982 1.00 17.99 16 ILE B N 1
ATOM 2520 C CA . ILE B 1 16 ? 9.931 27.330 4.563 1.00 18.34 16 ILE B CA 1
ATOM 2521 C C . ILE B 1 16 ? 10.854 27.237 3.357 1.00 18.79 16 ILE B C 1
ATOM 2522 O O . ILE B 1 16 ? 10.989 26.176 2.749 1.00 19.65 16 ILE B O 1
ATOM 2527 N N . VAL B 1 17 ? 11.447 28.363 2.984 1.00 19.84 17 VAL B N 1
ATOM 2528 C CA . VAL B 1 17 ? 12.331 28.393 1.833 1.00 20.68 17 VAL B CA 1
ATOM 2529 C C . VAL B 1 17 ? 13.764 28.730 2.224 1.00 20.22 17 VAL B C 1
ATOM 2530 O O . VAL B 1 17 ? 14.014 29.390 3.230 1.00 20.73 17 VAL B O 1
ATOM 2534 N N . ARG B 1 18 ? 14.697 28.265 1.411 1.00 19.12 18 ARG B N 1
ATOM 2535 C CA . ARG B 1 18 ? 16.113 28.471 1.648 1.00 22.52 18 ARG B CA 1
ATOM 2536 C C . ARG B 1 18 ? 16.648 29.736 0.983 1.00 22.59 18 ARG B C 1
ATOM 2537 O O . ARG B 1 18 ? 16.317 30.036 -0.163 1.00 22.18 18 ARG B O 1
ATOM 2545 N N . LEU B 1 19 ? 17.469 30.487 1.708 1.00 21.52 19 LEU B N 1
ATOM 2546 C CA . LEU B 1 19 ? 18.060 31.692 1.141 1.00 21.66 19 LEU B CA 1
ATOM 2547 C C . LEU B 1 19 ? 19.169 31.214 0.202 1.00 23.63 19 LEU B C 1
ATOM 2548 O O . LEU B 1 19 ? 20.037 30.426 0.594 1.00 23.37 19 LEU B O 1
ATOM 2553 N N . GLN B 1 20 ? 19.117 31.687 -1.041 1.00 23.37 20 GLN B N 1
ATOM 2554 C CA . GLN B 1 20 ? 20.063 31.295 -2.077 1.00 24.44 20 GLN B CA 1
ATOM 2555 C C . GLN B 1 20 ? 21.414 32.004 -2.115 1.00 23.78 20 GLN B C 1
ATOM 2556 O O . GLN B 1 20 ? 22.395 31.411 -2.549 1.00 23.99 20 GLN B O 1
ATOM 2562 N N . ARG B 1 21 ? 21.478 33.264 -1.685 1.00 24.69 21 ARG B N 1
ATOM 2563 C CA . ARG B 1 21 ? 22.752 33.980 -1.723 1.00 25.41 21 ARG B CA 1
ATOM 2564 C C . ARG B 1 21 ? 23.107 34.770 -0.468 1.00 24.96 21 ARG B C 1
ATOM 2565 O O . ARG B 1 21 ? 24.286 35.010 -0.196 1.00 24.76 21 ARG B O 1
ATOM 2573 N N . MET B 1 22 ? 22.101 35.152 0.310 1.00 23.03 22 MET B N 1
ATOM 2574 C CA . MET B 1 22 ? 22.336 35.951 1.509 1.00 23.81 22 MET B CA 1
ATOM 2575 C C . MET B 1 22 ? 23.071 35.289 2.675 1.00 23.71 22 MET B C 1
ATOM 2576 O O . MET B 1 22 ? 23.685 35.977 3.493 1.00 20.98 22 MET B O 1
ATOM 2581 N N . ALA B 1 23 ? 23.028 33.967 2.755 1.00 23.29 23 ALA B N 1
ATOM 2582 C CA . ALA B 1 23 ? 23.690 33.270 3.854 1.00 26.50 23 ALA B CA 1
ATOM 2583 C C . ALA B 1 23 ? 25.184 33.046 3.628 1.00 26.43 23 ALA B C 1
ATOM 2584 O O . ALA B 1 23 ? 25.632 32.872 2.496 1.00 23.81 23 ALA B O 1
ATOM 2586 N N . PRO B 1 24 ? 25.980 33.060 4.711 1.00 25.80 24 PRO B N 1
ATOM 2587 C CA . PRO B 1 24 ? 27.423 32.835 4.543 1.00 26.69 24 PRO B CA 1
ATOM 2588 C C . PRO B 1 24 ? 27.615 31.422 3.982 1.00 29.27 24 PRO B C 1
ATOM 2589 O O . PRO B 1 24 ? 27.030 30.470 4.490 1.00 31.39 24 PRO B O 1
ATOM 2593 N N . GLU B 1 25 ? 28.423 31.304 2.931 1.00 33.71 25 GLU B N 1
ATOM 2594 C CA . GLU B 1 25 ? 28.696 30.037 2.245 1.00 34.08 25 GLU B CA 1
ATOM 2595 C C . GLU B 1 25 ? 28.781 28.765 3.091 1.00 34.15 25 GLU B C 1
ATOM 2596 O O . GLU B 1 25 ? 28.360 27.696 2.649 1.00 34.45 25 GLU B O 1
ATOM 2602 N N . HIS B 1 26 ? 29.327 28.866 4.297 1.00 31.63 26 HIS B N 1
ATOM 2603 C CA . HIS B 1 26 ? 29.461 27.692 5.158 1.00 29.31 26 HIS B CA 1
ATOM 2604 C C . HIS B 1 26 ? 28.204 27.372 5.964 1.00 28.23 26 HIS B C 1
ATOM 2605 O O . HIS B 1 26 ? 28.224 26.495 6.825 1.00 26.51 26 HIS B O 1
ATOM 2612 N N . THR B 1 27 ? 27.110 28.073 5.685 1.00 26.26 27 THR B N 1
ATOM 2613 C CA . THR B 1 27 ? 25.876 27.844 6.428 1.00 26.31 27 THR B CA 1
ATOM 2614 C C . THR B 1 27 ? 24.633 27.777 5.551 1.00 25.88 27 THR B C 1
ATOM 2615 O O . THR B 1 27 ? 24.700 27.943 4.332 1.00 24.66 27 THR B O 1
ATOM 2619 N N . SER B 1 28 ? 23.500 27.522 6.195 1.00 23.93 28 SER B N 1
ATOM 2620 C CA . SER B 1 28 ? 22.217 27.432 5.512 1.00 24.61 28 SER B CA 1
ATOM 2621 C C . SER B 1 28 ? 21.199 28.208 6.327 1.00 24.48 28 SER B C 1
ATOM 2622 O O . SER B 1 28 ? 21.002 27.939 7.513 1.00 24.73 28 SER B O 1
ATOM 2625 N N . VAL B 1 29 ? 20.566 29.186 5.700 1.00 22.01 29 VAL B N 1
ATOM 2626 C CA . VAL B 1 29 ? 19.554 29.960 6.388 1.00 20.56 29 VAL B CA 1
ATOM 2627 C C . VAL B 1 29 ? 18.231 29.737 5.672 1.00 21.32 29 VAL B C 1
ATOM 2628 O O . VAL B 1 29 ? 18.137 29.905 4.455 1.00 22.65 29 VAL B O 1
ATOM 2632 N N . TYR B 1 30 ? 17.228 29.324 6.436 1.00 20.37 30 TYR B N 1
ATOM 2633 C CA . TYR B 1 30 ? 15.893 29.090 5.905 1.00 19.37 30 TYR B CA 1
ATOM 2634 C C . TYR B 1 30 ? 14.992 30.141 6.517 1.00 18.26 30 TYR B C 1
ATOM 2635 O O . TYR B 1 30 ? 15.318 30.723 7.546 1.00 19.19 30 TYR B O 1
ATOM 2644 N N . VAL B 1 31 ? 13.858 30.389 5.880 1.00 18.93 31 VAL B N 1
ATOM 2645 C CA . VAL B 1 31 ? 12.930 31.383 6.382 1.00 16.56 31 VAL B CA 1
ATOM 2646 C C . VAL B 1 31 ? 11.507 30.861 6.236 1.00 18.01 31 VAL B C 1
ATOM 2647 O O . VAL B 1 31 ? 11.177 30.223 5.237 1.00 18.78 31 VAL B O 1
ATOM 2651 N N . LYS B 1 32 ? 10.683 31.097 7.255 1.00 18.05 32 LYS B N 1
ATOM 2652 C CA . LYS B 1 32 ? 9.289 30.672 7.218 1.00 16.24 32 LYS B CA 1
ATOM 2653 C C . LYS B 1 32 ? 8.489 31.884 6.764 1.00 15.99 32 LYS B C 1
ATOM 2654 O O . LYS B 1 32 ? 8.382 32.874 7.486 1.00 16.90 32 LYS B O 1
ATOM 2660 N N . VAL B 1 33 ? 7.942 31.800 5.554 1.00 20.17 33 VAL B N 1
ATOM 2661 C CA . VAL B 1 33 ? 7.184 32.894 4.941 1.00 18.50 33 VAL B CA 1
ATOM 2662 C C . VAL B 1 33 ? 5.704 32.930 5.333 1.00 20.78 33 VAL B C 1
ATOM 2663 O O . VAL B 1 33 ? 4.858 32.365 4.648 1.00 23.16 33 VAL B O 1
ATOM 2667 N N . GLU B 1 34 ? 5.405 33.626 6.426 1.00 21.45 34 GLU B N 1
ATOM 2668 C CA . GLU B 1 34 ? 4.043 33.747 6.941 1.00 21.84 34 GLU B CA 1
ATOM 2669 C C . GLU B 1 34 ? 3.103 34.636 6.112 1.00 20.82 34 GLU B C 1
ATOM 2670 O O . GLU B 1 34 ? 1.920 34.748 6.427 1.00 22.21 34 GLU B O 1
ATOM 2676 N N . SER B 1 35 ? 3.629 35.263 5.063 1.00 19.33 35 SER B N 1
ATOM 2677 C CA . SER B 1 35 ? 2.828 36.132 4.209 1.00 19.78 35 SER B CA 1
ATOM 2678 C C . SER B 1 35 ? 1.940 35.293 3.304 1.00 20.59 35 SER B C 1
ATOM 2679 O O . SER B 1 35 ? 1.085 35.823 2.596 1.00 21.16 35 SER B O 1
ATOM 2682 N N . PHE B 1 36 ? 2.156 33.982 3.315 1.00 19.60 36 PHE B N 1
ATOM 2683 C CA . PHE B 1 36 ? 1.341 33.081 2.512 1.00 21.96 36 PHE B CA 1
ATOM 2684 C C . PHE B 1 36 ? -0.011 32.866 3.197 1.00 21.73 36 PHE B C 1
ATOM 2685 O O . PHE B 1 36 ? -0.919 32.273 2.620 1.00 24.38 36 PHE B O 1
ATOM 2693 N N . ASN B 1 37 ? -0.134 33.342 4.435 1.00 20.52 37 ASN B N 1
ATOM 2694 C CA . ASN B 1 37 ? -1.391 33.245 5.164 1.00 18.59 37 ASN B CA 1
ATOM 2695 C C . ASN B 1 37 ? -2.357 34.155 4.400 1.00 20.28 37 ASN B C 1
ATOM 2696 O O . ASN B 1 37 ? -1.949 35.193 3.866 1.00 19.71 37 ASN B O 1
ATOM 2701 N N . PRO B 1 38 ? -3.647 33.793 4.348 1.00 20.40 38 PRO B N 1
ATOM 2702 C CA . PRO B 1 38 ? -4.613 34.625 3.619 1.00 22.18 38 PRO B CA 1
ATOM 2703 C C . PRO B 1 38 ? -4.617 36.097 4.031 1.00 21.75 38 PRO B C 1
ATOM 2704 O O . PRO B 1 38 ? -4.747 36.990 3.185 1.00 24.17 38 PRO B O 1
ATOM 2708 N N . GLY B 1 39 ? -4.473 36.345 5.326 1.00 19.97 39 GLY B N 1
ATOM 2709 C CA . GLY B 1 39 ? -4.441 37.706 5.821 1.00 17.66 39 GLY B CA 1
ATOM 2710 C C . GLY B 1 39 ? -3.097 38.366 5.563 1.00 19.78 39 GLY B C 1
ATOM 2711 O O . GLY B 1 39 ? -2.927 39.558 5.821 1.00 21.41 39 GLY B O 1
ATOM 2712 N N . GLY B 1 40 ? -2.138 37.594 5.054 1.00 20.35 40 GLY B N 1
ATOM 2713 C CA . GLY B 1 40 ? -0.822 38.142 4.754 1.00 19.56 40 GLY B CA 1
ATOM 2714 C C . GLY B 1 40 ? 0.125 38.271 5.937 1.00 19.09 40 GLY B C 1
ATOM 2715 O O . GLY B 1 40 ? 1.084 39.042 5.892 1.00 20.51 40 GLY B O 1
ATOM 2716 N N . SER B 1 41 ? -0.127 37.522 7.001 1.00 15.50 41 SER B N 1
ATOM 2717 C CA . SER B 1 41 ? 0.740 37.602 8.167 1.00 15.87 41 SER B CA 1
ATOM 2718 C C . SER B 1 41 ? 0.512 36.449 9.133 1.00 15.63 41 SER B C 1
ATOM 2719 O O . SER B 1 41 ? -0.507 35.761 9.072 1.00 19.22 41 SER B O 1
ATOM 2722 N N . VAL B 1 42 ? 1.468 36.251 10.030 1.00 14.95 42 VAL B N 1
ATOM 2723 C CA . VAL B 1 42 ? 1.396 35.190 11.025 1.00 14.29 42 VAL B CA 1
ATOM 2724 C C . VAL B 1 42 ? 0.213 35.367 11.984 1.00 15.72 42 VAL B C 1
ATOM 2725 O O . VAL B 1 42 ? -0.191 34.419 12.668 1.00 18.76 42 VAL B O 1
ATOM 2729 N N . ALA B 1 43 ? -0.329 36.583 12.034 1.00 16.64 43 ALA B N 1
ATOM 2730 C CA . ALA B 1 43 ? -1.453 36.913 12.912 1.00 18.47 43 ALA B CA 1
ATOM 2731 C C . ALA B 1 43 ? -2.725 36.115 12.612 1.00 16.08 43 ALA B C 1
ATOM 2732 O O . ALA B 1 43 ? -3.629 36.038 13.443 1.00 15.01 43 ALA B O 1
ATOM 2734 N N . ASP B 1 44 ? -2.795 35.532 11.423 1.00 19.20 44 ASP B N 1
ATOM 2735 C CA . ASP B 1 44 ? -3.954 34.734 11.032 1.00 19.09 44 ASP B CA 1
ATOM 2736 C C . ASP B 1 44 ? -4.130 33.548 11.983 1.00 19.68 44 ASP B C 1
ATOM 2737 O O . ASP B 1 44 ? -5.255 33.147 12.301 1.00 15.93 44 ASP B O 1
ATOM 2742 N N . ARG B 1 45 ? -3.006 32.988 12.423 1.00 17.23 45 ARG B N 1
ATOM 2743 C CA . ARG B 1 45 ? -3.005 31.850 13.336 1.00 20.51 45 ARG B CA 1
ATOM 2744 C C . ARG B 1 45 ? -3.692 32.214 14.649 1.00 18.81 45 ARG B C 1
ATOM 2745 O O . ARG B 1 45 ? -4.574 31.492 15.122 1.00 16.82 45 ARG B O 1
ATOM 2753 N N . LEU B 1 46 ? -3.278 33.341 15.225 1.00 18.12 46 LEU B N 1
ATOM 2754 C CA . LEU B 1 46 ? -3.840 33.838 16.480 1.00 18.25 46 LEU B CA 1
ATOM 2755 C C . LEU B 1 46 ? -5.320 34.163 16.325 1.00 18.14 46 LEU B C 1
ATOM 2756 O O . LEU B 1 46 ? -6.156 33.726 17.120 1.00 18.24 46 LEU B O 1
ATOM 2761 N N . ALA B 1 47 ? -5.630 34.943 15.293 1.00 15.94 47 ALA B N 1
ATOM 2762 C CA . ALA B 1 47 ? -6.998 35.371 15.048 1.00 18.19 47 ALA B CA 1
ATOM 2763 C C . ALA B 1 47 ? -7.964 34.194 15.045 1.00 16.97 47 ALA B C 1
ATOM 2764 O O . ALA B 1 47 ? -8.940 34.186 15.801 1.00 16.79 47 ALA B O 1
ATOM 2766 N N . LEU B 1 48 ? -7.676 33.190 14.221 1.00 19.90 48 LEU B N 1
ATOM 2767 C CA . LEU B 1 48 ? -8.525 32.011 14.144 1.00 18.25 48 LEU B CA 1
ATOM 2768 C C . LEU B 1 48 ? -8.573 31.274 15.477 1.00 20.16 48 LEU B C 1
ATOM 2769 O O . LEU B 1 48 ? -9.653 30.944 15.982 1.00 17.77 48 LEU B O 1
ATOM 2774 N N . SER B 1 49 ? -7.400 31.023 16.053 1.00 17.77 49 SER B N 1
ATOM 2775 C CA . SER B 1 49 ? -7.328 30.308 17.312 1.00 18.28 49 SER B CA 1
ATOM 2776 C C . SER B 1 49 ? -8.224 30.900 18.382 1.00 17.40 49 SER B C 1
ATOM 2777 O O . SER B 1 49 ? -9.054 30.200 18.957 1.00 16.67 49 SER B O 1
ATOM 2780 N N . VAL B 1 50 ? -8.052 32.191 18.641 1.00 18.42 50 VAL B N 1
ATOM 2781 C CA . VAL B 1 50 ? -8.821 32.872 19.673 1.00 21.15 50 VAL B CA 1
ATOM 2782 C C . VAL B 1 50 ? -10.332 32.873 19.426 1.00 20.32 50 VAL B C 1
ATOM 2783 O O . VAL B 1 50 ? -11.119 32.693 20.357 1.00 18.09 50 VAL B O 1
ATOM 2787 N N . VAL B 1 51 ? -10.741 33.069 18.180 1.00 15.51 51 VAL B N 1
ATOM 2788 C CA . VAL B 1 51 ? -12.162 33.072 17.877 1.00 19.13 51 VAL B CA 1
ATOM 2789 C C . VAL B 1 51 ? -12.768 31.672 18.057 1.00 22.03 51 VAL B C 1
ATOM 2790 O O . VAL B 1 51 ? -13.845 31.528 18.636 1.00 22.96 51 VAL B O 1
ATOM 2794 N N . LEU B 1 52 ? -12.067 30.645 17.582 1.00 21.80 52 LEU B N 1
ATOM 2795 C CA . LEU B 1 52 ? -12.558 29.275 17.705 1.00 22.88 52 LEU B CA 1
ATOM 2796 C C . LEU B 1 52 ? -12.631 28.840 19.164 1.00 23.95 52 LEU B C 1
ATOM 2797 O O . LEU B 1 52 ? -13.569 28.161 19.577 1.00 21.12 52 LEU B O 1
ATOM 2802 N N . ASP B 1 53 ? -11.627 29.233 19.937 1.00 21.45 53 ASP B N 1
ATOM 2803 C CA . ASP B 1 53 ? -11.572 28.890 21.345 1.00 22.55 53 ASP B CA 1
ATOM 2804 C C . ASP B 1 53 ? -12.720 29.577 22.073 1.00 21.95 53 ASP B C 1
ATOM 2805 O O . ASP B 1 53 ? -13.355 28.985 22.945 1.00 23.47 53 ASP B O 1
ATOM 2810 N N . ALA B 1 54 ? -12.973 30.830 21.703 1.00 20.28 54 ALA B N 1
ATOM 2811 C CA . ALA B 1 54 ? -14.040 31.630 22.293 1.00 21.28 54 ALA B CA 1
ATOM 2812 C C . ALA B 1 54 ? -15.408 31.024 21.981 1.00 21.51 54 ALA B C 1
ATOM 2813 O O . ALA B 1 54 ? -16.281 30.944 22.844 1.00 21.16 54 ALA B O 1
ATOM 2815 N N . GLU B 1 55 ? -15.597 30.613 20.735 1.00 19.95 55 GLU B N 1
ATOM 2816 C CA . GLU B 1 55 ? -16.859 30.013 20.336 1.00 18.54 55 GLU B CA 1
ATOM 2817 C C . GLU B 1 55 ? -17.064 28.760 21.178 1.00 21.17 55 GLU B C 1
ATOM 2818 O O . GLU B 1 55 ? -18.138 28.536 21.731 1.00 22.05 55 GLU B O 1
ATOM 2824 N N . ALA B 1 56 ? -16.008 27.960 21.288 1.00 21.21 56 ALA B N 1
ATOM 2825 C CA . ALA B 1 56 ? -16.055 26.715 22.049 1.00 26.03 56 ALA B CA 1
ATOM 2826 C C . ALA B 1 56 ? -16.365 26.966 23.518 1.00 26.39 56 ALA B C 1
ATOM 2827 O O . ALA B 1 56 ? -17.038 26.163 24.167 1.00 27.81 56 ALA B O 1
ATOM 2829 N N . LYS B 1 57 ? -15.865 28.081 24.035 1.00 27.16 57 LYS B N 1
ATOM 2830 C CA . LYS B 1 57 ? -16.081 28.439 25.429 1.00 28.01 57 LYS B CA 1
ATOM 2831 C C . LYS B 1 57 ? -17.481 29.004 25.620 1.00 28.72 57 LYS B C 1
ATOM 2832 O O . LYS B 1 57 ? -17.943 29.178 26.746 1.00 28.08 57 LYS B O 1
ATOM 2838 N N . GLY B 1 58 ? -18.151 29.281 24.507 1.00 28.93 58 GLY B N 1
ATOM 2839 C CA . GLY B 1 58 ? -19.492 29.829 24.561 1.00 28.90 58 GLY B CA 1
ATOM 2840 C C . GLY B 1 58 ? -19.473 31.321 24.823 1.00 30.34 58 GLY B C 1
ATOM 2841 O O . GLY B 1 58 ? -20.480 31.906 25.231 1.00 31.66 58 GLY B O 1
ATOM 2842 N N . LEU B 1 59 ? -18.323 31.942 24.585 1.00 28.68 59 LEU B N 1
ATOM 2843 C CA . LEU B 1 59 ? -18.166 33.374 24.802 1.00 28.40 59 LEU B CA 1
ATOM 2844 C C . LEU B 1 59 ? -18.419 34.188 23.533 1.00 27.66 59 LEU B C 1
ATOM 2845 O O . LEU B 1 59 ? -18.539 35.411 23.590 1.00 29.16 59 LEU B O 1
ATOM 2850 N N . LEU B 1 60 ? -18.492 33.516 22.388 1.00 26.54 60 LEU B N 1
ATOM 2851 C CA . LEU B 1 60 ? -18.724 34.212 21.125 1.00 27.56 60 LEU B CA 1
ATOM 2852 C C . LEU B 1 60 ? -19.945 33.697 20.372 1.00 27.81 60 LEU B C 1
ATOM 2853 O O . LEU B 1 60 ? -20.065 32.503 20.108 1.00 30.89 60 LEU B O 1
ATOM 2858 N N . LYS B 1 61 ? -20.849 34.611 20.038 1.00 29.62 61 LYS B N 1
ATOM 2859 C CA . LYS B 1 61 ? -22.064 34.284 19.296 1.00 31.71 61 LYS B CA 1
ATOM 2860 C C . LYS B 1 61 ? -22.073 35.165 18.054 1.00 30.70 61 LYS B C 1
ATOM 2861 O O . LYS B 1 61 ? -21.493 36.244 18.055 1.00 29.31 61 LYS B O 1
ATOM 2867 N N . PRO B 1 62 ? -22.733 34.720 16.975 1.00 32.91 62 PRO B N 1
ATOM 2868 C CA . PRO B 1 62 ? -22.761 35.542 15.759 1.00 32.79 62 PRO B CA 1
ATOM 2869 C C . PRO B 1 62 ? -23.292 36.948 16.035 1.00 33.42 62 PRO B C 1
ATOM 2870 O O . PRO B 1 62 ? -24.225 37.124 16.822 1.00 33.31 62 PRO B O 1
ATOM 2874 N N . GLY B 1 63 ? -22.690 37.946 15.391 1.00 32.31 63 GLY B N 1
ATOM 2875 C CA . GLY B 1 63 ? -23.119 39.318 15.592 1.00 31.19 63 GLY B CA 1
ATOM 2876 C C . GLY B 1 63 ? -22.380 39.995 16.732 1.00 30.43 63 GLY B C 1
ATOM 2877 O O . GLY B 1 63 ? -22.393 41.220 16.855 1.00 32.80 63 GLY B O 1
ATOM 2878 N N . ASP B 1 64 ? -21.737 39.196 17.576 1.00 28.53 64 ASP B N 1
ATOM 2879 C CA . ASP B 1 64 ? -20.980 39.733 18.704 1.00 27.46 64 ASP B CA 1
ATOM 2880 C C . ASP B 1 64 ? -19.851 40.620 18.172 1.00 26.55 64 ASP B C 1
ATOM 2881 O O . ASP B 1 64 ? -19.453 40.498 17.009 1.00 22.48 64 ASP B O 1
ATOM 2886 N N . THR B 1 65 ? -19.335 41.505 19.022 1.00 24.03 65 THR B N 1
ATOM 2887 C CA . THR B 1 65 ? -18.251 42.395 18.620 1.00 25.21 65 THR B CA 1
ATOM 2888 C C . THR B 1 65 ? -16.942 42.068 19.339 1.00 26.00 65 THR B C 1
ATOM 2889 O O . THR B 1 65 ? -16.906 41.974 20.566 1.00 26.08 65 THR B O 1
ATOM 2893 N N . ILE B 1 66 ? -15.876 41.907 18.561 1.00 25.29 66 ILE B N 1
ATOM 2894 C CA . ILE B 1 66 ? -14.551 41.599 19.094 1.00 24.59 66 ILE B CA 1
ATOM 2895 C C . ILE B 1 66 ? -13.717 42.877 19.110 1.00 25.06 66 ILE B C 1
ATOM 2896 O O . ILE B 1 66 ? -13.620 43.575 18.104 1.00 25.07 66 ILE B O 1
ATOM 2901 N N . VAL B 1 67 ? -13.123 43.191 20.255 1.00 24.22 67 VAL B N 1
ATOM 2902 C CA . VAL B 1 67 ? -12.298 44.383 20.358 1.00 25.15 67 VAL B CA 1
ATOM 2903 C C . VAL B 1 67 ? -10.896 43.955 20.776 1.00 25.54 67 VAL B C 1
ATOM 2904 O O . VAL B 1 67 ? -10.746 43.078 21.629 1.00 27.43 67 VAL B O 1
ATOM 2908 N N . GLU B 1 68 ? -9.874 44.567 20.177 1.00 21.95 68 GLU B N 1
ATOM 2909 C CA . GLU B 1 68 ? -8.495 44.210 20.498 1.00 19.87 68 GLU B CA 1
ATOM 2910 C C . GLU B 1 68 ? -7.482 45.323 20.243 1.00 20.23 68 GLU B C 1
ATOM 2911 O O . GLU B 1 68 ? -7.618 46.102 19.299 1.00 15.82 68 GLU B O 1
ATOM 2917 N N . CYS B 1 69 ? -6.464 45.394 21.097 1.00 19.66 69 CYS B N 1
ATOM 2918 C CA . CYS B 1 69 ? -5.403 46.381 20.924 1.00 19.56 69 CYS B CA 1
ATOM 2919 C C . CYS B 1 69 ? -4.362 45.686 20.058 1.00 17.97 69 CYS B C 1
ATOM 2920 O O . CYS B 1 69 ? -3.838 44.638 20.434 1.00 17.97 69 CYS B O 1
ATOM 2923 N N . THR B 1 70 ? -4.045 46.278 18.915 1.00 18.13 70 THR B N 1
ATOM 2924 C CA . THR B 1 70 ? -3.117 45.651 17.984 1.00 17.91 70 THR B CA 1
ATOM 2925 C C . THR B 1 70 ? -2.127 46.627 17.362 1.00 19.69 70 THR B C 1
ATOM 2926 O O . THR B 1 70 ? -2.403 47.829 17.269 1.00 16.84 70 THR B O 1
ATOM 2930 N N . SER B 1 71 ? -0.975 46.104 16.940 1.00 19.18 71 SER B N 1
ATOM 2931 C CA . SER B 1 71 ? 0.041 46.920 16.270 1.00 17.56 71 SER B CA 1
ATOM 2932 C C . SER B 1 71 ? -0.294 46.876 14.775 1.00 19.29 71 SER B C 1
ATOM 2933 O O . SER B 1 71 ? 0.425 47.435 13.937 1.00 14.40 71 SER B O 1
ATOM 2936 N N . GLY B 1 72 ? -1.394 46.197 14.446 1.00 19.47 72 GLY B N 1
ATOM 2937 C CA . GLY B 1 72 ? -1.813 46.124 13.055 1.00 20.31 72 GLY B CA 1
ATOM 2938 C C . GLY B 1 72 ? -2.228 44.767 12.503 1.00 20.75 72 GLY B C 1
ATOM 2939 O O . GLY B 1 72 ? -3.403 44.544 12.191 1.00 19.70 72 GLY B O 1
ATOM 2940 N N . ASN B 1 73 ? -1.261 43.865 12.367 1.00 19.37 73 ASN B N 1
ATOM 2941 C CA . ASN B 1 73 ? -1.519 42.534 11.827 1.00 17.31 73 ASN B CA 1
ATOM 2942 C C . ASN B 1 73 ? -2.653 41.757 12.511 1.00 16.27 73 ASN B C 1
ATOM 2943 O O . ASN B 1 73 ? -3.485 41.163 11.838 1.00 16.84 73 ASN B O 1
ATOM 2948 N N . VAL B 1 74 ? -2.722 41.769 13.835 1.00 17.84 74 VAL B N 1
ATOM 2949 C CA . VAL B 1 74 ? -3.806 41.048 14.490 1.00 18.13 74 VAL B CA 1
ATOM 2950 C C . VAL B 1 74 ? -5.147 41.726 14.177 1.00 19.72 74 VAL B C 1
ATOM 2951 O O . VAL B 1 74 ? -6.160 41.054 13.993 1.00 20.93 74 VAL B O 1
ATOM 2955 N N . GLY B 1 75 ? -5.146 43.054 14.094 1.00 20.99 75 GLY B N 1
ATOM 2956 C CA . GLY B 1 75 ? -6.374 43.768 13.774 1.00 18.43 75 GLY B CA 1
ATOM 2957 C C . GLY B 1 75 ? -6.880 43.357 12.399 1.00 19.27 75 GLY B C 1
ATOM 2958 O O . GLY B 1 75 ? -8.082 43.147 12.203 1.00 17.29 75 GLY B O 1
ATOM 2959 N N . ILE B 1 76 ? -5.957 43.248 11.445 1.00 18.02 76 ILE B N 1
ATOM 2960 C CA . ILE B 1 76 ? -6.295 42.841 10.084 1.00 20.20 76 ILE B CA 1
ATOM 2961 C C . ILE B 1 76 ? -6.875 41.431 10.094 1.00 20.27 76 ILE B C 1
ATOM 2962 O O . ILE B 1 76 ? -7.971 41.198 9.585 1.00 21.14 76 ILE B O 1
ATOM 2967 N N . ALA B 1 77 ? -6.132 40.504 10.692 1.00 18.80 77 ALA B N 1
ATOM 2968 C CA . ALA B 1 77 ? -6.536 39.106 10.767 1.00 19.44 77 ALA B CA 1
ATOM 2969 C C . ALA B 1 77 ? -7.870 38.900 11.481 1.00 21.15 77 ALA B C 1
ATOM 2970 O O . ALA B 1 77 ? -8.721 38.159 11.003 1.00 21.13 77 ALA B O 1
ATOM 2972 N N . LEU B 1 78 ? -8.037 39.543 12.633 1.00 20.53 78 LEU B N 1
ATOM 2973 C CA . LEU B 1 78 ? -9.271 39.429 13.402 1.00 19.38 78 LEU B CA 1
ATOM 2974 C C . LEU B 1 78 ? -10.420 40.019 12.582 1.00 21.90 78 LEU B C 1
ATOM 2975 O O . LEU B 1 78 ? -11.555 39.554 12.663 1.00 18.82 78 LEU B O 1
ATOM 2980 N N . ALA B 1 79 ? -10.118 41.052 11.796 1.00 19.19 79 ALA B N 1
ATOM 2981 C CA . ALA B 1 79 ? -11.134 41.677 10.962 1.00 21.53 79 ALA B CA 1
ATOM 2982 C C . ALA B 1 79 ? -11.513 40.673 9.875 1.00 22.16 79 ALA B C 1
ATOM 2983 O O . ALA B 1 79 ? -12.694 40.497 9.552 1.00 20.77 79 ALA B O 1
ATOM 2985 N N . MET B 1 80 ? -10.505 40.002 9.326 1.00 18.89 80 MET B N 1
ATOM 2986 C CA . MET B 1 80 ? -10.735 39.004 8.290 1.00 19.55 80 MET B CA 1
ATOM 2987 C C . MET B 1 80 ? -11.627 37.878 8.816 1.00 20.60 80 MET B C 1
ATOM 2988 O O . MET B 1 80 ? -12.644 37.526 8.202 1.00 20.53 80 MET B O 1
ATOM 2993 N N . VAL B 1 81 ? -11.240 37.314 9.955 1.00 17.90 81 VAL B N 1
ATOM 2994 C CA . VAL B 1 81 ? -11.996 36.224 10.559 1.00 18.96 81 VAL B CA 1
ATOM 2995 C C . VAL B 1 81 ? -13.434 36.627 10.868 1.00 17.58 81 VAL B C 1
ATOM 2996 O O . VAL B 1 81 ? -14.356 35.843 10.648 1.00 18.65 81 VAL B O 1
ATOM 3000 N N . ALA B 1 82 ? -13.614 37.840 11.386 1.00 18.82 82 ALA B N 1
ATOM 3001 C CA . ALA B 1 82 ? -14.940 38.352 11.722 1.00 20.32 82 ALA B CA 1
ATOM 3002 C C . ALA B 1 82 ? -15.802 38.493 10.467 1.00 20.61 82 ALA B C 1
ATOM 3003 O O . ALA B 1 82 ? -17.003 38.213 10.493 1.00 22.54 82 ALA B O 1
ATOM 3005 N N . ALA B 1 83 ? -15.189 38.925 9.370 1.00 21.12 83 ALA B N 1
ATOM 3006 C CA . ALA B 1 83 ? -15.909 39.079 8.106 1.00 23.64 83 ALA B CA 1
ATOM 3007 C C . ALA B 1 83 ? -16.357 37.715 7.597 1.00 23.00 83 ALA B C 1
ATOM 3008 O O . ALA B 1 83 ? -17.474 37.556 7.101 1.00 26.21 83 ALA B O 1
ATOM 3010 N N . ALA B 1 84 ? -15.476 36.731 7.719 1.00 20.95 84 ALA B N 1
ATOM 3011 C CA . ALA B 1 84 ? -15.775 35.382 7.259 1.00 23.82 84 ALA B CA 1
ATOM 3012 C C . ALA B 1 84 ? -16.762 34.610 8.145 1.00 24.03 84 ALA B C 1
ATOM 3013 O O . ALA B 1 84 ? -17.624 33.895 7.634 1.00 22.59 84 ALA B O 1
ATOM 3015 N N . ARG B 1 85 ? -16.649 34.767 9.463 1.00 24.01 85 ARG B N 1
ATOM 3016 C CA . ARG B 1 85 ? -17.525 34.045 10.386 1.00 24.47 85 ARG B CA 1
ATOM 3017 C C . ARG B 1 85 ? -18.749 34.796 10.904 1.00 25.21 85 ARG B C 1
ATOM 3018 O O . ARG B 1 85 ? -19.552 34.233 11.650 1.00 23.56 85 ARG B O 1
ATOM 3026 N N . GLY B 1 86 ? -18.892 36.062 10.524 1.00 25.98 86 GLY B N 1
ATOM 3027 C CA . GLY B 1 86 ? -20.054 36.825 10.948 1.00 28.69 86 GLY B CA 1
ATOM 3028 C C . GLY B 1 86 ? -19.991 37.570 12.272 1.00 28.59 86 GLY B C 1
ATOM 3029 O O . GLY B 1 86 ? -20.983 37.620 13.003 1.00 27.63 86 GLY B O 1
ATOM 3030 N N . TYR B 1 87 ? -18.837 38.148 12.591 1.00 27.08 87 TYR B N 1
ATOM 3031 C CA . TYR B 1 87 ? -18.695 38.918 13.818 1.00 24.93 87 TYR B CA 1
ATOM 3032 C C . TYR B 1 87 ? -18.340 40.348 13.444 1.00 26.00 87 TYR B C 1
ATOM 3033 O O . TYR B 1 87 ? -17.985 40.637 12.296 1.00 24.40 87 TYR B O 1
ATOM 3042 N N . ARG B 1 88 ? -18.454 41.244 14.413 1.00 22.05 88 ARG B N 1
ATOM 3043 C CA . ARG B 1 88 ? -18.100 42.635 14.197 1.00 22.25 88 ARG B CA 1
ATOM 3044 C C . ARG B 1 88 ? -16.739 42.751 14.851 1.00 21.27 88 ARG B C 1
ATOM 3045 O O . ARG B 1 88 ? -16.434 41.998 15.778 1.00 21.58 88 ARG B O 1
ATOM 3053 N N . PHE B 1 89 ? -15.922 43.683 14.384 1.00 20.34 89 PHE B N 1
ATOM 3054 C CA . PHE B 1 89 ? -14.603 43.857 14.965 1.00 21.01 89 PHE B CA 1
ATOM 3055 C C . PHE B 1 89 ? -14.200 45.323 15.132 1.00 22.30 89 PHE B C 1
ATOM 3056 O O . PHE B 1 89 ? -14.479 46.162 14.276 1.00 22.87 89 PHE B O 1
ATOM 3064 N N . VAL B 1 90 ? -13.538 45.615 16.246 1.00 21.67 90 VAL B N 1
ATOM 3065 C CA . VAL B 1 90 ? -13.078 46.966 16.554 1.00 20.67 90 VAL B CA 1
ATOM 3066 C C . VAL B 1 90 ? -11.605 46.919 16.961 1.00 19.79 90 VAL B C 1
ATOM 3067 O O . VAL B 1 90 ? -11.258 46.319 17.972 1.00 18.07 90 VAL B O 1
ATOM 3071 N N . ALA B 1 91 ? -10.744 47.553 16.174 1.00 20.37 91 ALA B N 1
ATOM 3072 C CA . ALA B 1 91 ? -9.314 47.571 16.478 1.00 21.83 91 ALA B CA 1
ATOM 3073 C C . ALA B 1 91 ? -8.888 48.831 17.218 1.00 21.80 91 ALA B C 1
ATOM 3074 O O . ALA B 1 91 ? -9.269 49.934 16.839 1.00 23.87 91 ALA B O 1
ATOM 3076 N N . VAL B 1 92 ? -8.106 48.662 18.279 1.00 21.20 92 VAL B N 1
ATOM 3077 C CA . VAL B 1 92 ? -7.575 49.799 19.029 1.00 22.16 92 VAL B CA 1
ATOM 3078 C C . VAL B 1 92 ? -6.111 49.800 18.590 1.00 21.48 92 VAL B C 1
ATOM 3079 O O . VAL B 1 92 ? -5.383 48.854 18.863 1.00 21.56 92 VAL B O 1
ATOM 3083 N N . MET B 1 93 ? -5.678 50.842 17.889 1.00 22.66 93 MET B N 1
ATOM 3084 C CA . MET B 1 93 ? -4.308 50.861 17.385 1.00 19.94 93 MET B CA 1
ATOM 3085 C C . MET B 1 93 ? -3.599 52.210 17.498 1.00 19.89 93 MET B C 1
ATOM 3086 O O . MET B 1 93 ? -4.214 53.265 17.336 1.00 19.40 93 MET B O 1
ATOM 3091 N N . GLY B 1 94 ? -2.296 52.157 17.777 1.00 19.23 94 GLY B N 1
ATOM 3092 C CA . GLY B 1 94 ? -1.505 53.369 17.894 1.00 15.13 94 GLY B CA 1
ATOM 3093 C C . GLY B 1 94 ? -1.516 54.117 16.578 1.00 17.18 94 GLY B C 1
ATOM 3094 O O . GLY B 1 94 ? -1.446 53.497 15.512 1.00 17.63 94 GLY B O 1
ATOM 3095 N N . ASP B 1 95 ? -1.596 55.445 16.638 1.00 16.09 95 ASP B N 1
ATOM 3096 C CA . ASP B 1 95 ? -1.648 56.248 15.422 1.00 17.09 95 ASP B CA 1
ATOM 3097 C C . ASP B 1 95 ? -0.358 56.304 14.604 1.00 18.86 95 ASP B C 1
ATOM 3098 O O . ASP B 1 95 ? -0.332 56.901 13.523 1.00 18.71 95 ASP B O 1
ATOM 3103 N N . THR B 1 96 ? 0.708 55.690 15.104 1.00 19.38 96 THR B N 1
ATOM 3104 C CA . THR B 1 96 ? 1.973 55.699 14.380 1.00 19.39 96 THR B CA 1
ATOM 3105 C C . THR B 1 96 ? 2.180 54.478 13.479 1.00 20.97 96 THR B C 1
ATOM 3106 O O . THR B 1 96 ? 3.089 54.471 12.643 1.00 21.53 96 THR B O 1
ATOM 3110 N N . TYR B 1 97 ? 1.347 53.449 13.634 1.00 20.04 97 TYR B N 1
ATOM 3111 C CA . TYR B 1 97 ? 1.479 52.252 12.799 1.00 18.52 97 TYR B CA 1
ATOM 3112 C C . TYR B 1 97 ? 1.074 52.585 11.352 1.00 18.82 97 TYR B C 1
ATOM 3113 O O . TYR B 1 97 ? 0.242 53.457 11.126 1.00 18.01 97 TYR B O 1
ATOM 3122 N N . SER B 1 98 ? 1.666 51.891 10.383 1.00 20.10 98 SER B N 1
ATOM 3123 C CA . SER B 1 98 ? 1.421 52.172 8.969 1.00 17.62 98 SER B CA 1
ATOM 3124 C C . SER B 1 98 ? -0.034 52.301 8.529 1.00 20.10 98 SER B C 1
ATOM 3125 O O . SER B 1 98 ? -0.901 51.535 8.944 1.00 20.00 98 SER B O 1
ATOM 3128 N N . VAL B 1 99 ? -0.284 53.284 7.670 1.00 17.99 99 VAL B N 1
ATOM 3129 C CA . VAL B 1 99 ? -1.626 53.537 7.161 1.00 20.64 99 VAL B CA 1
ATOM 3130 C C . VAL B 1 99 ? -2.235 52.312 6.485 1.00 21.25 99 VAL B C 1
ATOM 3131 O O . VAL B 1 99 ? -3.451 52.123 6.507 1.00 23.57 99 VAL B O 1
ATOM 3135 N N . GLU B 1 100 ? -1.396 51.479 5.882 1.00 21.64 100 GLU B N 1
ATOM 3136 C CA . GLU B 1 100 ? -1.891 50.278 5.227 1.00 22.59 100 GLU B CA 1
ATOM 3137 C C . GLU B 1 100 ? -2.720 49.451 6.222 1.00 22.77 100 GLU B C 1
ATOM 3138 O O . GLU B 1 100 ? -3.825 48.999 5.906 1.00 22.03 100 GLU B O 1
ATOM 3144 N N . ARG B 1 101 ? -2.188 49.269 7.428 1.00 19.79 101 ARG B N 1
ATOM 3145 C CA . ARG B 1 101 ? -2.887 48.512 8.465 1.00 20.12 101 ARG B CA 1
ATOM 3146 C C . ARG B 1 101 ? -4.287 49.083 8.686 1.00 19.45 101 ARG B C 1
ATOM 3147 O O . ARG B 1 101 ? -5.246 48.334 8.805 1.00 17.31 101 ARG B O 1
ATOM 3155 N N . ARG B 1 102 ? -4.396 50.411 8.746 1.00 20.59 102 ARG B N 1
ATOM 3156 C CA . ARG B 1 102 ? -5.690 51.068 8.939 1.00 20.89 102 ARG B CA 1
ATOM 3157 C C . ARG B 1 102 ? -6.640 50.775 7.776 1.00 21.10 102 ARG B C 1
ATOM 3158 O O . ARG B 1 102 ? -7.827 50.518 7.972 1.00 19.27 102 ARG B O 1
ATOM 3166 N N . LYS B 1 103 ? -6.112 50.840 6.560 1.00 23.07 103 LYS B N 1
ATOM 3167 C CA . LYS B 1 103 ? -6.917 50.594 5.367 1.00 22.14 103 LYS B CA 1
ATOM 3168 C C . LYS B 1 103 ? -7.375 49.147 5.286 1.00 21.40 103 LYS B C 1
ATOM 3169 O O . LYS B 1 103 ? -8.545 48.866 5.001 1.00 19.91 103 LYS B O 1
ATOM 3175 N N . LEU B 1 104 ? -6.450 48.230 5.541 1.00 18.18 104 LEU B N 1
ATOM 3176 C CA . LEU B 1 104 ? -6.754 46.807 5.491 1.00 20.28 104 LEU B CA 1
ATOM 3177 C C . LEU B 1 104 ? -7.813 46.436 6.516 1.00 20.84 104 LEU B C 1
ATOM 3178 O O . LEU B 1 104 ? -8.712 45.635 6.236 1.00 21.59 104 LEU B O 1
ATOM 3183 N N . ILE B 1 105 ? -7.713 47.019 7.706 1.00 20.24 105 ILE B N 1
ATOM 3184 C CA . ILE B 1 105 ? -8.696 46.741 8.746 1.00 19.50 105 ILE B CA 1
ATOM 3185 C C . ILE B 1 105 ? -10.079 47.199 8.262 1.00 19.73 105 ILE B C 1
ATOM 3186 O O . ILE B 1 105 ? -11.077 46.504 8.458 1.00 17.15 105 ILE B O 1
ATOM 3191 N N . ARG B 1 106 ? -10.121 48.364 7.618 1.00 21.97 106 ARG B N 1
ATOM 3192 C CA . ARG B 1 106 ? -11.364 48.918 7.079 1.00 22.00 106 ARG B CA 1
ATOM 3193 C C . ARG B 1 106 ? -11.865 48.051 5.932 1.00 22.24 106 ARG B C 1
ATOM 3194 O O . ARG B 1 106 ? -13.068 47.897 5.735 1.00 21.98 106 ARG B O 1
ATOM 3202 N N . ALA B 1 107 ? -10.928 47.493 5.175 1.00 21.92 107 ALA B N 1
ATOM 3203 C CA . ALA B 1 107 ? -11.259 46.651 4.030 1.00 22.57 107 ALA B CA 1
ATOM 3204 C C . ALA B 1 107 ? -12.103 45.440 4.424 1.00 22.14 107 ALA B C 1
ATOM 3205 O O . ALA B 1 107 ? -13.005 45.041 3.686 1.00 21.54 107 ALA B O 1
ATOM 3207 N N . TYR B 1 108 ? -11.813 44.860 5.584 1.00 18.79 108 TYR B N 1
ATOM 3208 C CA . TYR B 1 108 ? -12.558 43.694 6.050 1.00 21.21 108 TYR B CA 1
ATOM 3209 C C . TYR B 1 108 ? -13.793 44.097 6.850 1.00 22.44 108 TYR B C 1
ATOM 3210 O O . TYR B 1 108 ? -14.499 43.232 7.392 1.00 22.02 108 TYR B O 1
ATOM 3219 N N . GLY B 1 109 ? -14.036 45.407 6.932 1.00 20.19 109 GLY B N 1
ATOM 3220 C CA . GLY B 1 109 ? -15.193 45.920 7.648 1.00 20.82 109 GLY B CA 1
ATOM 3221 C C . GLY B 1 109 ? -14.992 46.178 9.130 1.00 22.62 109 GLY B C 1
ATOM 3222 O O . GLY B 1 109 ? -15.964 46.330 9.883 1.00 20.41 109 GLY B O 1
ATOM 3223 N N . GLY B 1 110 ? -13.736 46.240 9.560 1.00 20.92 110 GLY B N 1
ATOM 3224 C CA . GLY B 1 110 ? -13.478 46.473 10.966 1.00 23.20 110 GLY B CA 1
ATOM 3225 C C . GLY B 1 110 ? -13.577 47.936 11.350 1.00 22.14 110 GLY B C 1
ATOM 3226 O O . GLY B 1 110 ? -13.384 48.821 10.513 1.00 22.46 110 GLY B O 1
ATOM 3227 N N . LYS B 1 111 ? -13.903 48.192 12.611 1.00 21.78 111 LYS B N 1
ATOM 3228 C CA . LYS B 1 111 ? -13.988 49.555 13.113 1.00 22.35 111 LYS B CA 1
ATOM 3229 C C . LYS B 1 111 ? -12.567 49.913 13.538 1.00 23.46 111 LYS B C 1
ATOM 3230 O O . LYS B 1 111 ? -11.736 49.025 13.754 1.00 21.56 111 LYS B O 1
ATOM 3236 N N . LEU B 1 112 ? -12.293 51.204 13.669 1.00 22.56 112 LEU B N 1
ATOM 3237 C CA . LEU B 1 112 ? -10.957 51.656 14.016 1.00 24.87 112 LEU B CA 1
ATOM 3238 C C . LEU B 1 112 ? -10.919 52.743 15.091 1.00 23.85 112 LEU B C 1
ATOM 3239 O O . LEU B 1 112 ? -11.513 53.799 14.925 1.00 24.98 112 LEU B O 1
ATOM 3244 N N . VAL B 1 113 ? -10.214 52.472 16.189 1.00 21.45 113 VAL B N 1
ATOM 3245 C CA . VAL B 1 113 ? -10.067 53.423 17.290 1.00 19.58 113 VAL B CA 1
ATOM 3246 C C . VAL B 1 113 ? -8.575 53.732 17.467 1.00 19.18 113 VAL B C 1
ATOM 3247 O O . VAL B 1 113 ? -7.820 52.888 17.937 1.00 20.11 113 VAL B O 1
ATOM 3251 N N . LEU B 1 114 ? -8.157 54.937 17.092 1.00 20.47 114 LEU B N 1
ATOM 3252 C CA . LEU B 1 114 ? -6.753 55.326 17.207 1.00 19.20 114 LEU B CA 1
ATOM 3253 C C . LEU B 1 114 ? -6.428 56.023 18.530 1.00 21.08 114 LEU B C 1
ATOM 3254 O O . LEU B 1 114 ? -7.315 56.562 19.196 1.00 18.92 114 LEU B O 1
ATOM 3259 N N . PHE B 1 115 ? -5.150 55.983 18.909 1.00 20.88 115 PHE B N 1
ATOM 3260 C CA . PHE B 1 115 ? -4.668 56.600 20.145 1.00 21.29 115 PHE B CA 1
ATOM 3261 C C . PHE B 1 115 ? -3.175 56.939 20.005 1.00 21.16 115 PHE B C 1
ATOM 3262 O O . PHE B 1 115 ? -2.460 56.315 19.215 1.00 22.26 115 PHE B O 1
ATOM 3270 N N . PRO B 1 116 ? -2.695 57.953 20.750 1.00 22.29 116 PRO B N 1
ATOM 3271 C CA . PRO B 1 116 ? -1.283 58.368 20.694 1.00 20.54 116 PRO B CA 1
ATOM 3272 C C . PRO B 1 116 ? -0.277 57.223 20.839 1.00 19.93 116 PRO B C 1
ATOM 3273 O O . PRO B 1 116 ? -0.055 56.703 21.936 1.00 19.33 116 PRO B O 1
ATOM 3277 N N . GLY B 1 117 ? 0.326 56.847 19.713 1.00 15.12 117 GLY B N 1
ATOM 3278 C CA . GLY B 1 117 ? 1.290 55.759 19.681 1.00 16.80 117 GLY B CA 1
ATOM 3279 C C . GLY B 1 117 ? 2.345 55.730 20.775 1.00 15.95 117 GLY B C 1
ATOM 3280 O O . GLY B 1 117 ? 2.784 54.653 21.169 1.00 16.43 117 GLY B O 1
ATOM 3281 N N . HIS B 1 118 ? 2.753 56.894 21.270 1.00 16.08 118 HIS B N 1
ATOM 3282 C CA . HIS B 1 118 ? 3.768 56.958 22.324 1.00 19.76 118 HIS B CA 1
ATOM 3283 C C . HIS B 1 118 ? 3.348 56.258 23.623 1.00 20.64 118 HIS B C 1
ATOM 3284 O O . HIS B 1 118 ? 4.188 55.963 24.470 1.00 19.79 118 HIS B O 1
ATOM 3291 N N . LEU B 1 119 ? 2.054 55.991 23.778 1.00 20.65 119 LEU B N 1
ATOM 3292 C CA . LEU B 1 119 ? 1.558 55.316 24.976 1.00 21.04 119 LEU B CA 1
ATOM 3293 C C . LEU B 1 119 ? 1.822 53.807 24.889 1.00 22.83 119 LEU B C 1
ATOM 3294 O O . LEU B 1 119 ? 1.688 53.073 25.878 1.00 24.40 119 LEU B O 1
ATOM 3299 N N . GLY B 1 120 ? 2.203 53.351 23.699 1.00 21.20 120 GLY B N 1
ATOM 3300 C CA . GLY B 1 120 ? 2.485 51.941 23.500 1.00 21.31 120 GLY B CA 1
ATOM 3301 C C . GLY B 1 120 ? 1.282 51.044 23.726 1.00 20.27 120 GLY B C 1
ATOM 3302 O O . GLY B 1 120 ? 0.192 51.519 24.046 1.00 20.75 120 GLY B O 1
ATOM 3303 N N . SER B 1 121 ? 1.484 49.739 23.574 1.00 18.20 121 SER B N 1
ATOM 3304 C CA . SER B 1 121 ? 0.409 48.779 23.756 1.00 19.61 121 SER B CA 1
ATOM 3305 C C . SER B 1 121 ? -0.200 48.771 25.145 1.00 19.91 121 SER B C 1
ATOM 3306 O O . SER B 1 121 ? -1.327 48.312 25.319 1.00 19.72 121 SER B O 1
ATOM 3309 N N . LYS B 1 122 ? 0.525 49.280 26.135 1.00 18.73 122 LYS B N 1
ATOM 3310 C CA . LYS B 1 122 ? -0.035 49.301 27.475 1.00 20.52 122 LYS B CA 1
ATOM 3311 C C . LYS B 1 122 ? -1.221 50.251 27.487 1.00 22.37 122 LYS B C 1
ATOM 3312 O O . LYS B 1 122 ? -2.245 49.972 28.116 1.00 22.10 122 LYS B O 1
ATOM 3318 N N . GLY B 1 123 ? -1.072 51.373 26.783 1.00 22.31 123 GLY B N 1
ATOM 3319 C CA . GLY B 1 123 ? -2.134 52.363 26.712 1.00 21.61 123 GLY B CA 1
ATOM 3320 C C . GLY B 1 123 ? -3.313 51.858 25.902 1.00 22.06 123 GLY B C 1
ATOM 3321 O O . GLY B 1 123 ? -4.469 52.044 26.288 1.00 21.53 123 GLY B O 1
ATOM 3322 N N . GLY B 1 124 ? -3.022 51.216 24.775 1.00 19.24 124 GLY B N 1
ATOM 3323 C CA . GLY B 1 124 ? -4.086 50.684 23.945 1.00 20.24 124 GLY B CA 1
ATOM 3324 C C . GLY B 1 124 ? -4.874 49.588 24.643 1.00 20.35 124 GLY B C 1
ATOM 3325 O O . GLY B 1 124 ? -6.086 49.473 24.477 1.00 19.24 124 GLY B O 1
ATOM 3326 N N . ASN B 1 125 ? -4.186 48.770 25.429 1.00 20.30 125 ASN B N 1
ATOM 3327 C CA . ASN B 1 125 ? -4.860 47.692 26.137 1.00 22.39 125 ASN B CA 1
ATOM 3328 C C . ASN B 1 125 ? -5.892 48.265 27.095 1.00 23.73 125 ASN B C 1
ATOM 3329 O O . ASN B 1 125 ? -7.010 47.752 27.206 1.00 23.97 125 ASN B O 1
ATOM 3334 N N . LEU B 1 126 ? -5.509 49.333 27.785 1.00 24.21 126 LEU B N 1
ATOM 3335 C CA . LEU B 1 126 ? -6.410 49.983 28.719 1.00 26.70 126 LEU B CA 1
ATOM 3336 C C . LEU B 1 126 ? -7.643 50.486 27.967 1.00 26.06 126 LEU B C 1
ATOM 3337 O O . LEU B 1 126 ? -8.773 50.313 28.425 1.00 25.02 126 LEU B O 1
ATOM 3342 N N . ILE B 1 127 ? -7.426 51.102 26.809 1.00 24.70 127 ILE B N 1
ATOM 3343 C CA . ILE B 1 127 ? -8.537 51.607 26.014 1.00 23.89 127 ILE B CA 1
ATOM 3344 C C . ILE B 1 127 ? -9.461 50.454 25.621 1.00 25.14 127 ILE B C 1
ATOM 3345 O O . ILE B 1 127 ? -10.658 50.477 25.924 1.00 28.49 127 ILE B O 1
ATOM 3350 N N . ALA B 1 128 ? -8.907 49.443 24.956 1.00 21.76 128 ALA B N 1
ATOM 3351 C CA . ALA B 1 128 ? -9.701 48.296 24.535 1.00 22.05 128 ALA B CA 1
ATOM 3352 C C . ALA B 1 128 ? -10.482 47.719 25.713 1.00 22.10 128 ALA B C 1
ATOM 3353 O O . ALA B 1 128 ? -11.633 47.306 25.564 1.00 20.78 128 ALA B O 1
ATOM 3355 N N . ASP B 1 129 ? -9.855 47.701 26.886 1.00 23.93 129 ASP B N 1
ATOM 3356 C CA . ASP B 1 129 ? -10.503 47.169 28.081 1.00 27.32 129 ASP B CA 1
ATOM 3357 C C . ASP B 1 129 ? -11.727 47.983 28.489 1.00 26.64 129 ASP B C 1
ATOM 3358 O O . ASP B 1 129 ? -12.790 47.426 28.757 1.00 27.09 129 ASP B O 1
ATOM 3363 N N . GLU B 1 130 ? -11.577 49.300 28.536 1.00 27.78 130 GLU B N 1
ATOM 3364 C CA . GLU B 1 130 ? -12.685 50.167 28.916 1.00 30.94 130 GLU B CA 1
ATOM 3365 C C . GLU B 1 130 ? -13.848 50.007 27.942 1.00 30.46 130 GLU B C 1
ATOM 3366 O O . GLU B 1 130 ? -15.000 49.876 28.356 1.00 30.18 130 GLU B O 1
ATOM 3372 N N . LEU B 1 131 ? -13.533 50.014 26.650 1.00 28.58 131 LEU B N 1
ATOM 3373 C CA . LEU B 1 131 ? -14.546 49.880 25.609 1.00 30.48 131 LEU B CA 1
ATOM 3374 C C . LEU B 1 131 ? -15.367 48.608 25.808 1.00 31.15 131 LEU B C 1
ATOM 3375 O O . LEU B 1 131 ? -16.599 48.640 25.804 1.00 30.78 131 LEU B O 1
ATOM 3380 N N . ALA B 1 132 ? -14.672 47.490 25.986 1.00 29.66 132 ALA B N 1
ATOM 3381 C CA . ALA B 1 132 ? -15.319 46.205 26.191 1.00 30.29 132 ALA B CA 1
ATOM 3382 C C . ALA B 1 132 ? -16.209 46.259 27.429 1.00 31.95 132 ALA B C 1
ATOM 3383 O O . ALA B 1 132 ? -17.335 45.767 27.418 1.00 31.01 132 ALA B O 1
ATOM 3385 N N . GLU B 1 133 ? -15.694 46.855 28.498 1.00 33.67 133 GLU B N 1
ATOM 3386 C CA . GLU B 1 133 ? -16.450 46.969 29.737 1.00 35.73 133 GLU B CA 1
ATOM 3387 C C . GLU B 1 133 ? -17.686 47.830 29.499 1.00 34.95 133 GLU B C 1
ATOM 3388 O O . GLU B 1 133 ? -18.775 47.521 29.974 1.00 35.58 133 GLU B O 1
ATOM 3394 N N . LYS B 1 134 ? -17.505 48.906 28.745 1.00 35.48 134 LYS B N 1
ATOM 3395 C CA . LYS B 1 134 ? -18.592 49.827 28.452 1.00 36.00 134 LYS B CA 1
ATOM 3396 C C . LYS B 1 134 ? -19.693 49.234 27.575 1.00 36.58 134 LYS B C 1
ATOM 3397 O O . LYS B 1 134 ? -20.879 49.376 27.878 1.00 35.46 134 LYS B O 1
ATOM 3403 N N . TYR B 1 135 ? -19.304 48.562 26.497 1.00 35.30 135 TYR B N 1
ATOM 3404 C CA . TYR B 1 135 ? -20.281 47.999 25.578 1.00 35.86 135 TYR B CA 1
ATOM 3405 C C . TYR B 1 135 ? -20.442 46.482 25.595 1.00 34.23 135 TYR B C 1
ATOM 3406 O O . TYR B 1 135 ? -21.173 45.930 24.774 1.00 33.65 135 TYR B O 1
ATOM 3415 N N . GLY B 1 136 ? -19.771 45.812 26.526 1.00 32.22 136 GLY B N 1
ATOM 3416 C CA . GLY B 1 136 ? -19.873 44.363 26.616 1.00 32.30 136 GLY B CA 1
ATOM 3417 C C . GLY B 1 136 ? -19.282 43.594 25.441 1.00 31.54 136 GLY B C 1
ATOM 3418 O O . GLY B 1 136 ? -19.762 42.509 25.099 1.00 33.22 136 GLY B O 1
ATOM 3419 N N . TRP B 1 137 ? -18.243 44.147 24.819 1.00 29.92 137 TRP B N 1
ATOM 3420 C CA . TRP B 1 137 ? -17.593 43.492 23.688 1.00 27.55 137 TRP B CA 1
ATOM 3421 C C . TRP B 1 137 ? -16.674 42.388 24.180 1.00 26.34 137 TRP B C 1
ATOM 3422 O O . TRP B 1 137 ? -16.261 42.384 25.343 1.00 25.29 137 TRP B O 1
ATOM 3433 N N . PHE B 1 138 ? -16.359 41.448 23.297 1.00 25.82 138 PHE B N 1
ATOM 3434 C CA . PHE B 1 138 ? -15.470 40.350 23.653 1.00 26.46 138 PHE B CA 1
ATOM 3435 C C . PHE B 1 138 ? -14.023 40.805 23.466 1.00 27.00 138 PHE B C 1
ATOM 3436 O O . PHE B 1 138 ? -13.684 41.401 22.441 1.00 29.14 138 PHE B O 1
ATOM 3444 N N . ARG B 1 139 ? -13.179 40.533 24.458 1.00 24.57 139 ARG B N 1
ATOM 3445 C CA . ARG B 1 139 ? -11.772 40.917 24.389 1.00 23.82 139 ARG B CA 1
ATOM 3446 C C . ARG B 1 139 ? -10.912 39.714 24.025 1.00 21.76 139 ARG B C 1
ATOM 3447 O O . ARG B 1 139 ? -10.952 38.684 24.695 1.00 22.12 139 ARG B O 1
ATOM 3455 N N . ALA B 1 140 ? -10.136 39.853 22.957 1.00 18.77 140 ALA B N 1
ATOM 3456 C CA . ALA B 1 140 ? -9.268 38.783 22.500 1.00 19.06 140 ALA B CA 1
ATOM 3457 C C . ALA B 1 140 ? -8.081 38.583 23.442 1.00 18.46 140 ALA B C 1
ATOM 3458 O O . ALA B 1 140 ? -7.569 37.470 23.573 1.00 18.84 140 ALA B O 1
ATOM 3460 N N . ARG B 1 141 ? -7.657 39.665 24.089 1.00 18.66 141 ARG B N 1
ATOM 3461 C CA . ARG B 1 141 ? -6.526 39.635 25.018 1.00 21.21 141 ARG B CA 1
ATOM 3462 C C . ARG B 1 141 ? -5.386 38.806 24.432 1.00 19.25 141 ARG B C 1
ATOM 3463 O O . ARG B 1 141 ? -5.016 37.777 24.986 1.00 22.17 141 ARG B O 1
ATOM 3471 N N . GLN B 1 142 ? -4.826 39.258 23.314 1.00 19.22 142 GLN B N 1
ATOM 3472 C CA . GLN B 1 142 ? -3.750 38.513 22.668 1.00 18.80 142 GLN B CA 1
ATOM 3473 C C . GLN B 1 142 ? -2.486 38.357 23.517 1.00 18.26 142 GLN B C 1
ATOM 3474 O O . GLN B 1 142 ? -1.736 37.400 23.345 1.00 19.65 142 GLN B O 1
ATOM 3480 N N . PHE B 1 143 ? -2.254 39.268 24.448 1.00 18.17 143 PHE B N 1
ATOM 3481 C CA . PHE B 1 143 ? -1.056 39.165 25.275 1.00 19.09 143 PHE B CA 1
ATOM 3482 C C . PHE B 1 143 ? -1.207 38.224 26.460 1.00 20.69 143 PHE B C 1
ATOM 3483 O O . PHE B 1 143 ? -0.236 37.959 27.184 1.00 18.20 143 PHE B O 1
ATOM 3491 N N . ASP B 1 144 ? -2.411 37.699 26.655 1.00 18.85 144 ASP B N 1
ATOM 3492 C CA . ASP B 1 144 ? -2.645 36.815 27.793 1.00 21.14 144 ASP B CA 1
ATOM 3493 C C . ASP B 1 144 ? -3.480 35.582 27.480 1.00 17.58 144 ASP B C 1
ATOM 3494 O O . ASP B 1 144 ? -3.639 34.697 28.316 1.00 22.48 144 ASP B O 1
ATOM 3499 N N . ASN B 1 145 ? -4.003 35.522 26.267 1.00 17.72 145 ASN B N 1
ATOM 3500 C CA . ASN B 1 145 ? -4.838 34.409 25.861 1.00 19.18 145 ASN B CA 1
ATOM 3501 C C . ASN B 1 145 ? -4.044 33.161 25.492 1.00 19.60 145 ASN B C 1
ATOM 3502 O O . ASN B 1 145 ? -3.315 33.153 24.496 1.00 21.04 145 ASN B O 1
ATOM 3507 N N . PRO B 1 146 ? -4.212 32.076 26.271 1.00 19.21 146 PRO B N 1
ATOM 3508 C CA . PRO B 1 146 ? -3.517 30.803 26.045 1.00 19.74 146 PRO B CA 1
ATOM 3509 C C . PRO B 1 146 ? -3.719 30.235 24.641 1.00 17.73 146 PRO B C 1
ATOM 3510 O O . PRO B 1 146 ? -2.864 29.520 24.131 1.00 18.21 146 PRO B O 1
ATOM 3514 N N . ALA B 1 147 ? -4.854 30.550 24.027 1.00 16.55 147 ALA B N 1
ATOM 3515 C CA . ALA B 1 147 ? -5.159 30.082 22.682 1.00 17.51 147 ALA B CA 1
ATOM 3516 C C . ALA B 1 147 ? -4.174 30.657 21.664 1.00 16.79 147 ALA B C 1
ATOM 3517 O O . ALA B 1 147 ? -4.111 30.205 20.517 1.00 18.19 147 ALA B O 1
ATOM 3519 N N . ASN B 1 148 ? -3.422 31.671 22.074 1.00 18.15 148 ASN B N 1
ATOM 3520 C CA . ASN B 1 148 ? -2.449 32.301 21.188 1.00 19.15 148 ASN B CA 1
ATOM 3521 C C . ASN B 1 148 ? -1.254 31.368 20.972 1.00 19.63 148 ASN B C 1
ATOM 3522 O O . ASN B 1 148 ? -1.034 30.879 19.857 1.00 20.38 148 ASN B O 1
ATOM 3527 N N . PRO B 1 149 ? -0.486 31.078 22.038 1.00 20.54 149 PRO B N 1
ATOM 3528 C CA . PRO B 1 149 ? 0.672 30.190 21.877 1.00 19.90 149 PRO B CA 1
ATOM 3529 C C . PRO B 1 149 ? 0.315 28.736 21.552 1.00 19.41 149 PRO B C 1
ATOM 3530 O O . PRO B 1 149 ? 1.094 28.030 20.908 1.00 18.33 149 PRO B O 1
ATOM 3534 N N . SER B 1 150 ? -0.856 28.288 21.998 1.00 18.94 150 SER B N 1
ATOM 3535 C CA . SER B 1 150 ? -1.263 26.915 21.745 1.00 18.79 150 SER B CA 1
ATOM 3536 C C . SER B 1 150 ? -1.400 26.650 20.253 1.00 19.50 150 SER B C 1
ATOM 3537 O O . SER B 1 150 ? -0.975 25.607 19.770 1.00 19.10 150 SER B O 1
ATOM 3540 N N . TYR B 1 151 ? -1.973 27.589 19.510 1.00 19.52 151 TYR B N 1
ATOM 3541 C CA . TYR B 1 151 ? -2.121 27.372 18.078 1.00 19.91 151 TYR B CA 1
ATOM 3542 C C . TYR B 1 151 ? -0.753 27.283 17.416 1.00 19.67 151 TYR B C 1
ATOM 3543 O O . TYR B 1 151 ? -0.581 26.582 16.421 1.00 20.96 151 TYR B O 1
ATOM 3552 N N . HIS B 1 152 ? 0.217 27.998 17.980 1.00 19.62 152 HIS B N 1
ATOM 3553 C CA . HIS B 1 152 ? 1.582 27.982 17.464 1.00 18.96 152 HIS B CA 1
ATOM 3554 C C . HIS B 1 152 ? 2.242 26.649 17.815 1.00 18.79 152 HIS B C 1
ATOM 3555 O O . HIS B 1 152 ? 3.040 26.118 17.044 1.00 15.68 152 HIS B O 1
ATOM 3562 N N . ARG B 1 153 ? 1.916 26.112 18.987 1.00 17.58 153 ARG B N 1
ATOM 3563 C CA . ARG B 1 153 ? 2.459 24.828 19.395 1.00 19.83 153 ARG B CA 1
ATOM 3564 C C . ARG B 1 153 ? 1.984 23.735 18.442 1.00 20.42 153 ARG B C 1
ATOM 3565 O O . ARG B 1 153 ? 2.736 22.832 18.091 1.00 20.63 153 ARG B O 1
ATOM 3573 N N . GLU B 1 154 ? 0.721 23.827 18.036 1.00 21.34 154 GLU B N 1
ATOM 3574 C CA . GLU B 1 154 ? 0.107 22.813 17.187 1.00 19.02 154 GLU B CA 1
ATOM 3575 C C . GLU B 1 154 ? 0.275 22.930 15.679 1.00 20.34 154 GLU B C 1
ATOM 3576 O O . GLU B 1 154 ? 0.198 21.927 14.969 1.00 20.61 154 GLU B O 1
ATOM 3582 N N . THR B 1 155 ? 0.499 24.141 15.182 1.00 20.84 155 THR B N 1
ATOM 3583 C CA . THR B 1 155 ? 0.664 24.317 13.753 1.00 19.13 155 THR B CA 1
ATOM 3584 C C . THR B 1 155 ? 2.047 24.826 13.381 1.00 18.16 155 THR B C 1
ATOM 3585 O O . THR B 1 155 ? 2.821 24.105 12.751 1.00 17.43 155 THR B O 1
ATOM 3589 N N . THR B 1 156 ? 2.358 26.058 13.770 1.00 17.62 156 THR B N 1
ATOM 3590 C CA . THR B 1 156 ? 3.653 26.646 13.455 1.00 19.56 156 THR B CA 1
ATOM 3591 C C . THR B 1 156 ? 4.783 25.688 13.838 1.00 19.30 156 THR B C 1
ATOM 3592 O O . THR B 1 156 ? 5.688 25.424 13.040 1.00 17.03 156 THR B O 1
ATOM 3596 N N . ALA B 1 157 ? 4.708 25.157 15.054 1.00 16.60 157 ALA B N 1
ATOM 3597 C CA . ALA B 1 157 ? 5.714 24.221 15.558 1.00 19.02 157 ALA B CA 1
ATOM 3598 C C . ALA B 1 157 ? 5.711 22.911 14.776 1.00 17.83 157 ALA B C 1
ATOM 3599 O O . ALA B 1 157 ? 6.771 22.355 14.472 1.00 16.01 157 ALA B O 1
ATOM 3601 N N . SER B 1 158 ? 4.512 22.421 14.469 1.00 18.03 158 SER B N 1
ATOM 3602 C CA . SER B 1 158 ? 4.343 21.166 13.740 1.00 20.33 158 SER B CA 1
ATOM 3603 C C . SER B 1 158 ? 4.854 21.236 12.305 1.00 19.73 158 SER B C 1
ATOM 3604 O O . SER B 1 158 ? 5.286 20.227 11.747 1.00 18.79 158 SER B O 1
ATOM 3607 N N . GLU B 1 159 ? 4.788 22.426 11.714 1.00 18.93 159 GLU B N 1
ATOM 3608 C CA . GLU B 1 159 ? 5.244 22.635 10.339 1.00 19.22 159 GLU B CA 1
ATOM 3609 C C . GLU B 1 159 ? 6.774 22.657 10.284 1.00 20.02 159 GLU B C 1
ATOM 3610 O O . GLU B 1 159 ? 7.399 22.093 9.371 1.00 16.71 159 GLU B O 1
ATOM 3616 N N . ILE B 1 160 ? 7.365 23.316 11.272 1.00 16.99 160 ILE B N 1
ATOM 3617 C CA . ILE B 1 160 ? 8.811 23.438 11.356 1.00 20.66 160 ILE B CA 1
ATOM 3618 C C . ILE B 1 160 ? 9.425 22.077 11.652 1.00 19.83 160 ILE B C 1
ATOM 3619 O O . ILE B 1 160 ? 10.362 21.662 10.977 1.00 22.24 160 ILE B O 1
ATOM 3624 N N . LEU B 1 161 ? 8.878 21.374 12.643 1.00 21.04 161 LEU B N 1
ATOM 3625 C CA . LEU B 1 161 ? 9.383 20.058 13.011 1.00 17.15 161 LEU B CA 1
ATOM 3626 C C . LEU B 1 161 ? 9.252 19.047 11.876 1.00 19.06 161 LEU B C 1
ATOM 3627 O O . LEU B 1 161 ? 10.176 18.273 11.626 1.00 16.44 161 LEU B O 1
ATOM 3632 N N . ALA B 1 162 ? 8.109 19.054 11.188 1.00 15.92 162 ALA B N 1
ATOM 3633 C CA . ALA B 1 162 ? 7.879 18.134 10.075 1.00 18.58 162 ALA B CA 1
ATOM 3634 C C . ALA B 1 162 ? 8.878 18.372 8.947 1.00 17.72 162 ALA B C 1
ATOM 3635 O O . ALA B 1 162 ? 9.492 17.432 8.431 1.00 17.77 162 ALA B O 1
ATOM 3637 N N . ASP B 1 163 ? 9.030 19.635 8.570 1.00 14.11 163 ASP B N 1
ATOM 3638 C CA . ASP B 1 163 ? 9.939 20.027 7.499 1.00 17.30 163 ASP B CA 1
ATOM 3639 C C . ASP B 1 163 ? 11.410 19.711 7.792 1.00 17.75 163 ASP B C 1
ATOM 3640 O O . ASP B 1 163 ? 12.184 19.445 6.876 1.00 17.63 163 ASP B O 1
ATOM 3645 N N . PHE B 1 164 ? 11.803 19.753 9.060 1.00 18.95 164 PHE B N 1
ATOM 3646 C CA . PHE B 1 164 ? 13.195 19.478 9.401 1.00 20.36 164 PHE B CA 1
ATOM 3647 C C . PHE B 1 164 ? 13.453 18.095 9.987 1.00 20.87 164 PHE B C 1
ATOM 3648 O O . PHE B 1 164 ? 14.571 17.802 10.423 1.00 22.63 164 PHE B O 1
ATOM 3656 N N . ALA B 1 165 ? 12.427 17.248 9.999 1.00 20.61 165 ALA B N 1
ATOM 3657 C CA . ALA B 1 165 ? 12.563 15.884 10.524 1.00 21.03 165 ALA B CA 1
ATOM 3658 C C . ALA B 1 165 ? 13.683 15.154 9.783 1.00 21.20 165 ALA B C 1
ATOM 3659 O O . ALA B 1 165 ? 13.694 15.110 8.554 1.00 19.52 165 ALA B O 1
ATOM 3661 N N . GLY B 1 166 ? 14.627 14.597 10.535 1.00 22.62 166 GLY B N 1
ATOM 3662 C CA . GLY B 1 166 ? 15.741 13.890 9.927 1.00 24.67 166 GLY B CA 1
ATOM 3663 C C . GLY B 1 166 ? 16.756 14.817 9.275 1.00 25.35 166 GLY B C 1
ATOM 3664 O O . GLY B 1 166 ? 17.658 14.370 8.562 1.00 27.56 166 GLY B O 1
ATOM 3665 N N . LYS B 1 167 ? 16.616 16.114 9.522 1.00 26.28 167 LYS B N 1
ATOM 3666 C CA . LYS B 1 167 ? 17.511 17.110 8.944 1.00 24.07 167 LYS B CA 1
ATOM 3667 C C . LYS B 1 167 ? 18.169 17.930 10.039 1.00 24.56 167 LYS B C 1
ATOM 3668 O O . LYS B 1 167 ? 17.649 18.027 11.149 1.00 25.49 167 LYS B O 1
ATOM 3674 N N . ARG B 1 168 ? 19.313 18.525 9.730 1.00 23.21 168 ARG B N 1
ATOM 3675 C CA . ARG B 1 168 ? 20.019 19.324 10.725 1.00 23.94 168 ARG B CA 1
ATOM 3676 C C . ARG B 1 168 ? 19.409 20.713 10.894 1.00 21.95 168 ARG B C 1
ATOM 3677 O O . ARG B 1 168 ? 19.041 21.361 9.915 1.00 20.84 168 ARG B O 1
ATOM 3685 N N . LEU B 1 169 ? 19.299 21.151 12.146 1.00 20.10 169 LEU B N 1
ATOM 3686 C CA . LEU B 1 169 ? 18.764 22.474 12.481 1.00 22.66 169 LEU B CA 1
ATOM 3687 C C . LEU B 1 169 ? 19.420 22.911 13.790 1.00 21.44 169 LEU B C 1
ATOM 3688 O O . LEU B 1 169 ? 19.328 22.221 14.805 1.00 24.41 169 LEU B O 1
ATOM 3693 N N . ASP B 1 170 ? 20.078 24.061 13.768 1.00 22.63 170 ASP B N 1
ATOM 3694 C CA . ASP B 1 170 ? 20.783 24.533 14.951 1.00 22.93 170 ASP B CA 1
ATOM 3695 C C . ASP B 1 170 ? 20.212 25.755 15.657 1.00 20.50 170 ASP B C 1
ATOM 3696 O O . ASP B 1 170 ? 20.286 25.851 16.883 1.00 18.68 170 ASP B O 1
ATOM 3701 N N . HIS B 1 171 ? 19.629 26.674 14.895 1.00 18.56 171 HIS B N 1
ATOM 3702 C CA . HIS B 1 171 ? 19.076 27.892 15.483 1.00 18.09 171 HIS B CA 1
ATOM 3703 C C . HIS B 1 171 ? 17.708 28.277 14.943 1.00 16.64 171 HIS B C 1
ATOM 3704 O O . HIS B 1 171 ? 17.449 28.166 13.749 1.00 15.09 171 HIS B O 1
ATOM 3711 N N . PHE B 1 172 ? 16.843 28.744 15.833 1.00 15.76 172 PHE B N 1
ATOM 3712 C CA . PHE B 1 172 ? 15.512 29.189 15.444 1.00 15.68 172 PHE B CA 1
ATOM 3713 C C . PHE B 1 172 ? 15.436 30.648 15.901 1.00 17.03 172 PHE B C 1
ATOM 3714 O O . PHE B 1 172 ? 15.538 30.931 17.093 1.00 18.34 172 PHE B O 1
ATOM 3722 N N . VAL B 1 173 ? 15.265 31.570 14.956 1.00 16.12 173 VAL B N 1
ATOM 3723 C CA . VAL B 1 173 ? 15.226 32.999 15.275 1.00 17.25 173 VAL B CA 1
ATOM 3724 C C . VAL B 1 173 ? 13.871 33.677 15.113 1.00 18.70 173 VAL B C 1
ATOM 3725 O O . VAL B 1 173 ? 13.219 33.571 14.077 1.00 17.49 173 VAL B O 1
ATOM 3729 N N . THR B 1 174 ? 13.461 34.401 16.144 1.00 19.98 174 THR B N 1
ATOM 3730 C CA . THR B 1 174 ? 12.186 35.097 16.100 1.00 20.50 174 THR B CA 1
ATOM 3731 C C . THR B 1 174 ? 12.194 36.345 16.982 1.00 22.30 174 THR B C 1
ATOM 3732 O O . THR B 1 174 ? 12.969 36.444 17.932 1.00 21.14 174 THR B O 1
ATOM 3736 N N . GLY B 1 175 ? 11.352 37.312 16.636 1.00 18.91 175 GLY B N 1
ATOM 3737 C CA . GLY B 1 175 ? 11.235 38.504 17.446 1.00 21.30 175 GLY B CA 1
ATOM 3738 C C . GLY B 1 175 ? 9.962 38.237 18.222 1.00 20.99 175 GLY B C 1
ATOM 3739 O O . GLY B 1 175 ? 9.430 37.131 18.145 1.00 23.37 175 GLY B O 1
ATOM 3740 N N . PHE B 1 176 ? 9.458 39.209 18.970 1.00 22.48 176 PHE B N 1
ATOM 3741 C CA . PHE B 1 176 ? 8.222 38.968 19.686 1.00 23.50 176 PHE B CA 1
ATOM 3742 C C . PHE B 1 176 ? 7.377 40.192 19.990 1.00 23.83 176 PHE B C 1
ATOM 3743 O O . PHE B 1 176 ? 7.885 41.284 20.256 1.00 21.96 176 PHE B O 1
ATOM 3751 N N . GLY B 1 177 ? 6.068 39.990 19.894 1.00 23.44 177 GLY B N 1
ATOM 3752 C CA . GLY B 1 177 ? 5.112 41.033 20.202 1.00 20.86 177 GLY B CA 1
ATOM 3753 C C . GLY B 1 177 ? 4.451 40.450 21.428 1.00 21.32 177 GLY B C 1
ATOM 3754 O O . GLY B 1 177 ? 4.824 40.765 22.560 1.00 21.85 177 GLY B O 1
ATOM 3755 N N . THR B 1 178 ? 3.489 39.565 21.200 1.00 19.70 178 THR B N 1
ATOM 3756 C CA . THR B 1 178 ? 2.804 38.898 22.294 1.00 19.47 178 THR B CA 1
ATOM 3757 C C . THR B 1 178 ? 3.729 37.812 22.870 1.00 18.31 178 THR B C 1
ATOM 3758 O O . THR B 1 178 ? 3.651 37.480 24.045 1.00 19.60 178 THR B O 1
ATOM 3762 N N . THR B 1 179 ? 4.617 37.298 22.020 1.00 18.66 179 THR B N 1
ATOM 3763 C CA . THR B 1 179 ? 5.575 36.212 22.316 1.00 17.24 179 THR B CA 1
ATOM 3764 C C . THR B 1 179 ? 4.882 34.885 22.079 1.00 16.14 179 THR B C 1
ATOM 3765 O O . THR B 1 179 ? 5.391 33.833 22.453 1.00 19.41 179 THR B O 1
ATOM 3769 N N . GLY B 1 180 ? 3.716 34.937 21.441 1.00 19.03 180 GLY B N 1
ATOM 3770 C CA . GLY B 1 180 ? 2.986 33.716 21.158 1.00 15.37 180 GLY B CA 1
ATOM 3771 C C . GLY B 1 180 ? 3.782 32.762 20.284 1.00 15.80 180 GLY B C 1
ATOM 3772 O O . GLY B 1 180 ? 3.849 31.559 20.557 1.00 12.91 180 GLY B O 1
ATOM 3773 N N . THR B 1 181 ? 4.384 33.283 19.221 1.00 14.39 181 THR B N 1
ATOM 3774 C CA . THR B 1 181 ? 5.167 32.431 18.330 1.00 17.02 181 THR B CA 1
ATOM 3775 C C . THR B 1 181 ? 6.386 31.870 19.074 1.00 16.19 181 THR B C 1
ATOM 3776 O O . THR B 1 181 ? 6.644 30.665 19.091 1.00 16.40 181 THR B O 1
ATOM 3780 N N . LEU B 1 182 ? 7.134 32.772 19.687 1.00 14.93 182 LEU B N 1
ATOM 3781 C CA . LEU B 1 182 ? 8.324 32.405 20.437 1.00 18.33 182 LEU B CA 1
ATOM 3782 C C . LEU B 1 182 ? 8.030 31.332 21.498 1.00 17.59 182 LEU B C 1
ATOM 3783 O O . LEU B 1 182 ? 8.705 30.304 21.561 1.00 19.45 182 LEU B O 1
ATOM 3788 N N . THR B 1 183 ? 7.014 31.576 22.322 1.00 18.94 183 THR B N 1
ATOM 3789 C CA . THR B 1 183 ? 6.634 30.647 23.386 1.00 16.45 183 THR B CA 1
ATOM 3790 C C . THR B 1 183 ? 6.150 29.286 22.861 1.00 18.60 183 THR B C 1
ATOM 3791 O O . THR B 1 183 ? 6.683 28.230 23.232 1.00 16.66 183 THR B O 1
ATOM 3795 N N . GLY B 1 184 ? 5.136 29.316 22.001 1.00 18.36 184 GLY B N 1
ATOM 3796 C CA . GLY B 1 1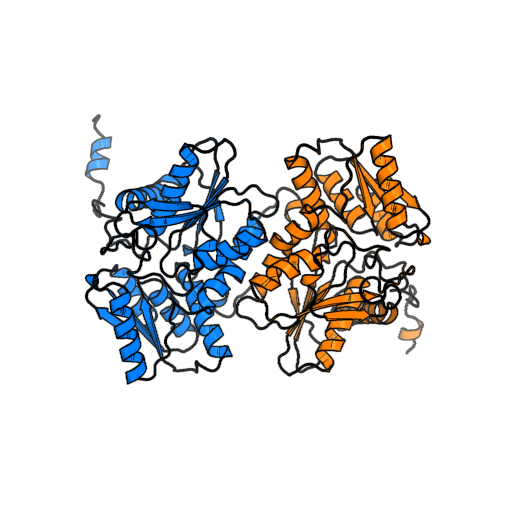84 ? 4.595 28.086 21.449 1.00 15.99 184 GLY B CA 1
ATOM 3797 C C . GLY B 1 184 ? 5.574 27.212 20.686 1.00 17.11 184 GLY B C 1
ATOM 3798 O O . GLY B 1 184 ? 5.589 26.000 20.879 1.00 16.57 184 GLY B O 1
ATOM 3799 N N . VAL B 1 185 ? 6.379 27.798 19.802 1.00 17.34 185 VAL B N 1
ATOM 3800 C CA . VAL B 1 185 ? 7.337 26.991 19.054 1.00 18.18 185 VAL B CA 1
ATOM 3801 C C . VAL B 1 185 ? 8.488 26.573 19.963 1.00 18.28 185 VAL B C 1
ATOM 3802 O O . VAL B 1 185 ? 8.952 25.438 19.901 1.00 19.36 185 VAL B O 1
ATOM 3806 N N . GLY B 1 186 ? 8.935 27.490 20.816 1.00 18.52 186 GLY B N 1
ATOM 3807 C CA . GLY B 1 186 ? 10.030 27.185 21.722 1.00 20.87 186 GLY B CA 1
ATOM 3808 C C . GLY B 1 186 ? 9.698 26.047 22.674 1.00 21.59 186 GLY B C 1
ATOM 3809 O O . GLY B 1 186 ? 10.564 25.249 23.038 1.00 21.59 186 GLY B O 1
ATOM 3810 N N . GLN B 1 187 ? 8.438 25.962 23.080 1.00 21.73 187 GLN B N 1
ATOM 3811 C CA . GLN B 1 187 ? 8.026 24.915 24.002 1.00 20.26 187 GLN B CA 1
ATOM 3812 C C . GLN B 1 187 ? 8.004 23.543 23.336 1.00 19.86 187 GLN B C 1
ATOM 3813 O O . GLN B 1 187 ? 8.240 22.525 23.987 1.00 18.99 187 GLN B O 1
ATOM 3819 N N . MET B 1 188 ? 7.728 23.513 22.036 1.00 19.21 188 MET B N 1
ATOM 3820 C CA . MET B 1 188 ? 7.702 22.252 21.310 1.00 18.37 188 MET B CA 1
ATOM 3821 C C . MET B 1 188 ? 9.134 21.862 20.940 1.00 16.77 188 MET B C 1
ATOM 3822 O O . MET B 1 188 ? 9.511 20.693 21.010 1.00 19.00 188 MET B O 1
ATOM 3827 N N . LEU B 1 189 ? 9.934 22.845 20.551 1.00 18.77 189 LEU B N 1
ATOM 3828 C CA . LEU B 1 189 ? 11.323 22.583 20.191 1.00 20.47 189 LEU B CA 1
ATOM 3829 C C . LEU B 1 189 ? 12.019 21.959 21.386 1.00 21.46 189 LEU B C 1
ATOM 3830 O O . LEU B 1 189 ? 12.736 20.965 21.266 1.00 21.58 189 LEU B O 1
ATOM 3835 N N . ARG B 1 190 ? 11.786 22.558 22.545 1.00 22.79 190 ARG B N 1
ATOM 3836 C CA . ARG B 1 190 ? 12.368 22.089 23.789 1.00 24.56 190 ARG B CA 1
ATOM 3837 C C . ARG B 1 190 ? 12.219 20.577 23.933 1.00 24.99 190 ARG B C 1
ATOM 3838 O O . ARG B 1 190 ? 13.190 19.875 24.221 1.00 26.72 190 ARG B O 1
ATOM 3846 N N . VAL B 1 191 ? 11.008 20.073 23.713 1.00 24.11 191 VAL B N 1
ATOM 3847 C CA . VAL B 1 191 ? 10.758 18.642 23.848 1.00 25.78 191 VAL B CA 1
ATOM 3848 C C . VAL B 1 191 ? 11.290 17.799 22.694 1.00 25.73 191 VAL B C 1
ATOM 3849 O O . VAL B 1 191 ? 11.983 16.806 22.913 1.00 26.63 191 VAL B O 1
ATOM 3853 N N . ALA B 1 192 ? 10.970 18.200 21.468 1.00 25.94 192 ALA B N 1
ATOM 3854 C CA . ALA B 1 192 ? 11.379 17.459 20.275 1.00 24.71 192 ALA B CA 1
ATOM 3855 C C . ALA B 1 192 ? 12.845 17.608 19.856 1.00 26.17 192 ALA B C 1
ATOM 3856 O O . ALA B 1 192 ? 13.480 16.626 19.462 1.00 23.41 192 ALA B O 1
ATOM 3858 N N . ARG B 1 193 ? 13.377 18.828 19.924 1.00 26.04 193 ARG B N 1
ATOM 3859 C CA . ARG B 1 193 ? 14.763 19.087 19.532 1.00 24.93 193 ARG B CA 1
ATOM 3860 C C . ARG B 1 193 ? 15.423 20.052 20.506 1.00 25.89 193 ARG B C 1
ATOM 3861 O O . ARG B 1 193 ? 15.695 21.206 20.166 1.00 25.02 193 ARG B O 1
ATOM 3869 N N . PRO B 1 194 ? 15.706 19.585 21.730 1.00 25.82 194 PRO B N 1
ATOM 3870 C CA . PRO B 1 194 ? 16.334 20.428 22.747 1.00 25.42 194 PRO B CA 1
ATOM 3871 C C . PRO B 1 194 ? 17.666 21.058 22.340 1.00 26.30 194 PRO B C 1
ATOM 3872 O O . PRO B 1 194 ? 18.081 22.058 22.924 1.00 26.93 194 PRO B O 1
ATOM 3876 N N . GLU B 1 195 ? 18.324 20.488 21.335 1.00 29.03 195 GLU B N 1
ATOM 3877 C CA . GLU B 1 195 ? 19.614 21.002 20.868 1.00 29.46 195 GLU B CA 1
ATOM 3878 C C . GLU B 1 195 ? 19.509 22.278 20.037 1.00 25.62 195 GLU B C 1
ATOM 3879 O O . GLU B 1 195 ? 20.486 23.010 19.876 1.00 25.57 195 GLU B O 1
ATOM 3885 N N . VAL B 1 196 ? 18.324 22.546 19.503 1.00 22.85 196 VAL B N 1
ATOM 3886 C CA . VAL B 1 196 ? 18.125 23.742 18.699 1.00 20.37 196 VAL B CA 1
AT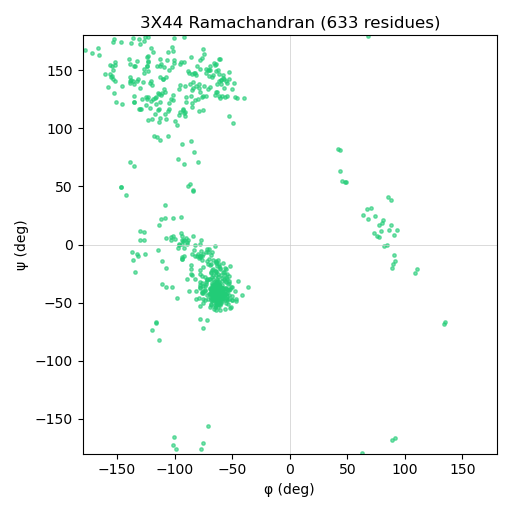OM 3887 C C . VAL B 1 196 ? 18.116 24.953 19.617 1.00 19.73 196 VAL B C 1
ATOM 3888 O O . VAL B 1 196 ? 17.392 24.980 20.613 1.00 20.25 196 VAL B O 1
ATOM 3892 N N . ARG B 1 197 ? 18.936 25.949 19.300 1.00 20.87 197 ARG B N 1
ATOM 3893 C CA . ARG B 1 197 ? 18.977 27.154 20.111 1.00 18.15 197 ARG B CA 1
ATOM 3894 C C . ARG B 1 197 ? 17.844 28.093 19.715 1.00 19.20 197 ARG B C 1
ATOM 3895 O O . ARG B 1 197 ? 17.688 28.447 18.543 1.00 14.57 197 ARG B O 1
ATOM 3903 N N . VAL B 1 198 ? 17.036 28.468 20.699 1.00 17.86 198 VAL B N 1
ATOM 3904 C CA . VAL B 1 198 ? 15.922 29.376 20.471 1.00 19.77 198 VAL B CA 1
ATOM 3905 C C . VAL B 1 198 ? 16.471 30.773 20.724 1.00 18.90 198 VAL B C 1
ATOM 3906 O O . VAL B 1 198 ? 16.850 31.114 21.848 1.00 20.82 198 VAL B O 1
ATOM 3910 N N . VAL B 1 199 ? 16.534 31.565 19.661 1.00 18.31 199 VAL B N 1
ATOM 3911 C CA . VAL B 1 199 ? 17.063 32.917 19.728 1.00 16.75 199 VAL B CA 1
ATOM 3912 C C . VAL B 1 199 ? 15.935 33.943 19.671 1.00 17.97 199 VAL B C 1
ATOM 3913 O O . VAL B 1 199 ? 15.157 33.968 18.714 1.00 18.83 199 VAL B O 1
ATOM 3917 N N . ALA B 1 200 ? 15.845 34.786 20.695 1.00 17.31 200 ALA B N 1
ATOM 3918 C CA . ALA B 1 200 ? 14.813 35.818 20.742 1.00 18.71 200 ALA B CA 1
ATOM 3919 C C . ALA B 1 200 ? 15.411 37.226 20.668 1.00 18.12 200 ALA B C 1
ATOM 3920 O O . ALA B 1 200 ? 16.142 37.649 21.557 1.00 19.22 200 ALA B O 1
ATOM 3922 N N . LEU B 1 201 ? 15.095 37.954 19.605 1.00 16.29 201 LEU B N 1
ATOM 3923 C CA . LEU B 1 201 ? 15.611 39.306 19.455 1.00 18.95 201 LEU B CA 1
ATOM 3924 C C . LEU B 1 201 ? 14.589 40.372 19.841 1.00 19.14 201 LEU B C 1
ATOM 3925 O O . LEU B 1 201 ? 13.379 40.134 19.816 1.00 20.52 201 LEU B O 1
ATOM 3930 N N . GLU B 1 202 ? 15.096 41.544 20.208 1.00 16.60 202 GLU B N 1
ATOM 3931 C CA . GLU B 1 202 ? 14.268 42.688 20.560 1.00 17.30 202 GLU B CA 1
ATOM 3932 C C . GLU B 1 202 ? 14.913 43.877 19.856 1.00 20.53 202 GLU B C 1
ATOM 3933 O O . GLU B 1 202 ? 16.118 43.863 19.574 1.00 22.71 202 GLU B O 1
ATOM 3939 N N . PRO B 1 203 ? 14.124 44.914 19.549 1.00 20.20 203 PRO B N 1
ATOM 3940 C CA . PRO B 1 203 ? 14.709 46.081 18.881 1.00 20.66 203 PRO B CA 1
ATOM 3941 C C . PRO B 1 203 ? 15.731 46.713 19.823 1.00 21.29 203 PRO B C 1
ATOM 3942 O O . PRO B 1 203 ? 15.492 46.826 21.031 1.00 18.39 203 PRO B O 1
ATOM 3946 N N . SER B 1 204 ? 16.869 47.120 19.272 1.00 20.49 204 SER B N 1
ATOM 3947 C CA . SER B 1 204 ? 17.924 47.717 20.081 1.00 22.72 204 SER B CA 1
ATOM 3948 C C . SER B 1 204 ? 17.418 48.840 20.987 1.00 22.44 204 SER B C 1
ATOM 3949 O O . SER B 1 204 ? 17.882 48.987 22.121 1.00 20.23 204 SER B O 1
ATOM 3952 N N . ASN B 1 205 ? 16.461 49.617 20.483 1.00 23.15 205 ASN B N 1
ATOM 3953 C CA . ASN B 1 205 ? 15.888 50.746 21.222 1.00 22.16 205 ASN B CA 1
ATOM 3954 C C . ASN B 1 205 ? 14.659 50.427 22.091 1.00 22.51 205 ASN B C 1
ATOM 3955 O O . ASN B 1 205 ? 14.051 51.331 22.668 1.00 23.01 205 ASN B O 1
ATOM 3960 N N . ALA B 1 206 ? 14.303 49.149 22.190 1.00 20.05 206 ALA B N 1
ATOM 3961 C CA . ALA B 1 206 ? 13.161 48.727 22.999 1.00 22.07 206 ALA B CA 1
ATOM 3962 C C . ALA B 1 206 ? 13.441 47.360 23.608 1.00 21.09 206 ALA B C 1
ATOM 3963 O O . ALA B 1 206 ? 12.613 46.462 23.525 1.00 21.19 206 ALA B O 1
ATOM 3965 N N . ALA B 1 207 ? 14.612 47.212 24.222 1.00 23.92 207 ALA B N 1
ATOM 3966 C CA . ALA B 1 207 ? 15.013 45.948 24.833 1.00 23.67 207 ALA B CA 1
ATOM 3967 C C . ALA B 1 207 ? 14.432 45.798 26.233 1.00 25.78 207 ALA B C 1
ATOM 3968 O O . ALA B 1 207 ? 15.123 46.013 27.231 1.00 24.83 207 ALA B O 1
ATOM 3970 N N . MET B 1 208 ? 13.161 45.416 26.293 1.00 25.64 208 MET B N 1
ATOM 3971 C CA . MET B 1 208 ? 12.455 45.239 27.556 1.00 26.73 208 MET B CA 1
ATOM 3972 C C . MET B 1 208 ? 12.986 44.092 28.417 1.00 26.69 208 MET B C 1
ATOM 3973 O O . MET B 1 208 ? 13.345 44.295 29.581 1.00 23.48 208 MET B O 1
ATOM 3978 N N . LEU B 1 209 ? 13.024 42.889 27.851 1.00 24.36 209 LEU B N 1
ATOM 3979 C CA . LEU B 1 209 ? 13.494 41.721 28.588 1.00 23.20 209 LEU B CA 1
ATOM 3980 C C . LEU B 1 209 ? 14.981 41.796 28.934 1.00 24.76 209 LEU B C 1
ATOM 3981 O O . LEU B 1 209 ? 15.376 41.509 30.065 1.00 20.32 209 LEU B O 1
ATOM 3986 N N . ALA B 1 210 ? 15.801 42.190 27.963 1.00 22.29 210 ALA B N 1
ATOM 3987 C CA . ALA B 1 210 ? 17.239 42.275 28.181 1.00 22.72 210 ALA B CA 1
ATOM 3988 C C . ALA B 1 210 ? 17.707 43.475 29.006 1.00 23.61 210 ALA B C 1
ATOM 3989 O O . ALA B 1 210 ? 18.647 43.352 29.790 1.00 23.75 210 ALA B O 1
ATOM 3991 N N . ARG B 1 211 ? 17.055 44.624 28.852 1.00 22.68 211 ARG B N 1
ATOM 3992 C CA . ARG B 1 211 ? 17.484 45.821 29.582 1.00 23.99 211 ARG B CA 1
ATOM 3993 C C . ARG B 1 211 ? 16.415 46.589 30.348 1.00 22.57 211 ARG B C 1
ATOM 3994 O O . ARG B 1 211 ? 16.708 47.636 30.923 1.00 22.68 211 ARG B O 1
ATOM 4002 N N . GLY B 1 212 ? 15.186 46.086 30.362 1.00 22.67 212 GLY B N 1
ATOM 4003 C CA . GLY B 1 212 ? 14.128 46.787 31.072 1.00 20.32 212 GLY B CA 1
ATOM 4004 C C . GLY B 1 212 ? 13.850 48.142 30.453 1.00 20.59 212 GLY B C 1
ATOM 4005 O O . GLY B 1 212 ? 13.356 49.056 31.113 1.00 17.07 212 GLY B O 1
ATOM 4006 N N . GLU B 1 213 ? 14.156 48.267 29.165 1.00 20.92 213 GLU B N 1
ATOM 4007 C CA . GLU B 1 213 ? 13.955 49.516 28.449 1.00 21.94 213 GLU B CA 1
ATOM 4008 C C . GLU B 1 213 ? 12.872 49.428 27.381 1.00 20.88 213 GLU B C 1
ATOM 4009 O O . GLU B 1 213 ? 12.584 48.352 26.850 1.00 19.22 213 GLU B O 1
ATOM 4015 N N . TRP B 1 214 ? 12.272 50.574 27.082 1.00 21.28 214 TRP B N 1
ATOM 4016 C CA . TRP B 1 214 ? 11.251 50.666 26.048 1.00 20.39 214 TRP B CA 1
ATOM 4017 C C . TRP B 1 214 ? 11.103 52.080 25.520 1.00 19.07 214 TRP B C 1
ATOM 4018 O O . TRP B 1 214 ? 11.064 53.043 26.284 1.00 17.65 214 TRP B O 1
ATOM 4029 N N . SER B 1 215 ? 11.012 52.185 24.201 1.00 19.71 215 SER B N 1
ATOM 4030 C CA . SER B 1 215 ? 10.835 53.461 23.525 1.00 19.96 215 SER B CA 1
ATOM 4031 C C . SER B 1 215 ? 10.138 53.183 22.205 1.00 19.53 215 SER B C 1
ATOM 4032 O O . SER B 1 215 ? 10.269 52.095 21.649 1.00 19.87 215 SER B O 1
ATOM 4035 N N . PRO B 1 216 ? 9.340 54.141 21.708 1.00 20.65 216 PRO B N 1
ATOM 4036 C CA . PRO B 1 216 ? 8.690 53.857 20.422 1.00 21.30 216 PRO B CA 1
ATOM 4037 C C . PRO B 1 216 ? 9.785 53.445 19.435 1.00 21.43 216 PRO B C 1
ATOM 4038 O O . PRO B 1 216 ? 10.924 53.894 19.549 1.00 21.24 216 PRO B O 1
ATOM 4042 N N . HIS B 1 217 ? 9.454 52.574 18.489 1.00 19.13 217 HIS B N 1
ATOM 4043 C CA . HIS B 1 217 ? 10.437 52.120 17.516 1.00 17.45 217 HIS B CA 1
ATOM 4044 C C . HIS B 1 217 ? 9.768 51.869 16.177 1.00 17.87 217 HIS B C 1
ATOM 4045 O O . HIS B 1 217 ? 8.541 51.931 16.072 1.00 17.72 217 HIS B O 1
ATOM 4052 N N . GLN B 1 218 ? 10.573 51.566 15.164 1.00 17.00 218 GLN B N 1
ATOM 4053 C CA . GLN B 1 218 ? 10.048 51.343 13.827 1.00 17.54 218 GLN B CA 1
ATOM 4054 C C . GLN B 1 218 ? 9.913 49.894 13.382 1.00 17.60 218 GLN B C 1
ATOM 4055 O O . GLN B 1 218 ? 9.602 49.621 12.223 1.00 20.09 218 GLN B O 1
ATOM 4061 N N . ILE B 1 219 ? 10.137 48.949 14.277 1.00 15.78 219 ILE B N 1
ATOM 4062 C CA . ILE B 1 219 ? 9.980 47.574 13.852 1.00 15.52 219 ILE B CA 1
ATOM 4063 C C . ILE B 1 219 ? 8.583 47.128 14.261 1.00 17.44 219 ILE B C 1
ATOM 4064 O O . ILE B 1 219 ? 8.399 46.358 15.204 1.00 16.51 219 ILE B O 1
ATOM 4069 N N . GLN B 1 220 ? 7.603 47.638 13.516 1.00 16.84 220 GLN B N 1
ATOM 4070 C CA . GLN B 1 220 ? 6.186 47.369 13.747 1.00 17.70 220 GLN B CA 1
ATOM 4071 C C . GLN B 1 220 ? 5.830 45.910 13.990 1.00 18.82 220 GLN B C 1
ATOM 4072 O O . GLN B 1 220 ? 6.152 45.018 13.193 1.00 17.31 220 GLN B O 1
ATOM 4078 N N . GLY B 1 221 ? 5.155 45.677 15.109 1.00 16.71 221 GLY B N 1
ATOM 4079 C CA . GLY B 1 221 ? 4.754 44.328 15.459 1.00 15.71 221 GLY B CA 1
ATOM 4080 C C . GLY B 1 221 ? 5.524 43.814 16.662 1.00 17.48 221 GLY B C 1
ATOM 4081 O O . GLY B 1 221 ? 5.079 42.888 17.350 1.00 19.16 221 GLY B O 1
ATOM 4082 N N . LEU B 1 222 ? 6.674 44.427 16.925 1.00 18.21 222 LEU B N 1
ATOM 4083 C CA . LEU B 1 222 ? 7.518 44.010 18.034 1.00 19.48 222 LEU B CA 1
ATOM 4084 C C . LEU B 1 222 ? 7.524 44.921 19.249 1.00 19.95 222 LEU B C 1
ATOM 4085 O O . LEU B 1 222 ? 7.069 46.063 19.206 1.00 24.40 222 LEU B O 1
ATOM 4090 N N . ALA B 1 223 ? 8.060 44.365 20.332 1.00 21.38 223 ALA B N 1
ATOM 4091 C CA . ALA B 1 223 ? 8.260 45.030 21.611 1.00 19.39 223 ALA B CA 1
ATOM 4092 C C . ALA B 1 223 ? 7.192 45.916 22.247 1.00 18.43 223 ALA B C 1
ATOM 4093 O O . ALA B 1 223 ? 7.233 47.143 22.123 1.00 16.50 223 ALA B O 1
ATOM 4095 N N . PRO B 1 224 ? 6.208 45.309 22.923 1.00 17.69 224 PRO B N 1
ATOM 4096 C CA . PRO B 1 224 ? 5.192 46.148 23.562 1.00 19.90 224 PRO B CA 1
ATOM 4097 C C . PRO B 1 224 ? 5.873 46.746 24.809 1.00 20.37 224 PRO B C 1
ATOM 4098 O O . PRO B 1 224 ? 6.962 46.301 25.184 1.00 20.14 224 PRO B O 1
ATOM 4102 N N . ASN B 1 225 ? 5.256 47.740 25.444 1.00 19.67 225 ASN B N 1
ATOM 4103 C CA . ASN B 1 225 ? 5.867 48.335 26.629 1.00 20.26 225 ASN B CA 1
ATOM 4104 C C . ASN B 1 225 ? 5.507 47.634 27.945 1.00 21.67 225 ASN B C 1
ATOM 4105 O O . ASN B 1 225 ? 5.101 48.272 28.920 1.00 21.83 225 ASN B O 1
ATOM 4110 N N . PHE B 1 226 ? 5.675 46.312 27.958 1.00 22.23 226 PHE B N 1
ATOM 4111 C CA . PHE B 1 226 ? 5.403 45.476 29.128 1.00 22.20 226 PHE B CA 1
ATOM 4112 C C . PHE B 1 226 ? 5.762 44.035 28.780 1.00 22.99 226 PHE B C 1
ATOM 4113 O O . PHE B 1 226 ? 5.994 43.724 27.615 1.00 25.25 226 PHE B O 1
ATOM 4121 N N . VAL B 1 227 ? 5.832 43.166 29.788 1.00 22.20 227 VAL B N 1
ATOM 4122 C CA . VAL B 1 227 ? 6.141 41.753 29.563 1.00 20.61 227 VAL B CA 1
ATOM 4123 C C . VAL B 1 227 ? 4.807 41.010 29.475 1.00 21.17 227 VAL B C 1
ATOM 4124 O O . VAL B 1 227 ? 4.065 40.930 30.457 1.00 17.76 227 VAL B O 1
ATOM 4128 N N . PRO B 1 228 ? 4.487 40.454 28.291 1.00 20.64 228 PRO B N 1
ATOM 4129 C CA . PRO B 1 228 ? 3.232 39.727 28.073 1.00 19.99 228 PRO B CA 1
ATOM 4130 C C . PRO B 1 228 ? 3.032 38.508 28.967 1.00 17.83 228 PRO B C 1
ATOM 4131 O O . PRO B 1 228 ? 3.968 37.763 29.222 1.00 15.47 228 PRO B O 1
ATOM 4135 N N . GLY B 1 229 ? 1.793 38.309 29.412 1.00 19.78 229 GLY B N 1
ATOM 4136 C CA . GLY B 1 229 ? 1.466 37.186 30.275 1.00 17.96 229 GLY B CA 1
ATOM 4137 C C . GLY B 1 229 ? 1.736 35.811 29.686 1.00 18.60 229 GLY B C 1
ATOM 4138 O O . GLY B 1 229 ? 2.156 34.906 30.406 1.00 18.27 229 GLY B O 1
ATOM 4139 N N . VAL B 1 230 ? 1.515 35.646 28.383 1.00 17.97 230 VAL B N 1
ATOM 4140 C CA . VAL B 1 230 ? 1.731 34.350 27.750 1.00 17.54 230 VAL B CA 1
ATOM 4141 C C . VAL B 1 230 ? 3.202 33.909 27.647 1.00 18.54 230 VAL B C 1
ATOM 4142 O O . VAL B 1 230 ? 3.486 32.726 27.445 1.00 18.15 230 VAL B O 1
ATOM 4146 N N . LEU B 1 231 ? 4.136 34.843 27.800 1.00 18.27 231 LEU B N 1
ATOM 4147 C CA . LEU B 1 231 ? 5.550 34.505 27.680 1.00 17.97 231 LEU B CA 1
ATOM 4148 C C . LEU B 1 231 ? 6.116 33.474 28.657 1.00 22.12 231 LEU B C 1
ATOM 4149 O O . LEU B 1 231 ? 5.981 33.611 29.877 1.00 22.26 231 LEU B O 1
ATOM 4154 N N . ASP B 1 232 ? 6.745 32.438 28.105 1.00 20.93 232 ASP B N 1
ATOM 4155 C CA . ASP B 1 232 ? 7.407 31.425 28.916 1.00 20.68 232 ASP B CA 1
ATOM 4156 C C . ASP B 1 232 ? 8.877 31.780 28.712 1.00 22.13 232 ASP B C 1
ATOM 4157 O O . ASP B 1 232 ? 9.512 31.359 27.743 1.00 20.67 232 ASP B O 1
ATOM 4162 N N . ARG B 1 233 ? 9.391 32.594 29.624 1.00 21.22 233 ARG B N 1
ATOM 4163 C CA . ARG B 1 233 ? 10.764 33.068 29.577 1.00 23.59 233 ARG B CA 1
ATOM 4164 C C . ARG B 1 233 ? 11.808 31.965 29.486 1.00 22.30 233 ARG B C 1
ATOM 4165 O O . ARG B 1 233 ? 12.879 32.158 28.907 1.00 24.44 233 ARG B O 1
ATOM 4173 N N . SER B 1 234 ? 11.497 30.806 30.052 1.00 23.19 234 SER B N 1
ATOM 4174 C CA . SER B 1 234 ? 12.443 29.699 30.053 1.00 22.50 234 SER B CA 1
ATOM 4175 C C . SER B 1 234 ? 12.805 29.125 28.683 1.00 21.42 234 SER B C 1
ATOM 4176 O O . SER B 1 234 ? 13.860 28.515 28.542 1.00 22.07 234 SER B O 1
ATOM 4179 N N . VAL B 1 235 ? 11.954 29.319 27.676 1.00 20.59 235 VAL B N 1
ATOM 4180 C CA . VAL B 1 235 ? 12.244 28.782 26.346 1.00 19.12 235 VAL B CA 1
ATOM 4181 C C . VAL B 1 235 ? 13.386 29.512 25.630 1.00 18.44 235 VAL B C 1
ATOM 4182 O O . VAL B 1 235 ? 13.949 28.990 24.668 1.00 18.63 235 VAL B O 1
ATOM 4186 N N . ILE B 1 236 ? 13.738 30.704 26.103 1.00 18.56 236 ILE B N 1
ATOM 4187 C CA . ILE B 1 236 ? 14.789 31.482 25.452 1.00 20.38 236 ILE B CA 1
ATOM 4188 C C . ILE B 1 236 ? 16.216 31.062 25.780 1.00 20.89 236 ILE B C 1
ATOM 4189 O O . ILE B 1 236 ? 16.601 31.016 26.939 1.00 20.39 236 ILE B O 1
ATOM 4194 N N . ASP B 1 237 ? 17.002 30.776 24.747 1.00 22.08 237 ASP B N 1
ATOM 4195 C CA . ASP B 1 237 ? 18.400 30.388 24.933 1.00 23.87 237 ASP B CA 1
ATOM 4196 C C . ASP B 1 237 ? 19.296 31.599 24.731 1.00 23.82 237 ASP B C 1
ATOM 4197 O O . ASP B 1 237 ? 20.204 31.855 25.521 1.00 23.36 237 ASP B O 1
ATOM 4202 N N . ASP B 1 238 ? 19.028 32.338 23.660 1.00 24.79 238 ASP B N 1
ATOM 4203 C CA . ASP B 1 238 ? 19.792 33.532 23.331 1.00 24.12 238 ASP B CA 1
ATOM 4204 C C . ASP B 1 238 ? 18.864 34.731 23.179 1.00 24.41 238 ASP B C 1
ATOM 4205 O O . ASP B 1 238 ? 17.961 34.732 22.338 1.00 23.44 238 ASP B O 1
ATOM 4210 N N . LEU B 1 239 ? 19.081 35.745 24.005 1.00 22.07 239 LEU B N 1
ATOM 4211 C CA . LEU B 1 239 ? 18.290 36.965 23.944 1.00 22.36 239 LEU B CA 1
ATOM 4212 C C . LEU B 1 239 ? 19.220 38.028 23.375 1.00 22.39 239 LEU B C 1
ATOM 4213 O O . LEU B 1 239 ? 20.193 38.415 24.023 1.00 21.90 239 LEU B O 1
ATOM 4218 N N . VAL B 1 240 ? 18.922 38.485 22.162 1.00 20.12 240 VAL B N 1
ATOM 4219 C CA . VAL B 1 240 ? 19.752 39.478 21.494 1.00 19.73 240 VAL B CA 1
ATOM 4220 C C . VAL B 1 240 ? 18.968 40.694 21.013 1.00 21.13 240 VAL B C 1
ATOM 4221 O O . VAL B 1 240 ? 17.739 40.742 21.120 1.00 19.83 240 VAL B O 1
ATOM 4225 N N . THR B 1 241 ? 19.687 41.684 20.493 1.00 20.21 241 THR B N 1
ATOM 4226 C CA . THR B 1 241 ? 19.050 42.885 19.976 1.00 22.35 241 THR B CA 1
ATOM 4227 C C . THR B 1 241 ? 19.433 43.089 18.524 1.00 22.28 241 THR B C 1
ATOM 4228 O O . THR B 1 241 ? 20.440 42.568 18.051 1.00 24.29 241 THR B O 1
ATOM 4232 N N . MET B 1 242 ? 18.604 43.841 17.820 1.00 22.24 242 MET B N 1
ATOM 4233 C CA . MET B 1 242 ? 18.824 44.155 16.417 1.00 21.39 242 MET B CA 1
ATOM 4234 C C . MET B 1 242 ? 18.289 45.569 16.258 1.00 20.23 242 MET B C 1
ATOM 4235 O O . MET B 1 242 ? 17.232 45.893 16.794 1.00 20.93 242 MET B O 1
ATOM 4240 N N . ASP B 1 243 ? 19.024 46.422 15.554 1.00 22.62 243 ASP B N 1
ATOM 4241 C CA . ASP B 1 243 ? 18.572 47.791 15.361 1.00 21.14 243 ASP B CA 1
ATOM 4242 C C . ASP B 1 243 ? 17.629 47.858 14.168 1.00 21.30 243 ASP B C 1
ATOM 4243 O O . ASP B 1 243 ? 17.786 47.116 13.193 1.00 19.60 243 ASP B O 1
ATOM 4248 N N . GLU B 1 244 ? 16.651 48.755 14.264 1.00 20.89 244 GLU B N 1
ATOM 4249 C CA . GLU B 1 244 ? 15.630 48.927 13.236 1.00 20.99 244 GLU B CA 1
ATOM 4250 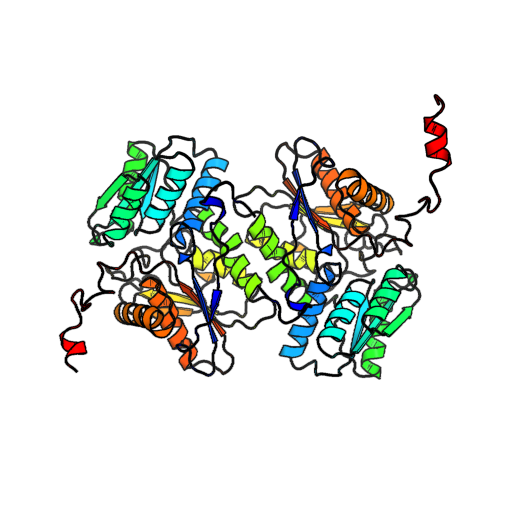C C . GLU B 1 244 ? 16.133 49.302 11.843 1.00 22.29 244 GLU B C 1
ATOM 4251 O O . GLU B 1 244 ? 15.469 49.009 10.853 1.00 20.11 244 GLU B O 1
ATOM 4257 N N . VAL B 1 245 ? 17.291 49.952 11.754 1.00 21.21 245 VAL B N 1
ATOM 4258 C CA . VAL B 1 245 ? 17.814 50.320 10.443 1.00 20.77 245 VAL B CA 1
ATOM 4259 C C . VAL B 1 245 ? 18.410 49.101 9.756 1.00 20.66 245 VAL B C 1
ATOM 4260 O O . VAL B 1 245 ? 18.225 48.900 8.553 1.00 22.47 245 VAL B O 1
ATOM 4264 N N . THR B 1 246 ? 19.126 48.282 10.518 1.00 20.16 246 THR B N 1
ATOM 4265 C CA . THR B 1 246 ? 19.710 47.067 9.970 1.00 20.93 246 THR B CA 1
ATOM 4266 C C . THR B 1 246 ? 18.564 46.150 9.511 1.00 19.85 246 THR B C 1
ATOM 4267 O O . THR B 1 246 ? 18.660 45.476 8.484 1.00 18.28 246 THR B O 1
ATOM 4271 N N . ALA B 1 247 ? 17.477 46.135 10.275 1.00 18.93 247 ALA B N 1
ATOM 4272 C CA . ALA B 1 247 ? 16.313 45.309 9.941 1.00 19.43 247 ALA B CA 1
ATOM 4273 C C . ALA B 1 247 ? 15.714 45.752 8.611 1.00 17.00 247 ALA B C 1
ATOM 4274 O O . ALA B 1 247 ? 15.388 44.927 7.758 1.00 21.63 247 ALA B O 1
ATOM 4276 N N . ARG B 1 248 ? 15.565 47.062 8.453 1.00 17.13 248 ARG B N 1
ATOM 4277 C CA . ARG B 1 248 ? 15.014 47.651 7.236 1.00 17.36 248 ARG B CA 1
ATOM 4278 C C . ARG B 1 248 ? 15.892 47.320 6.034 1.00 18.05 248 ARG B C 1
ATOM 4279 O O . ARG B 1 248 ? 15.399 46.944 4.970 1.00 16.41 248 ARG B O 1
ATOM 4287 N N . ASP B 1 249 ? 17.200 47.468 6.214 1.00 18.75 249 ASP B N 1
ATOM 4288 C CA . ASP B 1 249 ? 18.160 47.211 5.152 1.00 17.90 249 ASP B CA 1
ATOM 4289 C C . ASP B 1 249 ? 18.195 45.744 4.753 1.00 16.42 249 ASP B C 1
ATOM 4290 O O . ASP B 1 249 ? 18.426 45.414 3.591 1.00 16.27 249 ASP B O 1
ATOM 4295 N N . THR B 1 250 ? 17.953 44.868 5.721 1.00 18.58 250 THR B N 1
ATOM 4296 C CA . THR B 1 250 ? 17.959 43.431 5.475 1.00 17.75 250 THR B CA 1
ATOM 4297 C C . THR B 1 250 ? 16.673 42.993 4.764 1.00 19.73 250 THR B C 1
ATOM 4298 O O . THR B 1 250 ? 16.685 42.067 3.953 1.00 17.44 250 THR B O 1
ATOM 4302 N N . SER B 1 251 ? 15.564 43.657 5.068 1.00 20.35 251 SER B N 1
ATOM 4303 C CA . SER B 1 251 ? 14.311 43.328 4.403 1.00 21.00 251 SER B CA 1
ATOM 4304 C C . SER B 1 251 ? 14.476 43.700 2.925 1.00 20.59 251 SER B C 1
ATOM 4305 O O . SER B 1 251 ? 14.000 42.990 2.038 1.00 20.48 251 SER B O 1
ATOM 4308 N N . ARG B 1 252 ? 15.158 44.816 2.675 1.00 18.42 252 ARG B N 1
ATOM 4309 C CA . ARG B 1 252 ? 15.400 45.292 1.318 1.00 20.15 252 ARG B CA 1
ATOM 4310 C C . ARG B 1 252 ? 16.212 44.247 0.566 1.00 19.06 252 ARG B C 1
ATOM 4311 O O . ARG B 1 252 ? 15.872 43.864 -0.554 1.00 18.24 252 ARG B O 1
ATOM 4319 N N . ARG B 1 253 ? 17.284 43.779 1.199 1.00 18.97 253 ARG B N 1
ATOM 4320 C CA . ARG B 1 253 ? 18.139 42.768 0.597 1.00 19.75 253 ARG B CA 1
ATOM 4321 C C . ARG B 1 253 ? 17.335 41.520 0.242 1.00 19.14 253 ARG B C 1
ATOM 4322 O O . ARG B 1 253 ? 17.500 40.945 -0.832 1.00 18.18 253 ARG B O 1
ATOM 4330 N N . LEU B 1 254 ? 16.473 41.097 1.160 1.00 18.15 254 LEU B N 1
ATOM 4331 C CA . LEU B 1 254 ? 15.653 39.913 0.937 1.00 18.78 254 LEU B CA 1
ATOM 4332 C C . LEU B 1 254 ? 14.835 40.058 -0.335 1.00 16.84 254 LEU B C 1
ATOM 4333 O O . LEU B 1 254 ? 14.704 39.118 -1.106 1.00 16.38 254 LEU B O 1
ATOM 4338 N N . ALA B 1 255 ? 14.279 41.246 -0.534 1.00 17.74 255 ALA B N 1
ATOM 4339 C CA . ALA B 1 255 ? 13.462 41.522 -1.706 1.00 19.14 255 ALA B CA 1
ATOM 4340 C C . ALA B 1 255 ? 14.274 41.564 -3.005 1.00 20.34 255 ALA B C 1
ATOM 4341 O O . ALA B 1 255 ? 13.959 40.854 -3.957 1.00 20.67 255 ALA B O 1
ATOM 4343 N N . ALA B 1 256 ? 15.325 42.379 -3.031 1.00 19.55 256 ALA B N 1
ATOM 4344 C CA . ALA B 1 256 ? 16.152 42.539 -4.227 1.00 20.04 256 ALA B CA 1
ATOM 4345 C C . ALA B 1 256 ? 17.162 41.429 -4.514 1.00 18.57 256 ALA B C 1
ATOM 4346 O O . ALA B 1 256 ? 17.593 41.266 -5.656 1.00 18.16 256 ALA B O 1
ATOM 4348 N N . GLU B 1 257 ? 17.536 40.661 -3.497 1.00 18.94 257 GLU B N 1
ATOM 4349 C CA . GLU B 1 257 ? 18.516 39.596 -3.692 1.00 21.96 257 GLU B CA 1
ATOM 4350 C C . GLU B 1 257 ? 17.950 38.181 -3.650 1.00 22.12 257 GLU B C 1
ATOM 4351 O O . GLU B 1 257 ? 18.577 37.249 -4.158 1.00 23.42 257 GLU B O 1
ATOM 4357 N N . GLU B 1 258 ? 16.774 38.019 -3.048 1.00 21.62 258 GLU B N 1
ATOM 4358 C CA . GLU B 1 258 ? 16.170 36.698 -2.927 1.00 18.73 258 GLU B CA 1
ATOM 4359 C C . GLU B 1 258 ? 14.746 36.570 -3.469 1.00 20.77 258 GLU B C 1
ATOM 4360 O O . GLU B 1 258 ? 14.209 35.463 -3.551 1.00 21.04 258 GLU B O 1
ATOM 4366 N N . GLY B 1 259 ? 14.135 37.687 -3.846 1.00 20.64 259 GLY B N 1
ATOM 4367 C CA . GLY B 1 259 ? 12.778 37.633 -4.364 1.00 19.17 259 GLY B CA 1
ATOM 4368 C C . GLY B 1 259 ? 11.750 37.472 -3.255 1.00 19.84 259 GLY B C 1
ATOM 4369 O O . GLY B 1 259 ? 10.607 37.106 -3.515 1.00 18.79 259 GLY B O 1
ATOM 4370 N N . ILE B 1 260 ? 12.157 37.747 -2.017 1.00 18.79 260 ILE B N 1
ATOM 4371 C CA . ILE B 1 260 ? 11.264 37.631 -0.860 1.00 22.01 260 ILE B CA 1
ATOM 4372 C C . ILE B 1 260 ? 10.955 39.000 -0.232 1.00 20.91 260 ILE B C 1
ATOM 4373 O O . ILE B 1 260 ? 11.807 39.619 0.406 1.00 20.40 260 ILE B O 1
ATOM 4378 N N . PHE B 1 261 ? 9.721 39.457 -0.414 1.00 20.00 261 PHE B N 1
ATOM 4379 C CA . PHE B 1 261 ? 9.278 40.748 0.104 1.00 22.11 261 PHE B CA 1
ATOM 4380 C C . PHE B 1 261 ? 8.526 40.590 1.424 1.00 19.88 261 PHE B C 1
ATOM 4381 O O . PHE B 1 261 ? 7.357 40.208 1.442 1.00 20.42 261 PHE B O 1
ATOM 4389 N N . ALA B 1 262 ? 9.202 40.893 2.525 1.00 21.43 262 ALA B N 1
ATOM 4390 C CA . ALA B 1 262 ? 8.604 40.773 3.848 1.00 20.17 262 ALA B CA 1
ATOM 4391 C C . ALA B 1 262 ? 8.695 42.065 4.661 1.00 21.43 262 ALA B C 1
ATOM 4392 O O . ALA B 1 262 ? 9.278 43.062 4.215 1.00 23.70 262 ALA B O 1
ATOM 4394 N N . GLY B 1 263 ? 8.135 42.029 5.870 1.00 21.41 263 GLY B N 1
ATOM 4395 C CA . GLY B 1 263 ? 8.130 43.199 6.730 1.00 18.30 263 GLY B CA 1
ATOM 4396 C C . GLY B 1 263 ? 9.424 43.536 7.448 1.00 20.10 263 GLY B C 1
ATOM 4397 O O . GLY B 1 263 ? 10.452 42.886 7.251 1.00 18.30 263 GLY B O 1
ATOM 4398 N N . ILE B 1 264 ? 9.359 44.566 8.290 1.00 19.91 264 ILE B N 1
ATOM 4399 C CA . ILE B 1 264 ? 10.518 45.027 9.050 1.00 20.89 264 ILE B CA 1
ATOM 4400 C C . ILE B 1 264 ? 10.973 43.964 10.033 1.00 20.40 264 ILE B C 1
ATOM 4401 O O . ILE B 1 264 ? 12.165 43.670 10.119 1.00 20.86 264 ILE B O 1
ATOM 4406 N N . SER B 1 265 ? 10.030 43.377 10.768 1.00 17.95 265 SER B N 1
ATOM 4407 C CA . SER B 1 265 ? 10.398 42.346 11.724 1.00 18.86 265 SER B CA 1
ATOM 4408 C C . SER B 1 265 ? 11.048 41.167 11.003 1.00 18.06 265 SER B C 1
ATOM 4409 O O . SER B 1 265 ? 11.929 40.506 11.551 1.00 19.22 265 SER B O 1
ATOM 4412 N N . ALA B 1 266 ? 10.621 40.915 9.767 1.00 18.51 266 ALA B N 1
ATOM 4413 C CA . ALA B 1 266 ? 11.180 39.818 8.982 1.00 17.53 266 ALA B CA 1
ATOM 4414 C C . ALA B 1 266 ? 12.652 40.116 8.694 1.00 18.54 266 ALA B C 1
ATOM 4415 O O . ALA B 1 266 ? 13.505 39.215 8.751 1.00 16.32 266 ALA B O 1
ATOM 4417 N N . GLY B 1 267 ? 12.942 41.378 8.382 1.00 16.10 267 GLY B N 1
ATOM 4418 C CA . GLY B 1 267 ? 14.313 41.774 8.120 1.00 16.92 267 GLY B CA 1
ATOM 4419 C C . GLY B 1 267 ? 15.117 41.725 9.411 1.00 15.86 267 GLY B C 1
ATOM 4420 O O . GLY B 1 267 ? 16.326 41.490 9.401 1.00 14.85 267 GLY B O 1
ATOM 4421 N N . ALA B 1 268 ? 14.448 41.947 10.535 1.00 17.69 268 ALA B N 1
ATOM 4422 C CA . ALA B 1 268 ? 15.135 41.913 11.828 1.00 19.82 268 ALA B CA 1
ATOM 4423 C C . ALA B 1 268 ? 15.616 40.504 12.168 1.00 20.83 268 ALA B C 1
ATOM 4424 O O . ALA B 1 268 ? 16.778 40.309 12.537 1.00 23.53 268 ALA B O 1
ATOM 4426 N N . THR B 1 269 ? 14.730 39.521 12.038 1.00 21.38 269 THR B N 1
ATOM 4427 C CA . THR B 1 269 ? 15.073 38.134 12.342 1.00 19.45 269 THR B CA 1
ATOM 4428 C C . THR B 1 269 ? 16.134 37.578 11.394 1.00 19.21 269 THR B C 1
ATOM 4429 O O . THR B 1 269 ? 17.036 36.860 11.826 1.00 19.55 269 THR B O 1
ATOM 4433 N N . VAL B 1 270 ? 16.027 37.902 10.108 1.00 15.79 270 VAL B N 1
ATOM 4434 C CA . VAL B 1 270 ? 17.002 37.431 9.129 1.00 16.28 270 VAL B CA 1
ATOM 4435 C C . VAL B 1 270 ? 18.373 38.047 9.431 1.00 18.74 270 VAL B C 1
ATOM 4436 O O . VAL B 1 270 ? 19.392 37.358 9.393 1.00 19.59 270 VAL B O 1
ATOM 4440 N N . ALA B 1 271 ? 18.390 39.343 9.741 1.00 20.15 271 ALA B N 1
ATOM 4441 C CA . ALA B 1 271 ? 19.633 40.043 10.071 1.00 21.70 271 ALA B CA 1
ATOM 4442 C C . ALA B 1 271 ? 20.309 39.374 11.272 1.00 24.44 271 ALA B C 1
ATOM 4443 O O . ALA B 1 271 ? 21.535 39.217 11.307 1.00 23.29 271 ALA B O 1
ATOM 4445 N N . THR B 1 272 ? 19.503 38.985 12.257 1.00 23.99 272 THR B N 1
ATOM 4446 C CA . THR B 1 272 ? 20.027 38.322 13.446 1.00 22.21 272 THR B CA 1
ATOM 4447 C C . THR B 1 272 ? 20.606 36.970 13.034 1.00 23.38 272 THR B C 1
ATOM 4448 O O . THR B 1 272 ? 21.723 36.606 13.420 1.00 21.36 272 THR B O 1
ATOM 4452 N N . ALA B 1 273 ? 19.832 36.230 12.246 1.00 19.26 273 ALA B N 1
ATOM 4453 C CA . ALA B 1 273 ? 20.251 34.920 11.776 1.00 23.02 273 ALA B CA 1
ATOM 4454 C C . ALA B 1 273 ? 21.565 35.022 11.013 1.00 21.91 273 ALA B C 1
ATOM 4455 O O . ALA B 1 273 ? 22.448 34.179 11.167 1.00 25.26 273 ALA B O 1
ATOM 4457 N N . LEU B 1 274 ? 21.691 36.061 10.196 1.00 23.18 274 LEU B N 1
ATOM 4458 C CA . LEU B 1 274 ? 22.896 36.259 9.403 1.00 24.20 274 LEU B CA 1
ATOM 4459 C C . LEU B 1 274 ? 24.090 36.567 10.294 1.00 25.10 274 LEU B C 1
ATOM 4460 O O . LEU B 1 274 ? 25.214 36.150 10.008 1.00 25.57 274 LEU B O 1
ATOM 4465 N N . SER B 1 275 ? 23.834 37.297 11.374 1.00 26.04 275 SER B N 1
ATOM 4466 C CA . SER B 1 275 ? 24.878 37.668 12.318 1.00 27.51 275 SER B CA 1
ATOM 4467 C C . SER B 1 275 ? 25.453 36.430 12.999 1.00 27.88 275 SER B C 1
ATOM 4468 O O . SER B 1 275 ? 26.671 36.302 13.163 1.00 28.08 275 SER B O 1
ATOM 4471 N N . ILE B 1 276 ? 24.566 35.521 13.397 1.00 27.60 276 ILE B N 1
ATOM 4472 C CA . ILE B 1 276 ? 24.970 34.283 14.058 1.00 26.29 276 ILE B CA 1
ATOM 4473 C C . ILE B 1 276 ? 25.701 33.398 13.054 1.00 26.72 276 ILE B C 1
ATOM 4474 O O . ILE B 1 276 ? 26.752 32.829 13.350 1.00 25.93 276 ILE B O 1
ATOM 4479 N N . ALA B 1 277 ? 25.138 33.299 11.858 1.00 24.69 277 ALA B N 1
ATOM 4480 C CA . ALA B 1 277 ? 25.722 32.489 10.800 1.00 26.73 277 ALA B CA 1
ATOM 4481 C C . ALA B 1 277 ? 27.176 32.863 10.496 1.00 26.41 277 ALA B C 1
ATOM 4482 O O . ALA B 1 277 ? 28.031 31.992 10.371 1.00 24.43 277 ALA B O 1
ATOM 4484 N N . GLU B 1 278 ? 27.441 34.159 10.372 1.00 28.29 278 GLU B N 1
ATOM 4485 C CA . GLU B 1 278 ? 28.777 34.655 10.055 1.00 32.47 278 GLU B CA 1
ATOM 4486 C C . GLU B 1 278 ? 29.879 34.015 10.888 1.00 34.64 278 GLU B C 1
ATOM 4487 O O . GLU B 1 278 ? 30.910 33.599 10.350 1.00 33.27 278 GLU B O 1
ATOM 4493 N N . HIS B 1 279 ? 29.657 33.936 12.197 1.00 34.80 279 HIS B N 1
ATOM 4494 C CA . HIS B 1 279 ? 30.635 33.356 13.105 1.00 37.15 279 HIS B CA 1
ATOM 4495 C C . HIS B 1 279 ? 30.204 31.997 13.658 1.00 36.25 279 HIS B C 1
ATOM 4496 O O . HIS B 1 279 ? 30.518 31.659 14.800 1.00 37.35 279 HIS B O 1
ATOM 4503 N N . ALA B 1 280 ? 29.492 31.218 12.848 1.00 32.92 280 ALA B N 1
ATOM 4504 C CA . ALA B 1 280 ? 29.028 29.896 13.265 1.00 30.20 280 ALA B CA 1
ATOM 4505 C C . ALA B 1 280 ? 29.797 28.809 12.517 1.00 29.61 280 ALA B C 1
ATOM 4506 O O . ALA B 1 280 ? 30.285 29.036 11.408 1.00 30.50 280 ALA B O 1
ATOM 4508 N N . PRO B 1 281 ? 29.929 27.617 13.123 1.00 30.33 281 PRO B N 1
ATOM 4509 C CA . PRO B 1 281 ? 30.649 26.508 12.484 1.00 30.80 281 PRO B CA 1
ATOM 4510 C C . PRO B 1 281 ? 30.042 26.060 11.161 1.00 31.68 281 PRO B C 1
ATOM 4511 O O . PRO B 1 281 ? 28.873 26.328 10.874 1.00 30.51 281 PRO B O 1
ATOM 4515 N N . GLU B 1 282 ? 30.851 25.378 10.357 1.00 33.10 282 GLU B N 1
ATOM 4516 C CA . GLU B 1 282 ? 30.413 24.874 9.061 1.00 34.02 282 GLU B CA 1
ATOM 4517 C C . GLU B 1 282 ? 29.216 23.948 9.244 1.00 32.03 282 GLU B C 1
ATOM 4518 O O . GLU B 1 282 ? 29.143 23.202 10.223 1.00 31.23 282 GLU B O 1
ATOM 4524 N N . GLY B 1 283 ? 28.280 24.001 8.304 1.00 29.36 283 GLY B N 1
ATOM 4525 C CA . GLY B 1 283 ? 27.104 23.153 8.385 1.00 27.59 283 GLY B CA 1
ATOM 4526 C C . GLY B 1 283 ? 25.937 23.750 9.154 1.00 26.02 283 GLY B C 1
ATOM 4527 O O . GLY B 1 283 ? 24.799 23.317 8.979 1.00 24.83 283 GLY B O 1
ATOM 4528 N N . THR B 1 284 ? 26.210 24.746 9.996 1.00 25.46 284 THR B N 1
ATOM 4529 C CA . THR B 1 284 ? 25.166 25.384 10.791 1.00 24.33 284 THR B CA 1
ATOM 4530 C C . THR B 1 284 ? 23.943 25.741 9.942 1.00 25.05 284 THR B C 1
ATOM 4531 O O . THR B 1 284 ? 24.059 26.404 8.906 1.00 24.20 284 THR B O 1
ATOM 4535 N N . VAL B 1 285 ? 22.777 25.289 10.394 1.00 23.64 285 VAL B N 1
ATOM 4536 C CA . VAL B 1 285 ? 21.512 25.550 9.708 1.00 22.13 285 VAL B CA 1
ATOM 4537 C C . VAL B 1 285 ? 20.638 26.399 10.636 1.00 21.15 285 VAL B C 1
ATOM 4538 O O . VAL B 1 285 ? 20.426 26.042 11.797 1.00 20.81 285 VAL B O 1
ATOM 4542 N N . LEU B 1 286 ? 20.147 27.528 10.130 1.00 22.26 286 LEU B N 1
ATOM 4543 C CA . LEU B 1 286 ? 19.305 28.417 10.926 1.00 20.17 286 LEU B CA 1
ATOM 4544 C C . LEU B 1 286 ? 17.953 28.661 10.263 1.00 19.50 286 LEU B C 1
ATOM 4545 O O . LEU B 1 286 ? 17.847 28.630 9.039 1.00 18.60 286 LEU B O 1
ATOM 4550 N N . LEU B 1 287 ? 16.926 28.887 11.083 1.00 16.73 287 LEU B N 1
ATOM 4551 C CA . LEU B 1 287 ? 15.581 29.175 10.589 1.00 16.32 287 LEU B CA 1
ATOM 4552 C C . LEU B 1 287 ? 15.108 30.499 11.189 1.00 17.52 287 LEU B C 1
ATOM 4553 O O . LEU B 1 287 ? 15.147 30.698 12.409 1.00 13.21 287 LEU B O 1
ATOM 4558 N N . ALA B 1 288 ? 14.681 31.411 10.326 1.00 16.28 288 ALA B N 1
ATOM 4559 C CA . ALA B 1 288 ? 14.191 32.709 10.782 1.00 18.95 288 ALA B CA 1
ATOM 4560 C C . ALA B 1 288 ? 12.742 32.914 10.328 1.00 20.42 288 ALA B C 1
ATOM 4561 O O . ALA B 1 288 ? 12.381 32.538 9.212 1.00 18.90 288 ALA B O 1
ATOM 4563 N N . MET B 1 289 ? 11.919 33.501 11.194 1.00 20.23 289 MET B N 1
ATOM 4564 C CA . MET B 1 289 ? 10.519 33.757 10.858 1.00 20.07 289 MET B CA 1
ATOM 4565 C C . MET B 1 289 ? 10.346 35.083 10.126 1.00 17.79 289 MET B C 1
ATOM 4566 O O . MET B 1 289 ? 10.970 36.078 10.477 1.00 19.05 289 MET B O 1
ATOM 4571 N N . LEU B 1 290 ? 9.503 35.076 9.095 1.00 19.26 290 LEU B N 1
ATOM 4572 C CA . LEU B 1 290 ? 9.174 36.278 8.325 1.00 17.23 290 LEU B CA 1
ATOM 4573 C C . LEU B 1 290 ? 7.683 36.456 8.616 1.00 18.22 290 LEU B C 1
ATOM 4574 O O . LEU B 1 290 ? 6.841 35.899 7.928 1.00 15.84 290 LEU B O 1
ATOM 4579 N N . PRO B 1 291 ? 7.345 37.244 9.646 1.00 19.69 291 PRO B N 1
ATOM 4580 C CA . PRO B 1 291 ? 5.958 37.495 10.061 1.00 19.14 291 PRO B CA 1
ATOM 4581 C C . PRO B 1 291 ? 4.925 37.997 9.056 1.00 19.81 291 PRO B C 1
ATOM 4582 O O . PRO B 1 291 ? 3.771 37.571 9.097 1.00 20.94 291 PRO B O 1
ATOM 4586 N N . ASP B 1 292 ? 5.304 38.899 8.163 1.00 18.00 292 ASP B N 1
ATOM 4587 C CA . ASP B 1 292 ? 4.318 39.394 7.210 1.00 18.13 292 ASP B CA 1
ATOM 4588 C C . ASP B 1 292 ? 4.884 39.883 5.887 1.00 19.11 292 ASP B C 1
ATOM 4589 O O . ASP B 1 292 ? 6.103 39.947 5.690 1.00 18.83 292 ASP B O 1
ATOM 4594 N N . THR B 1 293 ? 3.973 40.217 4.982 1.00 14.16 293 THR B N 1
ATOM 4595 C CA . THR B 1 293 ? 4.331 40.728 3.668 1.00 16.62 293 THR B CA 1
ATOM 4596 C C . THR B 1 293 ? 4.841 42.159 3.788 1.00 16.77 293 THR B C 1
ATOM 4597 O O . THR B 1 293 ? 4.434 42.910 4.683 1.00 15.77 293 THR B O 1
ATOM 4601 N N . GLY B 1 294 ? 5.726 42.541 2.878 1.00 15.80 294 GLY B N 1
ATOM 4602 C CA . GLY B 1 294 ? 6.235 43.900 2.905 1.00 17.29 294 GLY B CA 1
ATOM 4603 C C . GLY B 1 294 ? 5.213 44.891 2.363 1.00 14.97 294 GLY B C 1
ATOM 4604 O O . GLY B 1 294 ? 5.376 46.103 2.504 1.00 12.24 294 GLY B O 1
ATOM 4605 N N . GLU B 1 295 ? 4.137 44.374 1.771 1.00 16.32 295 GLU B N 1
ATOM 4606 C CA . GLU B 1 295 ? 3.107 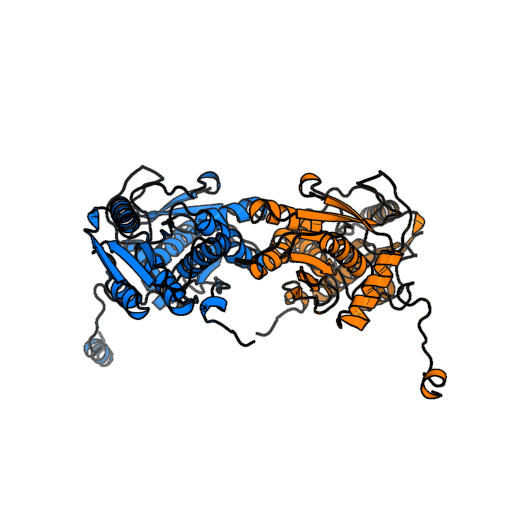45.225 1.179 1.00 17.11 295 GLU B CA 1
ATOM 4607 C C . GLU B 1 295 ? 2.438 46.251 2.094 1.00 18.72 295 GLU B C 1
ATOM 4608 O O . GLU B 1 295 ? 1.912 47.256 1.608 1.00 17.46 295 GLU B O 1
ATOM 4614 N N . ARG B 1 296 ? 2.439 46.016 3.403 1.00 16.49 296 ARG B N 1
ATOM 4615 C CA . ARG B 1 296 ? 1.827 46.980 4.323 1.00 19.45 296 ARG B CA 1
ATOM 4616 C C . ARG B 1 296 ? 2.863 47.954 4.889 1.00 19.21 296 ARG B C 1
ATOM 4617 O O . ARG B 1 296 ? 2.663 48.560 5.951 1.00 18.97 296 ARG B O 1
ATOM 4625 N N . TYR B 1 297 ? 3.959 48.125 4.153 1.00 19.07 297 TYR B N 1
ATOM 4626 C CA . TYR B 1 297 ? 5.038 49.000 4.582 1.00 17.37 297 TYR B CA 1
ATOM 4627 C C . TYR B 1 297 ? 5.489 49.991 3.513 1.00 18.38 297 TYR B C 1
ATOM 4628 O O . TYR B 1 297 ? 6.522 50.641 3.664 1.00 16.56 297 TYR B O 1
ATOM 4637 N N . LEU B 1 298 ? 4.717 50.117 2.437 1.00 18.70 298 LEU B N 1
ATOM 4638 C CA . LEU B 1 298 ? 5.079 51.042 1.369 1.00 19.27 298 LEU B CA 1
ATOM 4639 C C . LEU B 1 298 ? 5.207 52.488 1.860 1.00 18.54 298 LEU B C 1
ATOM 4640 O O . LEU B 1 298 ? 6.012 53.253 1.340 1.00 21.35 298 LEU B O 1
ATOM 4645 N N . SER B 1 299 ? 4.421 52.851 2.869 1.00 17.18 299 SER B N 1
ATOM 4646 C CA . SER B 1 299 ? 4.425 54.208 3.410 1.00 21.62 299 SER B CA 1
ATOM 4647 C C . SER B 1 299 ? 5.384 54.426 4.581 1.00 20.52 299 SER B C 1
ATOM 4648 O O . SER B 1 299 ? 5.416 55.512 5.158 1.00 22.01 299 SER B O 1
ATOM 4651 N N . THR B 1 300 ? 6.161 53.407 4.925 1.00 17.57 300 THR B N 1
ATOM 4652 C CA . THR B 1 300 ? 7.101 53.493 6.044 1.00 18.84 300 THR B CA 1
ATOM 4653 C C . THR B 1 300 ? 8.530 53.777 5.594 1.00 18.47 300 THR B C 1
ATOM 4654 O O . THR B 1 300 ? 8.791 53.966 4.405 1.00 18.19 300 THR B O 1
ATOM 4658 N N . PHE B 1 301 ? 9.458 53.780 6.548 1.00 20.58 301 PHE B N 1
ATOM 4659 C CA . PHE B 1 301 ? 10.850 54.065 6.231 1.00 18.71 301 PHE B CA 1
ATOM 4660 C C . PHE B 1 301 ? 11.491 52.976 5.395 1.00 19.77 301 PHE B C 1
ATOM 4661 O O . PHE B 1 301 ? 12.622 53.120 4.932 1.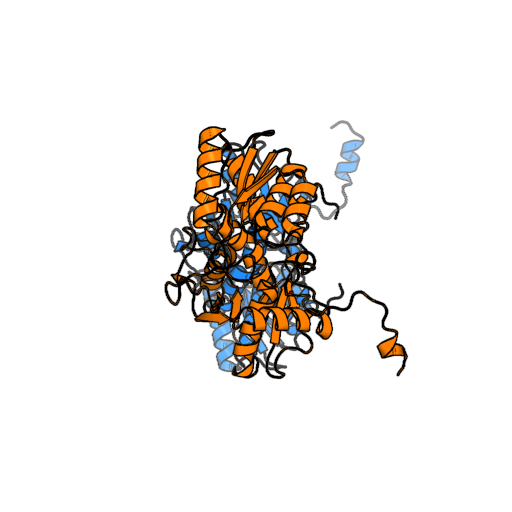00 19.23 301 PHE B O 1
ATOM 4669 N N . LEU B 1 302 ? 10.759 51.888 5.185 1.00 16.06 302 LEU B N 1
ATOM 4670 C CA . LEU B 1 302 ? 11.272 50.796 4.377 1.00 17.52 302 LEU B CA 1
ATOM 4671 C C . LEU B 1 302 ? 11.450 51.320 2.955 1.00 18.22 302 LEU B C 1
ATOM 4672 O O . LEU B 1 302 ? 12.235 50.781 2.165 1.00 17.59 302 LEU B O 1
ATOM 4677 N N . PHE B 1 303 ? 10.720 52.379 2.637 1.00 16.58 303 PHE B N 1
ATOM 4678 C CA . PHE B 1 303 ? 10.797 52.960 1.310 1.00 19.79 303 PHE B CA 1
ATOM 4679 C C . PHE B 1 303 ? 11.396 54.363 1.271 1.00 18.49 303 PHE B C 1
ATOM 4680 O O . PHE B 1 303 ? 11.242 55.077 0.285 1.00 20.02 303 PHE B O 1
ATOM 4688 N N . ASP B 1 304 ? 12.082 54.763 2.339 1.00 18.73 304 ASP B N 1
ATOM 4689 C CA . ASP B 1 304 ? 12.717 56.077 2.347 1.00 19.48 304 ASP B CA 1
ATOM 4690 C C . ASP B 1 304 ? 13.660 56.103 1.148 1.00 22.50 304 ASP B C 1
ATOM 4691 O O . ASP B 1 304 ? 14.389 55.144 0.910 1.00 22.16 304 ASP B O 1
ATOM 4696 N N . GLY B 1 305 ? 13.634 57.192 0.390 1.00 23.35 305 GLY B N 1
ATOM 4697 C CA . GLY B 1 305 ? 14.508 57.309 -0.764 1.00 27.43 305 GLY B CA 1
ATOM 4698 C C . GLY B 1 305 ? 14.060 56.625 -2.043 1.00 29.77 305 GLY B C 1
ATOM 4699 O O . GLY B 1 305 ? 14.752 56.717 -3.059 1.00 29.95 305 GLY B O 1
ATOM 4700 N N . VAL B 1 306 ? 12.913 55.948 -2.011 1.00 29.86 306 VAL B N 1
ATOM 4701 C CA . VAL B 1 306 ? 12.411 55.250 -3.192 1.00 29.89 306 VAL B CA 1
ATOM 4702 C C . VAL B 1 306 ? 11.923 56.217 -4.276 1.00 30.05 306 VAL B C 1
ATOM 4703 O O . VAL B 1 306 ? 11.194 57.171 -4.004 1.00 31.33 306 VAL B O 1
ATOM 4707 N N . ASP B 1 307 ? 12.342 55.951 -5.507 1.00 28.49 307 ASP B N 1
ATOM 4708 C CA . ASP B 1 307 ? 11.999 56.775 -6.662 1.00 29.96 307 ASP B CA 1
ATOM 4709 C C . ASP B 1 307 ? 10.718 56.283 -7.339 1.00 29.21 307 ASP B C 1
ATOM 4710 O O . ASP B 1 307 ? 10.692 55.183 -7.890 1.00 31.76 307 ASP B O 1
ATOM 4715 N N . GLU B 1 308 ? 9.662 57.092 -7.303 1.00 26.69 308 GLU B N 1
ATOM 4716 C CA . GLU B 1 308 ? 8.393 56.701 -7.927 1.00 28.33 308 GLU B CA 1
ATOM 4717 C C . GLU B 1 308 ? 8.266 57.190 -9.364 1.00 27.66 308 GLU B C 1
ATOM 4718 O O . GLU B 1 308 ? 7.235 56.976 -10.010 1.00 26.75 308 GLU B O 1
ATOM 4724 N N . GLY B 1 309 ? 9.314 57.837 -9.865 1.00 26.92 309 GLY B N 1
ATOM 4725 C CA . GLY B 1 309 ? 9.273 58.360 -11.219 1.00 25.23 309 GLY B CA 1
ATOM 4726 C C . GLY B 1 309 ? 10.023 57.511 -12.222 1.00 24.15 309 GLY B C 1
ATOM 4727 O O . GLY B 1 309 ? 10.738 56.587 -11.848 1.00 24.30 309 GLY B O 1
ATOM 4728 N N . SER B 1 310 ? 9.851 57.822 -13.501 1.00 25.59 310 SER B N 1
ATOM 4729 C CA . SER B 1 310 ? 10.518 57.084 -14.565 1.00 27.56 310 SER B CA 1
ATOM 4730 C C . SER B 1 310 ? 12.032 57.221 -14.432 1.00 29.67 310 SER B C 1
ATOM 4731 O O . SER B 1 310 ? 12.533 58.235 -13.947 1.00 29.73 310 SER B O 1
ATOM 4734 N N . ASP B 1 311 ? 12.759 56.200 -14.869 1.00 31.39 311 ASP B N 1
ATOM 4735 C CA . ASP B 1 311 ? 14.216 56.202 -14.777 1.00 34.38 311 ASP B CA 1
ATOM 4736 C C . ASP B 1 311 ? 14.883 56.866 -15.975 1.00 36.60 311 ASP B C 1
ATOM 4737 O O . ASP B 1 311 ? 15.774 56.286 -16.596 1.00 35.40 311 ASP B O 1
ATOM 4742 N N . ASP B 1 312 ? 14.454 58.083 -16.293 1.00 39.56 312 ASP B N 1
ATOM 4743 C CA . ASP B 1 312 ? 15.019 58.816 -17.419 1.00 42.95 312 ASP B CA 1
ATOM 4744 C C . ASP B 1 312 ? 16.507 59.065 -17.206 1.00 41.69 312 ASP B C 1
ATOM 4745 O O . ASP B 1 312 ? 17.290 59.057 -18.155 1.00 42.12 312 ASP B O 1
ATOM 4750 N N . ALA B 1 313 ? 16.889 59.290 -15.954 1.00 41.50 313 ALA B N 1
ATOM 4751 C CA . ALA B 1 313 ? 18.283 59.536 -15.613 1.00 40.51 313 ALA B CA 1
ATOM 4752 C C . ALA B 1 313 ? 19.077 58.280 -15.934 1.00 41.36 313 ALA B C 1
ATOM 4753 O O . ALA B 1 313 ? 20.080 58.324 -16.647 1.00 40.70 313 ALA B O 1
ATOM 4755 N N . TRP B 1 314 ? 18.612 57.157 -15.401 1.00 40.49 314 TRP B N 1
ATOM 4756 C CA . TRP B 1 314 ? 19.266 55.883 -15.628 1.00 40.71 314 TRP B CA 1
ATOM 4757 C C . TRP B 1 314 ? 19.362 55.615 -17.124 1.00 40.96 314 TRP B C 1
ATOM 4758 O O . TRP B 1 314 ? 20.450 55.388 -17.653 1.00 42.62 314 TRP B O 1
ATOM 4769 N N . LEU B 1 315 ? 18.223 55.654 -17.806 1.00 39.90 315 LEU B N 1
ATOM 4770 C CA . LEU B 1 315 ? 18.191 55.411 -19.242 1.00 41.28 315 LEU B CA 1
ATOM 4771 C C . LEU B 1 315 ? 19.175 56.305 -19.982 1.00 42.88 315 LEU B C 1
ATOM 4772 O O . LEU B 1 315 ? 19.718 55.917 -21.015 1.00 42.98 315 LEU B O 1
ATOM 4777 N N . ALA B 1 316 ? 19.400 57.502 -19.447 1.00 45.28 316 ALA B N 1
ATOM 4778 C CA . ALA B 1 316 ? 20.321 58.457 -20.054 1.00 47.73 316 ALA B CA 1
ATOM 4779 C C . ALA B 1 316 ? 21.677 57.811 -20.298 1.00 50.06 316 ALA B C 1
ATOM 4780 O O . ALA B 1 316 ? 22.366 58.139 -21.263 1.00 51.06 316 ALA B O 1
ATOM 4782 N N . SER B 1 317 ? 22.057 56.890 -19.418 1.00 52.08 317 SER B N 1
ATOM 4783 C CA . SER B 1 317 ? 23.330 56.191 -19.551 1.00 54.17 317 SER B CA 1
ATOM 4784 C C . SER B 1 317 ? 23.172 54.965 -20.448 1.00 55.06 317 SER B C 1
ATOM 4785 O O . SER B 1 317 ? 23.489 55.074 -21.653 1.00 55.59 317 SER B O 1
#